Protein AF-0000000085054258 (afdb_homodimer)

InterPro domains:
  IPR004045 Glutathione S-transferase, N-terminal [PF02798] (10-79)
  IPR004045 Glutathione S-transferase, N-terminal [PS50404] (7-85)
  IPR004046 Glutathione S-transferase, C-terminal [PF14497] (103-199)
  IPR010987 Glutathione S-transferase, C-terminal-like [PS50405] (87-204)
  IPR036249 Thioredoxin-like superfamily [SSF52833] (9-82)
  IPR036282 Glutathione S-transferase, C-terminal domain superfamily [SSF47616] (83-202)
  IPR040079 Glutathione transferase family [SFLDS00019] (10-203)
  IPR050213 Glutathione S-transferase superfamily [PTHR11571] (10-200)

pLDDT: mean 94.09, std 10.16, range [25.97, 98.94]

Radius of gyration: 21.0 Å; Cα contacts (8 Å, |Δi|>4): 588; chains: 2; bounding box: 52×56×50 Å

Nearest PDB structures (foldseek):
  3ee2-assembly1_B  TM=8.944E-01  e=9.612E-12  Homo sapiens
  4ec0-assembly1_B  TM=8.981E-01  e=1.668E-11  Homo sapiens
  6n69-assembly1_A  TM=8.756E-01  e=1.063E-11  Rattus norvegicus
  6ztc-assembly1_B  TM=8.617E-01  e=1.939E-11  Homo sapiens
  3vi5-assembly2_B  TM=8.923E-01  e=6.458E-11  Homo sapiens

Sequence (408 aa):
MDTVESGKPNLYYFNTRGRAETIRLILAYVDIEYNDIRIDYPMNDTIRKTFTFGQVPYYEDSVVGGLSQSIAIEHYLANRYNLSGKSLKERALIESYAHATRDVVNPYYLVKFDDAAIRRYQTDVAPNYLLKFERLLSKKTTIYIVSDEITWADLSIFNLIDFFHQQKMSKAIEPFPNLNLFYQQISSIPSISQYLQSREKTRFMDTVESGKPNLYYFNTRGRAETIRLILAYVDIEYNDIRIDYPMNDTIRKTFTFGQVPYYEDSVVGGLSQSIAIEHYLANRYNLSGKSLKERALIESYAHATRDVVNPYYLVKFDDAAIRRYQTDVAPNYLLKFERLLSKKTTIYIVSDEITWADLSIFNLIDFFHQQKMSKAIEPFPNLNLFYQQISSIPSISQYLQSREKTRF

Organism: Heterostelium pallidum (strain ATCC 26659 / Pp 5 / PN500) (NCBI:txid670386)

Secondary structure (DSSP, 8-state):
-----SS--EEEEESS-GGGHHHHHHHHHTT---EEEEE-SSPPHHHHTTSTTS-S-EEEETTTEEEE-HHHHHHHHHHHTT-S-SSHHHHHHHHHHHHHHHHHHHHHHHHTT-HHHHHHIIIIIHHHHHHHHHHHHHT-SSSSSSSSS--HHHHHHHHHHHHHHHTT-GGGTTT-HHHHHHHHHHHTSHHHHHHHHHS-----/-----SS--EEEEESS-GGGHHHHHHHHHTT---EEEEE-SSPPHHHHTTSTTS-S-EEEETTTEEEE-HHHHHHHHHHHTT-S-SSHHHHHHHHHHHHHHHHHHHHHHHHTT-HHHHHHIIIIIHHHHHHHHHHHHHT-SSSSSSSSS--HHHHHHHHHHHHHHHTT-GGGTTT-HHHHHHHHHHHTSHHHHHHHHHS-----

Structure (mmCIF, N/CA/C/O backbone):
data_AF-0000000085054258-model_v1
#
loop_
_entity.id
_entity.type
_entity.pdbx_description
1 polymer 'Glutathione S-transferase'
#
loop_
_atom_site.group_PDB
_atom_site.id
_atom_site.type_symbol
_atom_site.label_atom_id
_atom_site.label_alt_id
_atom_site.label_comp_id
_atom_site.label_asym_id
_atom_site.label_entity_id
_atom_site.label_seq_id
_atom_site.pdbx_PDB_ins_code
_atom_site.Cartn_x
_atom_site.Cartn_y
_atom_site.Cartn_z
_atom_site.occupancy
_atom_site.B_iso_or_equiv
_atom_site.auth_seq_id
_atom_site.auth_comp_id
_atom_site.auth_asym_id
_atom_site.auth_atom_id
_atom_site.pdbx_PDB_model_num
ATOM 1 N N . MET A 1 1 ? 22.562 6.012 -17.25 1 25.97 1 MET A N 1
ATOM 2 C CA . MET A 1 1 ? 21.812 6.375 -16.047 1 25.97 1 MET A CA 1
ATOM 3 C C . MET A 1 1 ? 22.75 6.934 -14.977 1 25.97 1 MET A C 1
ATOM 5 O O . MET A 1 1 ? 23.766 6.328 -14.656 1 25.97 1 MET A O 1
ATOM 9 N N . ASP A 1 2 ? 22.891 8.219 -14.758 1 32.88 2 ASP A N 1
ATOM 10 C CA . ASP A 1 2 ? 23.891 8.945 -13.992 1 32.88 2 ASP A CA 1
ATOM 11 C C . ASP A 1 2 ? 24.141 8.297 -12.641 1 32.88 2 ASP A C 1
ATOM 13 O O . ASP A 1 2 ? 23.188 7.875 -11.969 1 32.88 2 ASP A O 1
ATOM 17 N N . THR A 1 3 ? 25.219 7.684 -12.336 1 38.03 3 THR A N 1
ATOM 18 C CA . THR A 1 3 ? 25.859 7.207 -11.117 1 38.03 3 THR A CA 1
ATOM 19 C C . THR A 1 3 ? 25.469 8.086 -9.93 1 38.03 3 THR A C 1
ATOM 21 O O . THR A 1 3 ? 25.406 9.312 -10.055 1 38.03 3 THR A O 1
ATOM 24 N N . VAL A 1 4 ? 24.484 7.738 -9.016 1 45 4 VAL A N 1
ATOM 25 C CA . VAL A 1 4 ? 24.391 8.492 -7.766 1 45 4 VAL A CA 1
ATOM 26 C C . VAL A 1 4 ? 25.781 9.016 -7.367 1 45 4 VAL A C 1
ATOM 28 O O . VAL A 1 4 ? 26.578 8.273 -6.809 1 45 4 VAL A O 1
ATOM 31 N N . GLU A 1 5 ? 26.422 9.562 -8.25 1 42.09 5 GLU A N 1
ATOM 32 C CA . GLU A 1 5 ? 27.781 9.969 -7.867 1 42.09 5 GLU A CA 1
ATOM 33 C C . GLU A 1 5 ? 27.781 10.578 -6.465 1 42.09 5 GLU A C 1
ATOM 35 O O . GLU A 1 5 ? 28.719 10.336 -5.688 1 42.09 5 GLU A O 1
ATOM 40 N N . SER A 1 6 ? 27.156 11.867 -6.188 1 51.19 6 SER A N 1
ATOM 41 C CA . SER A 1 6 ? 27.531 12.742 -5.078 1 51.19 6 SER A CA 1
ATOM 42 C C . SER A 1 6 ? 26.938 12.25 -3.766 1 51.19 6 SER A C 1
ATOM 44 O O . SER A 1 6 ? 27.234 12.789 -2.699 1 51.19 6 SER A O 1
ATOM 46 N N . GLY A 1 7 ? 26.453 10.867 -3.465 1 79.62 7 GLY A N 1
ATOM 47 C CA . GLY A 1 7 ? 26.016 10.344 -2.182 1 79.62 7 GLY A CA 1
ATOM 48 C C . GLY A 1 7 ? 24.609 10.766 -1.822 1 79.62 7 GLY A C 1
ATOM 49 O O . GLY A 1 7 ? 23.969 10.148 -0.965 1 79.62 7 GLY A O 1
ATOM 50 N N . LYS A 1 8 ? 23.984 11.773 -2.588 1 94.75 8 LYS A N 1
ATOM 51 C CA . LYS A 1 8 ? 22.656 12.273 -2.277 1 94.75 8 LYS A CA 1
ATOM 52 C C . LYS A 1 8 ? 21.578 11.461 -3.008 1 94.75 8 LYS A C 1
ATOM 54 O O . LYS A 1 8 ? 21.75 11.125 -4.18 1 94.75 8 LYS A O 1
ATOM 59 N N . PRO A 1 9 ? 20.438 11.242 -2.432 1 98.25 9 PRO A N 1
ATOM 60 C CA . PRO A 1 9 ? 19.328 10.531 -3.078 1 98.25 9 PRO A CA 1
ATOM 61 C C . PRO A 1 9 ? 18.688 11.336 -4.211 1 98.25 9 PRO A C 1
ATOM 63 O O . PRO A 1 9 ? 18.797 12.562 -4.234 1 98.25 9 PRO A O 1
ATOM 66 N N . ASN A 1 10 ? 18.078 10.602 -5.188 1 98.56 10 ASN A N 1
ATOM 67 C CA . ASN A 1 10 ? 17.25 11.195 -6.234 1 98.56 10 ASN A CA 1
ATOM 68 C C . ASN A 1 10 ? 15.773 10.82 -6.062 1 98.56 10 ASN A C 1
ATOM 70 O O . ASN A 1 10 ? 15.445 9.656 -5.812 1 98.56 10 ASN A O 1
ATOM 74 N N . LEU A 1 11 ? 14.945 11.82 -6.152 1 98.69 11 LEU A N 1
ATOM 75 C CA . LEU A 1 11 ? 13.5 11.609 -6.223 1 98.69 11 LEU A CA 1
ATOM 76 C C . LEU A 1 11 ? 12.938 12.133 -7.539 1 98.69 11 LEU A C 1
ATOM 78 O O . LEU A 1 11 ? 13.039 13.328 -7.828 1 98.69 11 LEU A O 1
ATOM 82 N N . TYR A 1 12 ? 12.406 11.227 -8.352 1 98.56 12 TYR A N 1
ATOM 83 C CA . TYR A 1 12 ? 11.812 11.586 -9.633 1 98.56 12 TYR A CA 1
ATOM 84 C C . TYR A 1 12 ? 10.297 11.68 -9.523 1 98.56 12 TYR A C 1
ATOM 86 O O . TYR A 1 12 ? 9.641 10.742 -9.07 1 98.56 12 TYR A O 1
ATOM 94 N N . TYR A 1 13 ? 9.758 12.82 -9.898 1 98.19 13 TYR A N 1
ATOM 95 C CA . TYR A 1 13 ? 8.312 12.992 -9.961 1 98.19 13 TYR A CA 1
ATOM 96 C C . TYR A 1 13 ? 7.941 14.141 -10.891 1 98.19 13 TYR A C 1
ATOM 98 O O . TYR A 1 13 ? 8.82 14.836 -11.414 1 98.19 13 TYR A O 1
ATOM 106 N N . PHE A 1 14 ? 6.672 14.281 -11.156 1 97.62 14 PHE A N 1
ATOM 107 C CA . PHE A 1 14 ? 6.188 15.43 -11.922 1 97.62 14 PHE A CA 1
ATOM 108 C C . PHE A 1 14 ? 6.312 16.719 -11.109 1 97.62 14 PHE A C 1
ATOM 110 O O . PHE A 1 14 ? 6.562 16.672 -9.898 1 97.62 14 PHE A O 1
ATOM 117 N N . ASN A 1 15 ? 6.129 17.797 -11.828 1 96.38 15 ASN A N 1
ATOM 118 C CA . ASN A 1 15 ? 6.188 19.078 -11.117 1 96.38 15 ASN A CA 1
ATOM 119 C C . ASN A 1 15 ? 4.883 19.359 -10.383 1 96.38 15 ASN A C 1
ATOM 121 O O . ASN A 1 15 ? 4.238 20.391 -10.633 1 96.38 15 ASN A O 1
ATOM 125 N N . THR A 1 16 ? 4.508 18.516 -9.484 1 96.12 16 THR A N 1
ATOM 126 C CA . THR A 1 16 ? 3.359 18.562 -8.586 1 96.12 16 THR A CA 1
ATOM 127 C C . THR A 1 16 ? 3.686 17.906 -7.254 1 96.12 16 THR A C 1
ATOM 129 O O . THR A 1 16 ? 4.738 17.281 -7.105 1 96.12 16 THR A O 1
ATOM 132 N N . ARG A 1 17 ? 2.957 18.047 -6.223 1 95.5 17 ARG A N 1
ATOM 133 C CA . ARG A 1 17 ? 3.141 17.375 -4.945 1 95.5 17 ARG A CA 1
ATOM 134 C C . ARG A 1 17 ? 2.75 15.898 -5.043 1 95.5 17 ARG A C 1
ATOM 136 O O . ARG A 1 17 ? 3.604 15.016 -4.93 1 95.5 17 ARG A O 1
ATOM 143 N N . GLY A 1 18 ? 1.442 15.664 -5.379 1 94.62 18 GLY A N 1
ATOM 144 C CA . GLY A 1 18 ? 0.934 14.328 -5.664 1 94.62 18 GLY A CA 1
ATOM 145 C C . GLY A 1 18 ? 1.483 13.273 -4.73 1 94.62 18 GLY A C 1
ATOM 146 O O . GLY A 1 18 ? 1.624 13.508 -3.527 1 94.62 18 GLY A O 1
ATOM 147 N N . ARG A 1 19 ? 1.793 12.164 -5.273 1 96.88 19 ARG A N 1
ATOM 148 C CA . ARG A 1 19 ? 2.199 10.984 -4.523 1 96.88 19 ARG A CA 1
ATOM 149 C C . ARG A 1 19 ? 3.611 11.141 -3.971 1 96.88 19 ARG A C 1
ATOM 151 O O . ARG A 1 19 ? 4.039 10.367 -3.109 1 96.88 19 ARG A O 1
ATOM 158 N N . ALA A 1 20 ? 4.332 12.141 -4.371 1 98.31 20 ALA A N 1
ATOM 159 C CA . ALA A 1 20 ? 5.711 12.312 -3.92 1 98.31 20 ALA A CA 1
ATOM 160 C C . ALA A 1 20 ? 5.773 13.164 -2.654 1 98.31 20 ALA A C 1
ATOM 162 O O . ALA A 1 20 ? 6.812 13.227 -1.994 1 98.31 20 ALA A O 1
ATOM 163 N N . GLU A 1 21 ? 4.676 13.773 -2.303 1 98.31 21 GLU A N 1
ATOM 164 C CA . GLU A 1 21 ? 4.727 14.781 -1.253 1 98.31 21 GLU A CA 1
ATOM 165 C C . GLU A 1 21 ? 5.047 14.156 0.102 1 98.31 21 GLU A C 1
ATOM 167 O O . GLU A 1 21 ? 5.82 14.719 0.881 1 98.31 21 GLU A O 1
ATOM 172 N N . THR A 1 22 ? 4.43 13.023 0.408 1 98.75 22 THR A N 1
ATOM 173 C CA . THR A 1 22 ? 4.746 12.391 1.683 1 98.75 22 THR A CA 1
ATOM 174 C C . THR A 1 22 ? 6.219 11.984 1.732 1 98.75 22 THR A C 1
ATOM 176 O O . THR A 1 22 ? 6.848 12.047 2.789 1 98.75 22 THR A O 1
ATOM 179 N N . ILE A 1 23 ? 6.781 11.555 0.609 1 98.88 23 ILE A N 1
ATOM 180 C CA . ILE A 1 23 ? 8.203 11.227 0.522 1 98.88 23 ILE A CA 1
ATOM 181 C C . ILE A 1 23 ? 9.039 12.461 0.856 1 98.88 23 ILE A C 1
ATOM 183 O O . ILE A 1 23 ? 9.961 12.391 1.665 1 98.88 23 ILE A O 1
ATOM 187 N N . ARG A 1 24 ? 8.641 13.594 0.319 1 98.75 24 ARG A N 1
ATOM 188 C CA . ARG A 1 24 ? 9.336 14.859 0.567 1 98.75 24 ARG A CA 1
ATOM 189 C C . ARG A 1 24 ? 9.219 15.266 2.031 1 98.75 24 ARG A C 1
ATOM 191 O O . ARG A 1 24 ? 10.18 1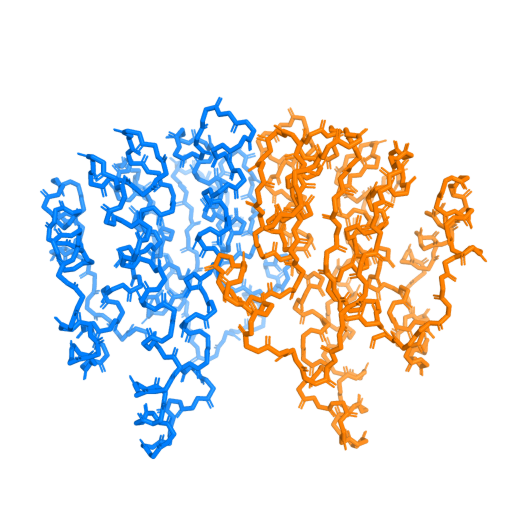5.766 2.621 1 98.75 24 ARG A O 1
ATOM 198 N N . LEU A 1 25 ? 8.086 15.055 2.58 1 98.81 25 LEU A N 1
ATOM 199 C CA . LEU A 1 25 ? 7.863 15.383 3.982 1 98.81 25 LEU A CA 1
ATOM 200 C C . LEU A 1 25 ? 8.758 14.539 4.891 1 98.81 25 LEU A C 1
ATOM 202 O O . LEU A 1 25 ? 9.312 15.047 5.863 1 98.81 25 LEU A O 1
ATOM 206 N N . ILE A 1 26 ? 8.875 13.242 4.574 1 98.94 26 ILE A N 1
ATOM 207 C CA . ILE A 1 26 ? 9.742 12.375 5.363 1 98.94 26 ILE A CA 1
ATOM 208 C C . ILE A 1 26 ? 11.188 12.852 5.262 1 98.94 26 ILE A C 1
ATOM 210 O O . ILE A 1 26 ? 11.875 12.992 6.277 1 98.94 26 ILE A O 1
ATOM 214 N N . LEU A 1 27 ? 11.641 13.133 4.074 1 98.81 27 LEU A N 1
ATOM 215 C CA . LEU A 1 27 ? 13.008 13.578 3.859 1 98.81 27 LEU A CA 1
ATOM 216 C C . LEU A 1 27 ? 13.266 14.898 4.574 1 98.81 27 LEU A C 1
ATOM 218 O O . LEU A 1 27 ? 14.344 15.109 5.137 1 98.81 27 LEU A O 1
ATOM 222 N N . ALA A 1 28 ? 12.289 15.789 4.555 1 98.62 28 ALA A N 1
ATOM 223 C CA . ALA A 1 28 ? 12.391 17.062 5.262 1 98.62 28 ALA A CA 1
ATOM 224 C C . ALA A 1 28 ? 12.508 16.844 6.77 1 98.62 28 ALA A C 1
ATOM 226 O O . ALA A 1 28 ? 13.359 17.453 7.426 1 98.62 28 ALA A O 1
ATOM 227 N N . TYR A 1 29 ? 11.664 16 7.242 1 98.69 29 TYR A N 1
ATOM 228 C CA . TYR A 1 29 ? 11.633 15.766 8.68 1 98.69 29 TYR A CA 1
ATOM 229 C C . TYR A 1 29 ? 12.977 15.242 9.172 1 98.69 29 TYR A C 1
ATOM 231 O O . TYR A 1 29 ? 13.453 15.641 10.242 1 98.69 29 TYR A O 1
ATOM 239 N N . VAL A 1 30 ? 13.594 14.367 8.383 1 98.19 30 VAL A N 1
ATOM 240 C CA . VAL A 1 30 ? 14.828 13.734 8.844 1 98.19 30 VAL A CA 1
ATOM 241 C C . VAL A 1 30 ? 16.031 14.531 8.352 1 98.19 30 VAL A C 1
ATOM 243 O O . VAL A 1 30 ? 17.172 14.109 8.516 1 98.19 30 VAL A O 1
ATOM 246 N N . ASP A 1 31 ? 15.781 15.602 7.668 1 97.38 31 ASP A N 1
ATOM 247 C CA . ASP A 1 31 ? 16.781 16.562 7.227 1 97.38 31 ASP A CA 1
ATOM 248 C C . ASP A 1 31 ? 17.797 15.914 6.281 1 97.38 31 ASP A C 1
ATOM 250 O O . ASP A 1 31 ? 19 16 6.496 1 97.38 31 ASP A O 1
ATOM 254 N N . ILE A 1 32 ? 17.312 15.266 5.293 1 97.31 32 ILE A N 1
ATOM 255 C CA . ILE A 1 32 ? 18.125 14.656 4.254 1 97.31 32 ILE A CA 1
ATOM 256 C C . ILE A 1 32 ? 18.016 15.461 2.961 1 97.31 32 ILE A C 1
ATOM 258 O O . ILE A 1 32 ? 16.906 15.672 2.447 1 97.31 32 ILE A O 1
ATOM 262 N N . GLU A 1 33 ? 19.156 15.953 2.529 1 96.62 33 GLU A N 1
ATOM 263 C CA . GLU A 1 33 ? 19.188 16.609 1.229 1 96.62 33 GLU A CA 1
ATOM 264 C C . GLU A 1 33 ? 19.047 15.602 0.092 1 96.62 33 GLU A C 1
ATOM 266 O O . GLU A 1 33 ? 19.609 14.508 0.161 1 96.62 33 GLU A O 1
ATOM 271 N N . TYR A 1 34 ? 18.328 16.016 -0.903 1 97.94 34 TYR A N 1
ATOM 272 C CA . TYR A 1 34 ? 18.109 15.148 -2.057 1 97.94 34 TYR A CA 1
ATOM 273 C C . TYR A 1 34 ? 17.906 15.969 -3.324 1 97.94 34 TYR A C 1
ATOM 275 O O . TYR A 1 34 ? 17.625 17.172 -3.254 1 97.94 34 TYR A O 1
ATOM 283 N N . ASN A 1 35 ? 18.109 15.328 -4.438 1 98.12 35 ASN A N 1
ATOM 284 C CA . ASN A 1 35 ? 17.766 15.938 -5.719 1 98.12 35 ASN A CA 1
ATOM 285 C C . ASN A 1 35 ? 16.312 15.695 -6.078 1 98.12 35 ASN A C 1
ATOM 287 O O . ASN A 1 35 ? 15.906 14.562 -6.336 1 98.12 35 ASN A O 1
ATOM 291 N N . ASP A 1 36 ? 15.562 16.75 -6.039 1 97.69 36 ASP A N 1
ATOM 292 C CA . ASP A 1 36 ? 14.156 16.672 -6.445 1 97.69 36 ASP A CA 1
ATOM 293 C C . ASP A 1 36 ? 14.016 16.875 -7.953 1 97.69 36 ASP A C 1
ATOM 295 O O . ASP A 1 36 ? 13.859 18 -8.422 1 97.69 36 ASP A O 1
ATOM 299 N N . ILE A 1 37 ? 13.984 15.805 -8.695 1 97.44 37 ILE A N 1
ATOM 300 C CA . ILE A 1 37 ? 14.031 15.844 -10.156 1 97.44 37 ILE A CA 1
ATOM 301 C C . ILE A 1 37 ? 12.609 15.859 -10.711 1 97.44 37 ILE A C 1
ATOM 303 O O . ILE A 1 37 ? 11.867 14.883 -10.57 1 97.44 37 ILE A O 1
ATOM 307 N N . ARG A 1 38 ? 12.258 17 -11.289 1 97.19 38 ARG A N 1
ATOM 308 C CA . ARG A 1 38 ? 10.938 17.172 -11.883 1 97.19 38 ARG A CA 1
ATOM 309 C C . ARG A 1 38 ? 10.938 16.734 -13.352 1 97.19 38 ARG A C 1
ATOM 311 O O . ARG A 1 38 ? 11.711 17.266 -14.156 1 97.19 38 ARG A O 1
ATOM 318 N N . ILE A 1 39 ? 10.078 15.812 -13.578 1 96.12 39 ILE A N 1
ATOM 319 C CA . ILE A 1 39 ? 10.016 15.344 -14.961 1 96.12 39 ILE A CA 1
ATOM 320 C C . ILE A 1 39 ? 8.734 15.844 -15.617 1 96.12 39 ILE A C 1
ATOM 322 O O . ILE A 1 39 ? 7.75 16.141 -14.93 1 96.12 39 ILE A O 1
ATOM 326 N N . ASP A 1 40 ? 8.672 15.867 -16.938 1 93.81 40 ASP A N 1
ATOM 327 C CA . ASP A 1 40 ? 7.531 16.375 -17.703 1 93.81 40 ASP A CA 1
ATOM 328 C C . ASP A 1 40 ? 6.391 15.352 -17.719 1 93.81 40 ASP A C 1
ATOM 330 O O . ASP A 1 40 ? 6.629 14.148 -17.656 1 93.81 40 ASP A O 1
ATOM 334 N N . TYR A 1 41 ? 5.207 15.945 -17.812 1 92.94 41 TYR A N 1
ATOM 335 C CA . TYR A 1 41 ? 4.02 15.148 -18.109 1 92.94 41 TYR A CA 1
ATOM 336 C C . TYR A 1 41 ? 3.441 15.523 -19.469 1 92.94 41 TYR A C 1
ATOM 338 O O . TYR A 1 41 ? 3.189 16.703 -19.734 1 92.94 41 TYR A O 1
ATOM 346 N N . PRO A 1 42 ? 3.268 14.547 -20.406 1 93.25 42 PRO A N 1
ATOM 347 C CA . PRO A 1 42 ? 3.488 13.109 -20.203 1 93.25 42 PRO A CA 1
ATOM 348 C C . PRO A 1 42 ? 4.969 12.742 -20.203 1 93.25 42 PRO A C 1
ATOM 350 O O . PRO A 1 42 ? 5.793 13.445 -20.781 1 93.25 42 PRO A O 1
ATOM 353 N N . MET A 1 43 ? 5.227 11.688 -19.484 1 94.69 43 MET A N 1
ATOM 354 C CA . MET A 1 43 ? 6.594 11.188 -19.391 1 94.69 43 MET A CA 1
ATOM 355 C C . MET A 1 43 ? 7.07 10.617 -20.719 1 94.69 43 MET A C 1
ATOM 357 O O . MET A 1 43 ? 6.332 9.883 -21.375 1 94.69 43 MET A O 1
ATOM 361 N N . ASN A 1 44 ? 8.258 11.047 -21.109 1 93.62 44 ASN A N 1
ATOM 362 C CA . ASN A 1 44 ? 8.781 10.469 -22.344 1 93.62 44 ASN A CA 1
ATOM 363 C C . ASN A 1 44 ? 9.188 9.008 -22.141 1 93.62 44 ASN A C 1
ATOM 365 O O . ASN A 1 44 ? 9.578 8.617 -21.047 1 93.62 44 ASN A O 1
ATOM 369 N N . ASP A 1 45 ? 9.164 8.25 -23.203 1 92.81 45 ASP A N 1
ATOM 370 C CA . ASP A 1 45 ? 9.375 6.801 -23.156 1 92.81 45 ASP A CA 1
ATOM 371 C C . ASP A 1 45 ? 10.797 6.465 -22.719 1 92.81 45 ASP A C 1
ATOM 373 O O . ASP A 1 45 ? 11.016 5.457 -22.047 1 92.81 45 ASP A O 1
ATOM 377 N N . THR A 1 46 ? 11.688 7.258 -23.109 1 94.12 46 THR A N 1
ATOM 378 C CA . THR A 1 46 ? 13.086 7.016 -22.75 1 94.12 46 THR A CA 1
ATOM 379 C C . THR A 1 46 ? 13.281 7.066 -21.234 1 94.12 46 THR A C 1
ATOM 381 O O . THR A 1 46 ? 13.914 6.184 -20.656 1 94.12 46 THR A O 1
ATOM 384 N N . ILE A 1 47 ? 12.617 8.047 -20.625 1 94.12 47 ILE A N 1
ATOM 385 C CA . ILE A 1 47 ? 12.711 8.203 -19.172 1 94.12 47 ILE A CA 1
ATOM 386 C C . ILE A 1 47 ? 11.906 7.102 -18.5 1 94.12 47 ILE A C 1
ATOM 388 O O . ILE A 1 47 ? 12.352 6.523 -17.5 1 94.12 47 ILE A O 1
ATOM 392 N N . ARG A 1 48 ? 10.797 6.789 -19.047 1 94.75 48 ARG A N 1
ATOM 393 C CA . ARG A 1 48 ? 9.898 5.777 -18.5 1 94.75 48 ARG A CA 1
ATOM 394 C C . ARG A 1 48 ? 10.602 4.426 -18.375 1 94.75 48 ARG A C 1
ATOM 396 O O . ARG A 1 48 ? 10.43 3.719 -17.391 1 94.75 48 ARG A O 1
ATOM 403 N N . LYS A 1 49 ? 11.438 4.109 -19.312 1 92.81 49 LYS A N 1
ATOM 404 C CA . LYS A 1 49 ? 12.102 2.809 -19.391 1 92.81 49 LYS A CA 1
ATOM 405 C C . LYS A 1 49 ? 13.188 2.674 -18.328 1 92.81 49 LYS A C 1
ATOM 407 O O . LYS A 1 49 ? 13.656 1.568 -18.047 1 92.81 49 LYS A O 1
ATOM 412 N N . THR A 1 50 ? 13.547 3.811 -17.719 1 93.88 50 THR A N 1
ATOM 413 C CA . THR A 1 50 ? 14.609 3.785 -16.719 1 93.88 50 THR A CA 1
ATOM 414 C C . THR A 1 50 ? 14.062 3.352 -15.367 1 93.88 50 THR A C 1
ATOM 416 O O . THR A 1 50 ? 14.82 2.982 -14.469 1 93.88 50 THR A O 1
ATOM 419 N N . PHE A 1 51 ? 12.781 3.387 -15.25 1 96.06 51 PHE A N 1
ATOM 420 C CA . PHE A 1 51 ? 12.172 3.043 -13.969 1 96.06 51 PHE A CA 1
ATOM 421 C C . PHE A 1 51 ? 11.648 1.611 -13.984 1 96.06 51 PHE A C 1
ATOM 423 O O . PHE A 1 51 ? 11.086 1.162 -14.992 1 96.06 51 PHE A O 1
ATOM 430 N N . THR A 1 52 ? 11.781 0.944 -12.922 1 95.12 52 THR A N 1
ATOM 431 C CA . THR A 1 52 ? 11.492 -0.482 -12.812 1 95.12 52 THR A CA 1
ATOM 432 C C . THR A 1 52 ? 10.117 -0.803 -13.398 1 95.12 52 THR A C 1
ATOM 434 O O . THR A 1 52 ? 9.984 -1.724 -14.203 1 95.12 52 THR A O 1
ATOM 437 N N . PHE A 1 53 ? 9.094 -0.008 -13.039 1 95.5 53 PHE A N 1
ATOM 438 C CA . PHE A 1 53 ? 7.746 -0.255 -13.531 1 95.5 53 PHE A CA 1
ATOM 439 C C . PHE A 1 53 ? 7.277 0.888 -14.422 1 95.5 53 PHE A C 1
ATOM 441 O O . PHE A 1 53 ? 6.082 1.028 -14.68 1 95.5 53 PHE A O 1
ATOM 448 N N . GLY A 1 54 ? 8.227 1.767 -14.773 1 94.62 54 GLY A N 1
ATOM 449 C CA . GLY A 1 54 ? 7.926 2.855 -15.688 1 94.62 54 GLY A CA 1
ATOM 450 C C . GLY A 1 54 ? 7.031 3.922 -15.078 1 94.62 54 GLY A C 1
ATOM 451 O O . GLY A 1 54 ? 6.273 4.582 -15.797 1 94.62 54 GLY A O 1
ATOM 452 N N . GLN A 1 55 ? 7.121 4.023 -13.773 1 94.88 55 GLN A N 1
ATOM 453 C CA . GLN A 1 55 ? 6.246 4.957 -13.078 1 94.88 55 GLN A CA 1
ATOM 454 C C . GLN A 1 55 ? 7.039 5.855 -12.133 1 94.88 55 GLN A C 1
ATOM 456 O O . GLN A 1 55 ? 8.188 5.555 -11.797 1 94.88 55 GLN A O 1
ATOM 461 N N . VAL A 1 56 ? 6.473 6.945 -11.82 1 97.44 56 VAL A N 1
ATOM 462 C CA . VAL A 1 56 ? 6.957 7.828 -10.766 1 97.44 56 VAL A CA 1
ATOM 463 C C . VAL A 1 56 ? 5.891 7.977 -9.688 1 97.44 56 VAL A C 1
ATOM 465 O O . VAL A 1 56 ? 4.695 7.828 -9.961 1 97.44 56 VAL A O 1
ATOM 468 N N . PRO A 1 57 ? 6.312 8.141 -8.414 1 98.31 57 PRO A N 1
ATOM 469 C CA . PRO A 1 57 ? 7.648 8.492 -7.922 1 98.31 57 PRO A CA 1
ATOM 470 C C . PRO A 1 57 ? 8.641 7.336 -8.047 1 98.31 57 PRO A C 1
ATOM 472 O O . PRO A 1 57 ? 8.25 6.168 -7.969 1 98.31 57 PRO A O 1
ATOM 475 N N . TYR A 1 58 ? 9.828 7.652 -8.344 1 98.69 58 TYR A N 1
ATOM 476 C CA . TYR A 1 58 ? 10.977 6.754 -8.336 1 98.69 58 TYR A CA 1
ATOM 477 C C . TYR A 1 58 ? 12.102 7.316 -7.48 1 98.69 58 TYR A C 1
ATOM 479 O O . TYR A 1 58 ? 12.406 8.508 -7.539 1 98.69 58 TYR A O 1
ATOM 487 N N . TYR A 1 59 ? 12.688 6.488 -6.625 1 98.81 59 TYR A N 1
ATOM 488 C CA . TYR A 1 59 ? 13.664 6.926 -5.633 1 98.81 59 TYR A CA 1
ATOM 489 C C . TYR A 1 59 ? 14.969 6.148 -5.77 1 98.81 59 TYR A C 1
ATOM 491 O O . TYR A 1 59 ? 14.953 4.93 -5.969 1 98.81 59 TYR A O 1
ATOM 499 N N . GLU A 1 60 ? 16.062 6.867 -5.707 1 98.5 60 GLU A N 1
ATOM 500 C CA . GLU A 1 60 ? 17.391 6.242 -5.785 1 98.5 60 GLU A CA 1
ATOM 501 C C . GLU A 1 60 ? 18.281 6.691 -4.637 1 98.5 60 GLU A C 1
ATOM 503 O O . GLU A 1 60 ? 18.344 7.883 -4.316 1 98.5 60 GLU A O 1
ATOM 508 N N . ASP A 1 61 ? 18.891 5.75 -3.93 1 98 61 ASP A N 1
ATOM 509 C CA . ASP A 1 61 ? 19.984 6.051 -3.021 1 98 61 ASP A CA 1
ATOM 510 C C . ASP A 1 61 ? 20.984 4.902 -2.973 1 98 61 ASP A C 1
ATOM 512 O O . ASP A 1 61 ? 20.844 3.914 -3.695 1 98 61 ASP A O 1
ATOM 516 N N . SER A 1 62 ? 22.062 5.023 -2.207 1 96.75 62 SER A N 1
ATOM 517 C CA . SER A 1 62 ? 23.172 4.086 -2.223 1 96.75 62 SER A CA 1
ATOM 518 C C . SER A 1 62 ? 22.797 2.762 -1.567 1 96.75 62 SER A C 1
ATOM 520 O O . SER A 1 62 ? 23.469 1.748 -1.765 1 96.75 62 SER A O 1
ATOM 522 N N . VAL A 1 63 ? 21.656 2.779 -0.861 1 96.88 63 VAL A N 1
ATOM 523 C CA . VAL A 1 63 ? 21.281 1.584 -0.116 1 96.88 63 VAL A CA 1
ATOM 524 C C . VAL A 1 63 ? 20.344 0.728 -0.957 1 96.88 63 VAL A C 1
ATOM 526 O O . VAL A 1 63 ? 20.609 -0.446 -1.214 1 96.88 63 VAL A O 1
ATOM 529 N N . VAL A 1 64 ? 19.312 1.341 -1.513 1 97.62 64 VAL A N 1
ATOM 530 C CA . VAL A 1 64 ? 18.281 0.55 -2.178 1 97.62 64 VAL A CA 1
ATOM 531 C C . VAL A 1 64 ? 18.531 0.531 -3.684 1 97.62 64 VAL A C 1
ATOM 533 O O . VAL A 1 64 ? 17.953 -0.275 -4.406 1 97.62 64 VAL A O 1
ATOM 536 N N . GLY A 1 65 ? 19.484 1.352 -4.191 1 96.56 65 GLY A N 1
ATOM 537 C CA . GLY A 1 65 ? 19.625 1.518 -5.629 1 96.56 65 GLY A CA 1
ATOM 538 C C . GLY A 1 65 ? 18.484 2.273 -6.266 1 96.56 65 GLY A C 1
ATOM 539 O O . GLY A 1 65 ? 18.484 3.506 -6.293 1 96.56 65 GLY A O 1
ATOM 540 N N . GLY A 1 66 ? 17.391 1.665 -6.699 1 97.88 66 GLY A N 1
ATOM 541 C CA . GLY A 1 66 ? 16.188 2.229 -7.277 1 97.88 66 GLY A CA 1
ATOM 542 C C . GLY A 1 66 ? 14.914 1.59 -6.742 1 97.88 66 GLY A C 1
ATOM 543 O O . GLY A 1 66 ? 14.867 0.375 -6.539 1 97.88 66 GLY A O 1
ATOM 544 N N . LEU A 1 67 ? 13.984 2.439 -6.539 1 98.56 67 LEU A N 1
ATOM 545 C CA . LEU A 1 67 ? 12.766 1.952 -5.914 1 98.56 67 LEU A CA 1
ATOM 546 C C . LEU A 1 67 ? 11.539 2.643 -6.504 1 98.56 67 LEU A C 1
ATOM 548 O O . LEU A 1 67 ? 11.508 3.871 -6.613 1 98.56 67 LEU A O 1
ATOM 552 N N . SER A 1 68 ? 10.562 1.76 -6.883 1 97.69 68 SER A N 1
ATOM 553 C CA . SER A 1 68 ? 9.273 2.242 -7.371 1 97.69 68 SER A CA 1
ATOM 554 C C . SER A 1 68 ? 8.188 2.061 -6.32 1 97.69 68 SER A C 1
ATOM 556 O O . SER A 1 68 ? 8.375 1.333 -5.344 1 97.69 68 SER A O 1
ATOM 558 N N . GLN A 1 69 ? 7.02 2.688 -6.582 1 97.88 69 GLN A N 1
ATOM 559 C CA . GLN A 1 69 ? 5.852 2.645 -5.707 1 97.88 69 GLN A CA 1
ATOM 560 C C . GLN A 1 69 ? 5.98 3.646 -4.562 1 97.88 69 GLN A C 1
ATOM 562 O O . GLN A 1 69 ? 6.797 3.459 -3.66 1 97.88 69 GLN A O 1
ATOM 567 N N . SER A 1 70 ? 5.125 4.598 -4.609 1 98.38 70 SER A N 1
ATOM 568 C CA . SER A 1 70 ? 5.211 5.711 -3.674 1 98.38 70 SER A CA 1
ATOM 569 C C . SER A 1 70 ? 5.141 5.227 -2.23 1 98.38 70 SER A C 1
ATOM 571 O O . SER A 1 70 ? 5.953 5.629 -1.395 1 98.38 70 SER A O 1
ATOM 573 N N . ILE A 1 71 ? 4.293 4.273 -1.962 1 98.19 71 ILE A N 1
ATOM 574 C CA . ILE A 1 71 ? 4.102 3.828 -0.586 1 98.19 71 ILE A CA 1
ATOM 575 C C . ILE A 1 71 ? 5.312 3.016 -0.133 1 98.19 71 ILE A C 1
ATOM 577 O O . ILE A 1 71 ? 5.699 3.066 1.037 1 98.19 71 ILE A O 1
ATOM 581 N N . ALA A 1 72 ? 5.898 2.211 -1.021 1 98.62 72 ALA A N 1
ATOM 582 C CA . ALA A 1 72 ? 7.109 1.461 -0.701 1 98.62 72 ALA A CA 1
ATOM 583 C C . ALA A 1 72 ? 8.281 2.4 -0.414 1 98.62 72 ALA A C 1
ATOM 585 O O . ALA A 1 72 ? 9.094 2.133 0.47 1 98.62 72 ALA A O 1
ATOM 586 N N . ILE A 1 73 ? 8.344 3.49 -1.158 1 98.88 73 ILE A N 1
ATOM 587 C CA . ILE A 1 73 ? 9.391 4.48 -0.95 1 98.88 73 ILE A CA 1
ATOM 588 C C . ILE A 1 73 ? 9.219 5.141 0.417 1 98.88 73 ILE A C 1
ATOM 590 O O . ILE A 1 73 ? 10.18 5.273 1.177 1 98.88 73 ILE A O 1
ATOM 594 N N . GLU A 1 74 ? 7.977 5.535 0.718 1 98.94 74 GLU A N 1
ATOM 595 C CA . GLU A 1 74 ? 7.688 6.113 2.027 1 98.94 74 GLU A CA 1
ATOM 596 C C . GLU A 1 74 ? 8.102 5.168 3.152 1 98.94 74 GLU A C 1
ATOM 598 O O . GLU A 1 74 ? 8.781 5.578 4.098 1 98.94 74 GLU A O 1
ATOM 603 N N . HIS A 1 75 ? 7.73 3.967 2.99 1 98.81 75 HIS A N 1
ATOM 604 C CA . HIS A 1 75 ? 7.988 2.996 4.047 1 98.81 75 HIS A CA 1
ATOM 605 C C . HIS A 1 75 ? 9.477 2.678 4.156 1 98.81 75 HIS A C 1
ATOM 607 O O . HIS A 1 75 ? 10 2.486 5.258 1 98.81 75 HIS A O 1
ATOM 613 N N . TYR A 1 76 ? 10.164 2.605 3.045 1 98.88 76 TYR A N 1
ATOM 614 C CA . TYR A 1 76 ? 11.609 2.422 3.033 1 98.88 76 TYR A CA 1
ATOM 615 C C . TYR A 1 76 ? 12.305 3.52 3.832 1 98.88 76 TYR A C 1
ATOM 617 O O . TYR A 1 76 ? 13.148 3.236 4.688 1 98.88 76 TYR A O 1
ATOM 625 N N . LEU A 1 77 ? 11.93 4.715 3.594 1 98.88 77 LEU A N 1
ATOM 626 C CA . LEU A 1 77 ? 12.523 5.84 4.305 1 98.88 77 LEU A CA 1
ATOM 627 C C . LEU A 1 77 ? 12.164 5.797 5.789 1 98.88 77 LEU A C 1
ATOM 629 O O . LEU A 1 77 ? 13 6.102 6.645 1 98.88 77 LEU A O 1
ATOM 633 N N . ALA A 1 78 ? 10.914 5.434 6.035 1 98.81 78 ALA A N 1
ATOM 634 C CA . ALA A 1 78 ? 10.5 5.316 7.43 1 98.81 78 ALA A CA 1
ATOM 635 C C . ALA A 1 78 ? 11.336 4.277 8.164 1 98.81 78 ALA A C 1
ATOM 637 O O . ALA A 1 78 ? 11.742 4.496 9.312 1 98.81 78 ALA A O 1
ATOM 638 N N . ASN A 1 79 ? 11.562 3.131 7.512 1 98.38 79 ASN A N 1
ATOM 639 C CA . ASN A 1 79 ? 12.406 2.098 8.102 1 98.38 79 ASN A CA 1
ATOM 640 C C . ASN A 1 79 ? 13.836 2.582 8.281 1 98.38 79 ASN A C 1
ATOM 642 O O . ASN A 1 79 ? 14.445 2.35 9.328 1 98.38 79 ASN A O 1
ATOM 646 N N . ARG A 1 80 ? 14.328 3.223 7.312 1 98.12 80 ARG A N 1
ATOM 647 C CA . ARG A 1 80 ? 15.727 3.654 7.297 1 98.12 80 ARG A CA 1
ATOM 648 C C . ARG A 1 80 ? 15.984 4.691 8.383 1 98.12 80 ARG A C 1
ATOM 650 O O . ARG A 1 80 ? 17.078 4.738 8.953 1 98.12 80 ARG A O 1
ATOM 657 N N . TYR A 1 81 ? 14.977 5.461 8.727 1 98.06 81 TYR A N 1
ATOM 658 C CA . TYR A 1 81 ? 15.219 6.594 9.617 1 98.06 81 TYR A CA 1
ATOM 659 C C . TYR A 1 81 ? 14.391 6.477 10.891 1 98.06 81 TYR A C 1
ATOM 661 O O . TYR A 1 81 ? 14.062 7.484 11.516 1 98.06 81 TYR A O 1
ATOM 669 N N . ASN A 1 82 ? 13.922 5.266 11.227 1 97.5 82 ASN A N 1
ATOM 670 C CA . ASN A 1 82 ? 13.305 4.898 12.5 1 97.5 82 ASN A CA 1
ATOM 671 C C . ASN A 1 82 ? 11.984 5.633 12.719 1 97.5 82 ASN A C 1
ATOM 673 O O . ASN A 1 82 ? 11.75 6.191 13.789 1 97.5 82 ASN A O 1
ATOM 677 N N . LEU A 1 83 ? 11.156 5.652 11.672 1 98.75 83 LEU A N 1
ATOM 678 C CA . LEU A 1 83 ? 9.836 6.258 11.727 1 98.75 83 LEU A CA 1
ATOM 679 C C . LEU A 1 83 ? 8.75 5.199 11.57 1 98.75 83 LEU A C 1
ATOM 681 O O . LEU A 1 83 ? 7.59 5.527 11.297 1 98.75 83 LEU A O 1
ATOM 685 N N . SER A 1 84 ? 9.07 3.889 11.648 1 98.06 84 SER A N 1
ATOM 686 C CA . SER A 1 84 ? 8.125 2.82 11.328 1 98.06 84 SER A CA 1
ATOM 687 C C . SER A 1 84 ? 7.672 2.08 12.578 1 98.06 84 SER A C 1
ATOM 689 O O . SER A 1 84 ? 6.98 1.064 12.492 1 98.06 84 SER A O 1
ATOM 691 N N . GLY A 1 85 ? 8.016 2.586 13.758 1 97.19 85 GLY A N 1
ATOM 692 C CA . GLY A 1 85 ? 7.59 1.946 14.992 1 97.19 85 GLY A CA 1
ATOM 693 C C . GLY A 1 85 ? 8.617 0.973 15.547 1 97.19 85 GLY A C 1
ATOM 694 O O . GLY A 1 85 ? 9.578 0.62 14.859 1 97.19 85 GLY A O 1
ATOM 695 N N . LYS A 1 86 ? 8.344 0.456 16.812 1 96.81 86 LYS A N 1
ATOM 696 C CA . LYS A 1 86 ? 9.359 -0.316 17.531 1 96.81 86 LYS A CA 1
ATOM 697 C C . LYS A 1 86 ? 8.883 -1.742 17.797 1 96.81 86 LYS A C 1
ATOM 699 O O . LYS A 1 86 ? 9.617 -2.559 18.344 1 96.81 86 LYS A O 1
ATOM 704 N N . SER A 1 87 ? 7.699 -2.023 17.438 1 97.75 87 SER A N 1
ATOM 705 C CA . SER A 1 87 ? 7.129 -3.352 17.641 1 97.75 87 SER A CA 1
ATOM 706 C C . SER A 1 87 ? 6.344 -3.811 16.422 1 97.75 87 SER A C 1
ATOM 708 O O . SER A 1 87 ? 6.012 -3 15.555 1 97.75 87 SER A O 1
ATOM 710 N N . LEU A 1 88 ? 6.074 -5.102 16.391 1 97.62 88 LEU A N 1
ATOM 711 C CA . LEU A 1 88 ? 5.273 -5.672 15.312 1 97.62 88 LEU A CA 1
ATOM 712 C C . LEU A 1 88 ? 3.91 -4.992 15.227 1 97.62 88 LEU A C 1
ATOM 714 O O . LEU A 1 88 ? 3.441 -4.668 14.133 1 97.62 88 LEU A O 1
ATOM 718 N N . LYS A 1 89 ? 3.336 -4.742 16.359 1 98.06 89 LYS A N 1
ATOM 719 C CA . LYS A 1 89 ? 2.027 -4.094 16.406 1 98.06 89 LYS A CA 1
ATOM 720 C C . LYS A 1 89 ? 2.111 -2.65 15.906 1 98.06 89 LYS A C 1
ATOM 722 O O . LYS A 1 89 ? 1.307 -2.225 15.078 1 98.06 89 LYS A O 1
ATOM 727 N N . GLU A 1 90 ? 3.088 -1.899 16.391 1 98.31 90 GLU A N 1
ATOM 728 C CA . GLU A 1 90 ? 3.229 -0.506 15.977 1 98.31 90 GLU A CA 1
ATOM 729 C C . GLU A 1 90 ? 3.453 -0.396 14.477 1 98.31 90 GLU A C 1
ATOM 731 O O . GLU A 1 90 ? 2.826 0.43 13.805 1 98.31 90 GLU A O 1
ATOM 736 N N . ARG A 1 91 ? 4.332 -1.272 13.977 1 98.44 91 ARG A N 1
ATOM 737 C CA . ARG A 1 91 ? 4.641 -1.246 12.555 1 98.44 91 ARG A CA 1
ATOM 738 C C . ARG A 1 91 ? 3.395 -1.517 11.719 1 98.44 91 ARG A C 1
ATOM 740 O O . ARG A 1 91 ? 3.16 -0.848 10.711 1 98.44 91 ARG A O 1
ATOM 747 N N . ALA A 1 92 ? 2.598 -2.426 12.188 1 98.75 92 ALA A N 1
ATOM 748 C CA . ALA A 1 92 ? 1.383 -2.797 11.461 1 98.75 92 ALA A CA 1
ATOM 749 C C . ALA A 1 92 ? 0.371 -1.653 11.469 1 98.75 92 ALA A C 1
ATOM 751 O O . ALA A 1 92 ? -0.219 -1.333 10.43 1 98.75 92 ALA A O 1
ATOM 752 N N . LEU A 1 93 ? 0.184 -1.053 12.594 1 98.56 93 LEU A N 1
ATOM 753 C CA . LEU A 1 93 ? -0.78 0.035 12.711 1 98.56 93 LEU A CA 1
ATOM 754 C C . LEU A 1 93 ? -0.331 1.252 11.914 1 98.56 93 LEU A C 1
ATOM 756 O O . LEU A 1 93 ? -1.144 1.896 11.242 1 98.56 93 LEU A O 1
ATOM 760 N N . ILE A 1 94 ? 0.943 1.52 11.961 1 98.75 94 ILE A N 1
ATOM 761 C CA . ILE A 1 94 ? 1.501 2.643 11.219 1 98.75 94 ILE A CA 1
ATOM 762 C C . ILE A 1 94 ? 1.234 2.455 9.727 1 98.75 94 ILE A C 1
ATOM 764 O O . ILE A 1 94 ? 0.753 3.371 9.055 1 98.75 94 ILE A O 1
ATOM 768 N N . GLU A 1 95 ? 1.486 1.301 9.266 1 98.75 95 GLU A N 1
ATOM 769 C CA . GLU A 1 95 ? 1.266 1.019 7.848 1 98.75 95 GLU A CA 1
ATOM 770 C C . GLU A 1 95 ? -0.218 1.082 7.496 1 98.75 95 GLU A C 1
ATOM 772 O O . GLU A 1 95 ? -0.596 1.676 6.484 1 98.75 95 GLU A O 1
ATOM 777 N N . SER A 1 96 ? -1.033 0.538 8.32 1 98.62 96 SER A N 1
ATOM 778 C CA . SER A 1 96 ? -2.475 0.551 8.094 1 98.62 96 SER A CA 1
ATOM 779 C C . SER A 1 96 ? -3.006 1.977 7.992 1 98.62 96 SER A C 1
ATOM 781 O O . SER A 1 96 ? -3.758 2.299 7.07 1 98.62 96 SER A O 1
ATOM 783 N N . TYR A 1 97 ? -2.588 2.809 8.891 1 98.38 97 TYR A N 1
ATOM 784 C CA . TYR A 1 97 ? -3.078 4.184 8.93 1 98.38 97 TYR A CA 1
ATOM 785 C C . TYR A 1 97 ? -2.547 4.984 7.746 1 98.38 97 TYR A C 1
ATOM 787 O O . TYR A 1 97 ? -3.273 5.789 7.16 1 98.38 97 TYR A O 1
ATOM 795 N N . ALA A 1 98 ? -1.288 4.734 7.367 1 98.5 98 ALA A N 1
ATOM 796 C CA . ALA A 1 98 ? -0.733 5.395 6.191 1 98.5 98 ALA A CA 1
ATOM 797 C C . ALA A 1 98 ? -1.511 5.016 4.934 1 98.5 98 ALA A C 1
ATOM 799 O O . ALA A 1 98 ? -1.852 5.883 4.125 1 98.5 98 ALA A O 1
ATOM 800 N N . HIS A 1 99 ? -1.829 3.814 4.816 1 97.88 99 HIS A N 1
ATOM 801 C CA . HIS A 1 99 ? -2.588 3.346 3.662 1 97.88 99 HIS A CA 1
ATOM 802 C C . HIS A 1 99 ? -4.004 3.916 3.666 1 97.88 99 HIS A C 1
ATOM 804 O O . HIS A 1 99 ? -4.555 4.223 2.607 1 97.88 99 HIS A O 1
ATOM 810 N N . ALA A 1 100 ? -4.586 4.016 4.816 1 97.19 100 ALA A N 1
ATOM 811 C CA . ALA A 1 100 ? -5.953 4.523 4.922 1 97.19 100 ALA A CA 1
ATOM 812 C C . ALA A 1 100 ? -6.047 5.953 4.391 1 97.19 100 ALA A C 1
ATOM 814 O O . ALA A 1 100 ? -7.082 6.352 3.854 1 97.19 100 ALA A O 1
ATOM 815 N N . THR A 1 101 ? -4.969 6.707 4.508 1 97.69 101 THR A N 1
ATOM 816 C CA . THR A 1 101 ? -4.992 8.07 3.986 1 97.69 101 THR A CA 1
ATOM 817 C C . THR A 1 101 ? -5.164 8.07 2.471 1 97.69 101 THR A C 1
ATOM 819 O O . THR A 1 101 ? -5.805 8.961 1.911 1 97.69 101 THR A O 1
ATOM 822 N N . ARG A 1 102 ? -4.645 7.035 1.81 1 95.62 102 ARG A N 1
ATOM 823 C CA . ARG A 1 102 ? -4.766 6.934 0.359 1 95.62 102 ARG A CA 1
ATOM 824 C C . ARG A 1 102 ? -6.203 6.617 -0.047 1 95.62 102 ARG A C 1
ATOM 826 O O . ARG A 1 102 ? -6.672 7.066 -1.094 1 95.62 102 ARG A O 1
ATOM 833 N N . ASP A 1 103 ? -6.859 5.918 0.822 1 94.25 103 ASP A N 1
ATOM 834 C CA . ASP A 1 103 ? -8.258 5.598 0.558 1 94.25 103 ASP A CA 1
ATOM 835 C C . ASP A 1 103 ? -9.125 6.855 0.586 1 94.25 103 ASP A C 1
ATOM 837 O O . ASP A 1 103 ? -10.211 6.883 -0.001 1 94.25 103 ASP A O 1
ATOM 841 N N . VAL A 1 104 ? -8.641 7.859 1.237 1 94.69 104 VAL A N 1
ATOM 842 C CA . VAL A 1 104 ? -9.359 9.125 1.293 1 94.69 104 VAL A CA 1
ATOM 843 C C . VAL A 1 104 ? -9.047 9.953 0.05 1 94.69 104 VAL A C 1
ATOM 845 O O . VAL A 1 104 ? -9.953 10.516 -0.578 1 94.69 104 VAL A O 1
ATOM 848 N N . VAL A 1 105 ? -7.82 9.93 -0.368 1 95.06 105 VAL A N 1
ATOM 849 C CA . VAL A 1 105 ? -7.352 10.852 -1.396 1 95.06 105 VAL A CA 1
ATOM 850 C C . VAL A 1 105 ? -7.672 10.297 -2.779 1 95.06 105 VAL A C 1
ATOM 852 O O . VAL A 1 105 ? -8.047 11.039 -3.686 1 95.06 105 VAL A O 1
ATOM 855 N N . ASN A 1 106 ? -7.57 9 -2.953 1 93.69 106 ASN A N 1
ATOM 856 C CA . ASN A 1 106 ? -7.66 8.383 -4.273 1 93.69 106 ASN A CA 1
ATOM 857 C C . ASN A 1 106 ? -9.008 8.656 -4.93 1 93.69 106 ASN A C 1
ATOM 859 O O . ASN A 1 106 ? -9.07 9 -6.113 1 93.69 106 ASN A O 1
ATOM 863 N N . PRO A 1 107 ? -10.125 8.57 -4.203 1 92.94 107 PRO A N 1
ATOM 864 C CA . PRO A 1 107 ? -11.422 8.836 -4.832 1 92.94 107 PRO A CA 1
ATOM 865 C C . PRO A 1 107 ? -11.531 10.266 -5.367 1 92.94 107 PRO A C 1
ATOM 867 O O . PRO A 1 107 ? -12.25 10.508 -6.344 1 92.94 107 PRO A O 1
ATOM 870 N N . TYR A 1 108 ? -10.852 11.164 -4.758 1 93.81 108 TYR A N 1
ATOM 871 C CA . TYR A 1 108 ? -10.867 12.547 -5.242 1 93.81 108 TYR A CA 1
ATOM 872 C C . TYR A 1 108 ? -10.375 12.617 -6.68 1 93.81 108 TYR A C 1
ATOM 874 O O . TYR A 1 108 ? -10.961 13.312 -7.512 1 93.81 108 TYR A O 1
ATOM 882 N N . TYR A 1 109 ? -9.352 11.875 -7 1 90.94 109 TYR A N 1
ATOM 883 C CA . TYR A 1 109 ? -8.719 11.969 -8.312 1 90.94 109 TYR A CA 1
ATOM 884 C C . TYR A 1 109 ? -9.609 11.344 -9.383 1 90.94 109 TYR A C 1
ATOM 886 O O . TYR A 1 109 ? -9.469 11.648 -10.57 1 90.94 109 TYR A O 1
ATOM 894 N N . LEU A 1 110 ? -10.523 10.539 -8.953 1 87.75 110 LEU A N 1
ATOM 895 C CA . LEU A 1 110 ? -11.453 9.93 -9.898 1 87.75 110 LEU A CA 1
ATOM 896 C C . LEU A 1 110 ? -12.562 10.914 -10.273 1 87.75 110 LEU A C 1
ATOM 898 O O . LEU A 1 110 ? -13.195 10.766 -11.32 1 87.75 110 LEU A O 1
ATOM 902 N N . VAL A 1 111 ? -12.766 11.961 -9.43 1 91.88 111 VAL A N 1
ATOM 903 C CA . VAL A 1 111 ? -13.961 12.773 -9.633 1 91.88 111 VAL A CA 1
ATOM 904 C C . VAL A 1 111 ? -13.562 14.242 -9.781 1 91.88 111 VAL A C 1
ATOM 906 O O . VAL A 1 111 ? -14.414 15.117 -9.938 1 91.88 111 VAL A O 1
ATOM 909 N N . LYS A 1 112 ? -12.305 14.531 -9.781 1 90.44 112 LYS A N 1
ATOM 910 C CA . LYS A 1 112 ? -11.781 15.883 -9.586 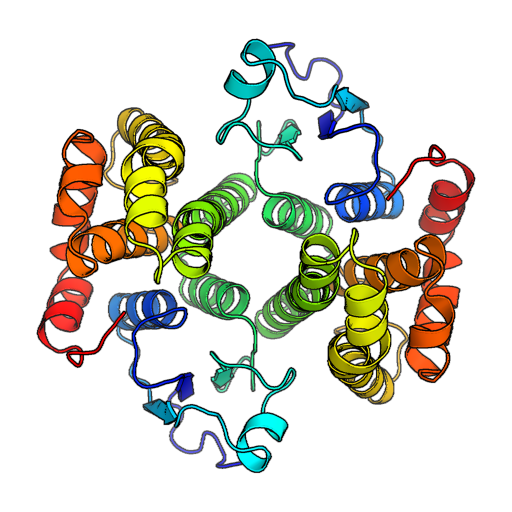1 90.44 112 LYS A CA 1
ATOM 911 C C . LYS A 1 112 ? -12.195 16.812 -10.727 1 90.44 112 LYS A C 1
ATOM 913 O O . LYS A 1 112 ? -12.07 18.031 -10.617 1 90.44 112 LYS A O 1
ATOM 918 N N . PHE A 1 113 ? -12.75 16.281 -11.836 1 92.38 113 PHE A N 1
ATOM 919 C CA . PHE A 1 113 ? -13.148 17.141 -12.953 1 92.38 113 PHE A CA 1
ATOM 920 C C . PHE A 1 113 ? -14.664 17.312 -13 1 92.38 113 PHE A C 1
ATOM 922 O O . PHE A 1 113 ? -15.195 17.938 -13.914 1 92.38 113 PHE A O 1
ATOM 929 N N . ASP A 1 114 ? -15.359 16.797 -11.992 1 94.5 114 ASP A N 1
ATOM 930 C CA . ASP A 1 114 ? -16.812 16.875 -11.859 1 94.5 114 ASP A CA 1
ATOM 931 C C . ASP A 1 114 ? -17.203 17.547 -10.547 1 94.5 114 ASP A C 1
ATOM 933 O O . ASP A 1 114 ? -17.203 16.906 -9.492 1 94.5 114 ASP A O 1
ATOM 937 N N . ASP A 1 115 ? -17.672 18.75 -10.727 1 91.81 115 ASP A N 1
ATOM 938 C CA . ASP A 1 115 ? -17.953 19.578 -9.555 1 91.81 115 ASP A CA 1
ATOM 939 C C . ASP A 1 115 ? -18.969 18.891 -8.648 1 91.81 115 ASP A C 1
ATOM 941 O O . ASP A 1 115 ? -18.844 18.922 -7.422 1 91.81 115 ASP A O 1
ATOM 945 N N . ALA A 1 116 ? -19.953 18.375 -9.289 1 94.06 116 ALA A N 1
ATOM 946 C CA . ALA A 1 116 ? -20.984 17.703 -8.508 1 94.06 116 ALA A CA 1
ATOM 947 C C . ALA A 1 116 ? -20.422 16.484 -7.777 1 94.06 116 ALA A C 1
ATOM 949 O O . ALA A 1 116 ? -20.766 16.234 -6.621 1 94.06 116 ALA A O 1
ATOM 950 N N . ALA A 1 117 ? -19.516 15.789 -8.398 1 93.5 117 ALA A N 1
ATOM 951 C CA . ALA A 1 117 ? -18.906 14.602 -7.801 1 93.5 117 ALA A CA 1
ATOM 952 C C . ALA A 1 117 ? -17.938 14.984 -6.684 1 93.5 117 ALA A C 1
ATOM 954 O O . ALA A 1 117 ? -17.828 14.273 -5.684 1 93.5 117 ALA A O 1
ATOM 955 N N . ILE A 1 118 ? -17.344 16.109 -6.812 1 93 118 ILE A N 1
ATOM 956 C CA . ILE A 1 118 ? -16.438 16.609 -5.781 1 93 118 ILE A CA 1
ATOM 957 C C . ILE A 1 118 ? -17.234 16.953 -4.523 1 93 118 ILE A C 1
ATOM 959 O O . ILE A 1 118 ? -16.812 16.641 -3.408 1 93 118 ILE A O 1
ATOM 963 N N . ARG A 1 119 ? -18.328 17.562 -4.742 1 92.06 119 ARG A N 1
ATOM 964 C CA . ARG A 1 119 ? -19.172 17.906 -3.602 1 92.06 119 ARG A CA 1
ATOM 965 C C . ARG A 1 119 ? -19.609 16.656 -2.848 1 92.06 119 ARG A C 1
ATOM 967 O O . ARG A 1 119 ? -19.578 16.625 -1.616 1 92.06 119 ARG A O 1
ATOM 974 N N . ARG A 1 120 ? -19.969 15.664 -3.619 1 92.94 120 ARG A N 1
ATOM 975 C CA . ARG A 1 120 ? -20.359 14.398 -3 1 92.94 120 ARG A CA 1
ATOM 976 C C . ARG A 1 120 ? -19.188 13.766 -2.264 1 92.94 120 ARG A C 1
ATOM 978 O O . ARG A 1 120 ? -19.359 13.211 -1.175 1 92.94 120 ARG A O 1
ATOM 985 N N . TYR A 1 121 ? -18.062 13.914 -2.82 1 95.25 121 TYR A N 1
ATOM 986 C CA . TYR A 1 121 ? -16.844 13.422 -2.182 1 95.25 121 TYR A CA 1
ATOM 987 C C . TYR A 1 121 ? -16.609 14.125 -0.851 1 95.25 121 TYR A C 1
ATOM 989 O O . TYR A 1 121 ? -16.344 13.477 0.165 1 95.25 121 TYR A O 1
ATOM 997 N N . GLN A 1 122 ? -16.812 15.367 -0.785 1 92.88 122 GLN A N 1
ATOM 998 C CA . GLN A 1 122 ? -16.531 16.172 0.395 1 92.88 122 GLN A CA 1
ATOM 999 C C . GLN A 1 122 ? -17.547 15.914 1.498 1 92.88 122 GLN A C 1
ATOM 1001 O O . GLN A 1 122 ? -17.234 16.016 2.684 1 92.88 122 GLN A O 1
ATOM 1006 N N . THR A 1 123 ? -18.734 15.516 1.047 1 91 123 THR A N 1
ATOM 1007 C CA . THR A 1 123 ? -19.812 15.43 2.025 1 91 123 THR A CA 1
ATOM 1008 C C . THR A 1 123 ? -20.031 13.984 2.467 1 91 123 THR A C 1
ATOM 1010 O O . THR A 1 123 ? -20.5 13.734 3.578 1 91 123 THR A O 1
ATOM 1013 N N . ASP A 1 124 ? -19.641 13.109 1.604 1 88.25 124 ASP A N 1
ATOM 1014 C CA . ASP A 1 124 ? -20.016 11.727 1.871 1 88.25 124 ASP A CA 1
ATOM 1015 C C . ASP A 1 124 ? -18.797 10.844 2.088 1 88.25 124 ASP A C 1
ATOM 1017 O O . ASP A 1 124 ? -18.734 10.102 3.068 1 88.25 124 ASP A O 1
ATOM 1021 N N . VAL A 1 125 ? -17.812 10.977 1.337 1 87.38 125 VAL A N 1
ATOM 1022 C CA . VAL A 1 125 ? -16.703 10.023 1.333 1 87.38 125 VAL A CA 1
ATOM 1023 C C . VAL A 1 125 ? -15.648 10.461 2.342 1 87.38 125 VAL A C 1
ATOM 1025 O O . VAL A 1 125 ? -15.352 9.734 3.297 1 87.38 125 VAL A O 1
ATOM 1028 N N . ALA A 1 126 ? -15.172 11.672 2.176 1 92.06 126 ALA A N 1
ATOM 1029 C CA . ALA A 1 126 ? -14.039 12.148 2.959 1 92.06 126 ALA A CA 1
ATOM 1030 C C . ALA A 1 126 ? -14.375 12.188 4.445 1 92.06 126 ALA A C 1
ATOM 1032 O O . ALA A 1 126 ? -13.609 11.688 5.277 1 92.06 126 ALA A O 1
ATOM 1033 N N . PRO A 1 127 ? -15.57 12.625 4.824 1 90.94 127 PRO A N 1
ATOM 1034 C CA . PRO A 1 127 ? -15.867 12.734 6.254 1 90.94 127 PRO A CA 1
ATOM 1035 C C . PRO A 1 127 ? -15.906 11.383 6.953 1 90.94 127 PRO A C 1
ATOM 1037 O O . PRO A 1 127 ? -15.578 11.289 8.141 1 90.94 127 PRO A O 1
ATOM 1040 N N . ASN A 1 128 ? -16.281 10.383 6.195 1 87.94 128 ASN A N 1
ATOM 1041 C CA . ASN A 1 128 ? -16.344 9.047 6.785 1 87.94 128 ASN A CA 1
ATOM 1042 C C . ASN A 1 128 ? -14.977 8.578 7.273 1 87.94 128 ASN A C 1
ATOM 1044 O O . ASN A 1 128 ? -14.867 8 8.352 1 87.94 128 ASN A O 1
ATOM 1048 N N . TYR A 1 129 ? -13.953 8.844 6.57 1 89.12 129 TYR A N 1
ATOM 1049 C CA . TYR A 1 129 ? -12.609 8.438 6.949 1 89.12 129 TYR A CA 1
ATOM 1050 C C . TYR A 1 129 ? -12 9.422 7.945 1 89.12 129 TYR A C 1
ATOM 1052 O O . TYR A 1 129 ? -11.32 9.023 8.891 1 89.12 129 TYR A O 1
ATOM 1060 N N . LEU A 1 130 ? -12.297 10.672 7.715 1 95.25 130 LEU A N 1
ATOM 1061 C CA . LEU A 1 130 ? -11.75 11.695 8.594 1 95.25 130 LEU A CA 1
ATOM 1062 C C . LEU A 1 130 ? -12.258 11.508 10.023 1 95.25 130 LEU A C 1
ATOM 1064 O O . LEU A 1 130 ? -11.508 11.695 10.984 1 95.25 130 LEU A O 1
ATOM 1068 N N . LEU A 1 131 ? -13.477 11.062 10.094 1 95.5 131 LEU A N 1
ATOM 1069 C CA . LEU A 1 131 ? -14.07 10.797 11.406 1 95.5 131 LEU A CA 1
ATOM 1070 C C . LEU A 1 131 ? -13.32 9.672 12.117 1 95.5 131 LEU A C 1
ATOM 1072 O O . LEU A 1 131 ? -13.164 9.703 13.336 1 95.5 131 LEU A O 1
ATOM 1076 N N . LYS A 1 132 ? -12.93 8.727 11.398 1 95.31 132 LYS A N 1
ATOM 1077 C CA . LYS A 1 132 ? -12.211 7.59 11.977 1 95.31 132 LYS A CA 1
ATOM 1078 C C . LYS A 1 132 ? -10.844 8.016 12.508 1 95.31 132 LYS A C 1
ATOM 1080 O O . LYS A 1 132 ? -10.453 7.629 13.609 1 95.31 132 LYS A O 1
ATOM 1085 N N . PHE A 1 133 ? -10.133 8.836 11.766 1 96.75 133 PHE A N 1
ATOM 1086 C CA . PHE A 1 133 ? -8.859 9.367 12.242 1 96.75 133 PHE A CA 1
ATOM 1087 C C . PHE A 1 133 ? -9.062 10.266 13.453 1 96.75 133 PHE A C 1
ATOM 1089 O O . PHE A 1 133 ? -8.266 10.25 14.391 1 96.75 133 PHE A O 1
ATOM 1096 N N . GLU A 1 134 ? -10.148 11.086 13.422 1 97.25 134 GLU A N 1
ATOM 1097 C CA . GLU A 1 134 ? -10.508 11.938 14.555 1 97.25 134 GLU A CA 1
ATOM 1098 C C . GLU A 1 134 ? -10.703 11.117 15.82 1 97.25 134 GLU A C 1
ATOM 1100 O O . GLU A 1 134 ? -10.195 11.484 16.891 1 97.25 134 GLU A O 1
ATOM 1105 N N . ARG A 1 135 ? -11.352 10.016 15.664 1 95.5 135 ARG A N 1
ATOM 1106 C CA . ARG A 1 135 ? -11.609 9.133 16.797 1 95.5 135 ARG A CA 1
ATOM 1107 C C . ARG A 1 135 ? -10.32 8.492 17.297 1 95.5 135 ARG A C 1
ATOM 1109 O O . ARG A 1 135 ? -10.109 8.391 18.516 1 95.5 135 ARG A O 1
ATOM 1116 N N . LEU A 1 136 ? -9.492 8.07 16.422 1 95.75 136 LEU A N 1
ATOM 1117 C CA . LEU A 1 136 ? -8.211 7.477 16.812 1 95.75 136 LEU A CA 1
ATOM 1118 C C . LEU A 1 136 ? -7.371 8.477 17.609 1 95.75 136 LEU A C 1
ATOM 1120 O O . LEU A 1 136 ? -6.785 8.125 18.625 1 95.75 136 LEU A O 1
ATOM 1124 N N . LEU A 1 137 ? -7.348 9.688 17.156 1 95.94 137 LEU A N 1
ATOM 1125 C CA . LEU A 1 137 ? -6.543 10.711 17.797 1 95.94 137 LEU A CA 1
ATOM 1126 C C . LEU A 1 137 ? -7.133 11.086 19.156 1 95.94 137 LEU A C 1
ATOM 1128 O O . LEU A 1 137 ? -6.395 11.438 20.094 1 95.94 137 LEU A O 1
ATOM 1132 N N . SER A 1 138 ? -8.43 11.016 19.266 1 94.44 138 SER A N 1
ATOM 1133 C CA . SER A 1 138 ? -9.102 11.398 20.5 1 94.44 138 SER A CA 1
ATOM 1134 C C . SER A 1 138 ? -8.734 10.461 21.641 1 94.44 138 SER A C 1
ATOM 1136 O O . SER A 1 138 ? -8.867 10.82 22.812 1 94.44 138 SER A O 1
ATOM 1138 N N . LYS A 1 139 ? -8.258 9.312 21.297 1 92 139 LYS A N 1
ATOM 1139 C CA . LYS A 1 139 ? -7.922 8.312 22.297 1 92 139 LYS A CA 1
ATOM 1140 C C . LYS A 1 139 ? -6.473 8.445 22.75 1 92 139 LYS A C 1
ATOM 1142 O O . LYS A 1 139 ? -6.023 7.711 23.641 1 92 139 LYS A O 1
ATOM 1147 N N . LYS A 1 140 ? -5.809 9.352 22.172 1 89.19 140 LYS A N 1
ATOM 1148 C CA . LYS A 1 140 ? -4.379 9.461 22.438 1 89.19 140 LYS A CA 1
ATOM 1149 C C . LYS A 1 140 ? -4.105 10.555 23.469 1 89.19 140 LYS A C 1
ATOM 1151 O O . LYS A 1 140 ? -4.855 11.523 23.578 1 89.19 140 LYS A O 1
ATOM 1156 N N . THR A 1 141 ? -3.01 10.289 24.125 1 87.25 141 THR A N 1
ATOM 1157 C CA . THR A 1 141 ? -2.555 11.281 25.094 1 87.25 141 THR A CA 1
ATOM 1158 C C . THR A 1 141 ? -1.458 12.156 24.484 1 87.25 141 THR A C 1
ATOM 1160 O O . THR A 1 141 ? -1.102 13.195 25.047 1 87.25 141 THR A O 1
ATOM 1163 N N . THR A 1 142 ? -0.938 11.688 23.438 1 89 142 THR A N 1
ATOM 1164 C CA . THR A 1 142 ? 0.039 12.461 22.672 1 89 142 THR A CA 1
ATOM 1165 C C . THR A 1 142 ? -0.562 12.961 21.359 1 89 142 THR A C 1
ATOM 1167 O O . THR A 1 142 ? -1.704 12.633 21.031 1 89 142 THR A O 1
ATOM 1170 N N . ILE A 1 143 ? 0.261 13.656 20.656 1 89.81 143 ILE A N 1
ATOM 1171 C CA . ILE A 1 143 ? -0.23 14.195 19.391 1 89.81 143 ILE A CA 1
ATOM 1172 C C . ILE A 1 143 ? -0.034 13.172 18.281 1 89.81 143 ILE A C 1
ATOM 1174 O O . ILE A 1 143 ? -0.522 13.352 17.172 1 89.81 143 ILE A O 1
ATOM 1178 N N . TYR A 1 144 ? 0.677 12.133 18.609 1 95.94 144 TYR A N 1
ATOM 1179 C CA . TYR A 1 144 ? 0.988 11.141 17.594 1 95.94 144 TYR A CA 1
ATOM 1180 C C . TYR A 1 144 ? -0.018 9.992 17.625 1 95.94 144 TYR A C 1
ATOM 1182 O O . TYR A 1 144 ? -0.492 9.609 18.703 1 95.94 144 TYR A O 1
ATOM 1190 N N . ILE A 1 145 ? -0.248 9.445 16.516 1 96.94 145 ILE A N 1
ATOM 1191 C CA . ILE A 1 145 ? -1.449 8.633 16.344 1 96.94 145 ILE A CA 1
ATOM 1192 C C . ILE A 1 145 ? -1.18 7.207 16.828 1 96.94 145 ILE A C 1
ATOM 1194 O O . ILE A 1 145 ? -2.09 6.52 17.297 1 96.94 145 ILE A O 1
ATOM 1198 N N . VAL A 1 146 ? 0.058 6.707 16.719 1 97 146 VAL A N 1
ATOM 1199 C CA . VAL A 1 146 ? 0.298 5.301 17.031 1 97 146 VAL A CA 1
ATOM 1200 C C . VAL A 1 146 ? 1.175 5.188 18.266 1 97 146 VAL A C 1
ATOM 1202 O O . VAL A 1 146 ? 0.841 4.461 19.203 1 97 146 VAL A O 1
ATOM 1205 N N . SER A 1 147 ? 2.279 5.867 18.281 1 94.5 147 SER A N 1
ATOM 1206 C CA . SER A 1 147 ? 3.252 5.805 19.359 1 94.5 147 SER A CA 1
ATOM 1207 C C . SER A 1 147 ? 3.459 7.172 20 1 94.5 147 SER A C 1
ATOM 1209 O O . SER A 1 147 ? 2.734 8.117 19.703 1 94.5 147 SER A O 1
ATOM 1211 N N . ASP A 1 148 ? 4.43 7.219 20.906 1 94.12 148 ASP A N 1
ATOM 1212 C CA . ASP A 1 148 ? 4.699 8.477 21.594 1 94.12 148 ASP A CA 1
ATOM 1213 C C . ASP A 1 148 ? 5.703 9.328 20.812 1 94.12 148 ASP A C 1
ATOM 1215 O O . ASP A 1 148 ? 6.129 10.383 21.297 1 94.12 148 ASP A O 1
ATOM 1219 N N . GLU A 1 149 ? 6.035 8.867 19.703 1 95.69 149 GLU A N 1
ATOM 1220 C CA . GLU A 1 149 ? 6.93 9.586 18.812 1 95.69 149 GLU A CA 1
ATOM 1221 C C . GLU A 1 149 ? 6.352 9.664 17.391 1 95.69 149 GLU A C 1
ATOM 1223 O O . GLU A 1 149 ? 5.512 8.836 17.016 1 95.69 149 GLU A O 1
ATOM 1228 N N . ILE A 1 150 ? 6.832 10.641 16.656 1 97.94 150 ILE A N 1
ATOM 1229 C CA . ILE A 1 150 ? 6.348 10.82 15.297 1 97.94 150 ILE A CA 1
ATOM 1230 C C . ILE A 1 150 ? 6.707 9.602 14.453 1 97.94 150 ILE A C 1
ATOM 1232 O O . ILE A 1 150 ? 7.805 9.055 14.586 1 97.94 150 ILE A O 1
ATOM 1236 N N . THR A 1 151 ? 5.789 9.195 13.617 1 98.69 151 THR A N 1
ATOM 1237 C CA . THR A 1 151 ? 6.008 8.078 12.711 1 98.69 151 THR A CA 1
ATOM 1238 C C . THR A 1 151 ? 5.57 8.438 11.289 1 98.69 151 THR A C 1
ATOM 1240 O O . THR A 1 151 ? 5.051 9.531 11.055 1 98.69 151 THR A O 1
ATOM 1243 N N . TRP A 1 152 ? 5.762 7.539 10.367 1 98.81 152 TRP A N 1
ATOM 1244 C CA . TRP A 1 152 ? 5.312 7.605 8.984 1 98.81 152 TRP A CA 1
ATOM 1245 C C . TRP A 1 152 ? 3.809 7.848 8.906 1 98.81 152 TRP A C 1
ATOM 1247 O O . TRP A 1 152 ? 3.338 8.602 8.055 1 98.81 152 TRP A O 1
ATOM 1257 N N . ALA A 1 153 ? 3.035 7.277 9.797 1 98.75 153 ALA A N 1
ATOM 1258 C CA . ALA A 1 153 ? 1.586 7.469 9.812 1 98.75 153 ALA A CA 1
ATOM 1259 C C . ALA A 1 153 ? 1.229 8.93 10.078 1 98.75 153 ALA A C 1
ATOM 1261 O O . ALA A 1 153 ? 0.319 9.477 9.453 1 98.75 153 ALA A O 1
ATOM 1262 N N . ASP A 1 154 ? 1.948 9.539 10.969 1 98.81 154 ASP A N 1
ATOM 1263 C CA . ASP A 1 154 ? 1.673 10.938 11.305 1 98.81 154 ASP A CA 1
ATOM 1264 C C . ASP A 1 154 ? 1.926 11.852 10.109 1 98.81 154 ASP A C 1
ATOM 1266 O O . ASP A 1 154 ? 1.108 12.719 9.805 1 98.81 154 ASP A O 1
ATOM 1270 N N . LEU A 1 155 ? 3 11.625 9.453 1 98.88 155 LEU A N 1
ATOM 1271 C CA . LEU A 1 155 ? 3.336 12.461 8.305 1 98.88 155 LEU A CA 1
ATOM 1272 C C . LEU A 1 155 ? 2.361 12.219 7.152 1 98.88 155 LEU A C 1
ATOM 1274 O O . LEU A 1 155 ? 2.049 13.141 6.395 1 98.88 155 LEU A O 1
ATOM 1278 N N . SER A 1 156 ? 1.878 11.008 7.035 1 98.75 156 SER A N 1
ATOM 1279 C CA . SER A 1 156 ? 0.87 10.688 6.031 1 98.75 156 SER A CA 1
ATOM 1280 C C . SER A 1 156 ? -0.449 11.398 6.328 1 98.75 156 SER A C 1
ATOM 1282 O O . SER A 1 156 ? -1.08 11.953 5.426 1 98.75 156 SER A O 1
ATOM 1284 N N . ILE A 1 157 ? -0.834 11.344 7.566 1 98.31 157 ILE A N 1
ATOM 1285 C CA . ILE A 1 157 ? -2.074 11.992 7.973 1 98.31 157 ILE A CA 1
ATOM 1286 C C . ILE A 1 157 ? -1.931 13.508 7.836 1 98.31 157 ILE A C 1
ATOM 1288 O O . ILE A 1 157 ? -2.863 14.188 7.398 1 98.31 157 ILE A O 1
ATOM 1292 N N . PHE A 1 158 ? -0.773 14.016 8.188 1 98.69 158 PHE A N 1
ATOM 1293 C CA . PHE A 1 158 ? -0.505 15.43 7.98 1 98.69 158 PHE A CA 1
ATOM 1294 C C . PHE A 1 158 ? -0.694 15.812 6.516 1 98.69 158 PHE A C 1
ATOM 1296 O O . PHE A 1 158 ? -1.372 16.797 6.207 1 98.69 158 PHE A O 1
ATOM 1303 N N . ASN A 1 159 ? -0.073 15.055 5.645 1 98.56 159 ASN A N 1
ATOM 1304 C CA . ASN A 1 159 ? -0.193 15.305 4.211 1 98.56 159 ASN A CA 1
ATOM 1305 C C . ASN A 1 159 ? -1.647 15.258 3.754 1 98.56 159 ASN A C 1
ATOM 1307 O O . ASN A 1 159 ? -2.059 16.031 2.893 1 98.56 159 ASN A O 1
ATOM 1311 N N . LEU A 1 160 ? -2.41 14.336 4.305 1 97.56 160 LEU A N 1
ATOM 1312 C CA . LEU A 1 160 ? -3.832 14.227 3.992 1 97.56 160 LEU A CA 1
ATOM 1313 C C . LEU A 1 160 ? -4.566 15.516 4.332 1 97.56 160 LEU A C 1
ATOM 1315 O O . LEU A 1 160 ? -5.305 16.047 3.5 1 97.56 160 LEU A O 1
ATOM 1319 N N . ILE A 1 161 ? -4.332 15.992 5.52 1 97.19 161 ILE A N 1
ATOM 1320 C CA . ILE A 1 161 ? -5.012 17.203 5.957 1 97.19 161 ILE A CA 1
ATOM 1321 C C . ILE A 1 161 ? -4.543 18.391 5.109 1 97.19 161 ILE A C 1
ATOM 1323 O O . ILE A 1 161 ? -5.355 19.219 4.684 1 97.19 161 ILE A O 1
ATOM 1327 N N . ASP A 1 162 ? -3.264 18.438 4.84 1 96.94 162 ASP A N 1
ATOM 1328 C CA . ASP A 1 162 ? -2.713 19.484 3.994 1 96.94 162 ASP A CA 1
ATOM 1329 C C . ASP A 1 162 ? -3.342 19.453 2.604 1 96.94 162 ASP A C 1
ATOM 1331 O O . ASP A 1 162 ? -3.588 20.516 2.006 1 96.94 162 ASP A O 1
ATOM 1335 N N . P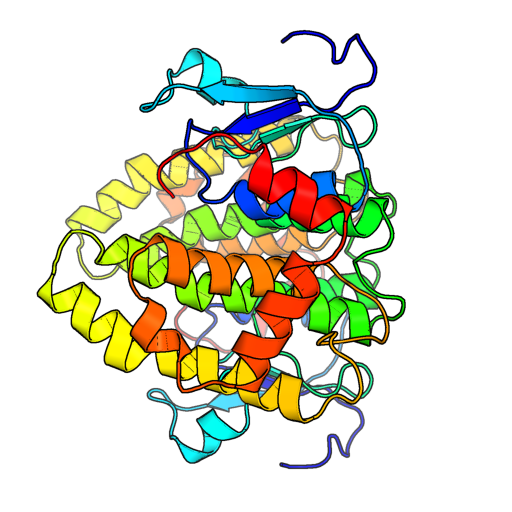HE A 1 163 ? -3.592 18.297 2.092 1 96.44 163 PHE A N 1
ATOM 1336 C CA . PHE A 1 163 ? -4.266 18.109 0.812 1 96.44 163 PHE A CA 1
ATOM 1337 C C . PHE A 1 163 ? -5.625 18.797 0.81 1 96.44 163 PHE A C 1
ATOM 1339 O O . PHE A 1 163 ? -5.965 19.516 -0.136 1 96.44 163 PHE A O 1
ATOM 1346 N N . PHE A 1 164 ? -6.391 18.656 1.873 1 95.25 164 PHE A N 1
ATOM 1347 C CA . PHE A 1 164 ? -7.711 19.281 1.952 1 95.25 164 PHE A CA 1
ATOM 1348 C C . PHE A 1 164 ? -7.598 20.797 2.002 1 95.25 164 PHE A C 1
ATOM 1350 O O . PHE A 1 164 ? -8.398 21.5 1.39 1 95.25 164 PHE A O 1
ATOM 1357 N N . HIS A 1 165 ? -6.605 21.281 2.691 1 93.44 165 HIS A N 1
ATOM 1358 C CA . HIS A 1 165 ? -6.398 22.719 2.752 1 93.44 165 HIS A CA 1
ATOM 1359 C C . HIS A 1 165 ? -6.031 23.281 1.382 1 93.44 165 HIS A C 1
ATOM 1361 O O . HIS A 1 165 ? -6.57 24.312 0.963 1 93.44 165 HIS A O 1
ATOM 1367 N N . GLN A 1 166 ? -5.199 22.562 0.705 1 91.81 166 GLN A N 1
ATOM 1368 C CA . GLN A 1 166 ? -4.656 23.062 -0.553 1 91.81 166 GLN A CA 1
ATOM 1369 C C . GLN A 1 166 ? -5.668 22.922 -1.686 1 91.81 166 GLN A C 1
ATOM 1371 O O . GLN A 1 166 ? -5.652 23.688 -2.641 1 91.81 166 GLN A O 1
ATOM 1376 N N . GLN A 1 167 ? -6.562 21.922 -1.588 1 90.69 167 GLN A N 1
ATOM 1377 C CA . GLN A 1 167 ? -7.578 21.719 -2.611 1 90.69 167 GLN A CA 1
ATOM 1378 C C . GLN A 1 167 ? -8.836 22.531 -2.318 1 90.69 167 GLN A C 1
ATOM 1380 O O . GLN A 1 167 ? -9.891 22.281 -2.908 1 90.69 167 GLN A O 1
ATOM 1385 N N . LYS A 1 168 ? -8.781 23.5 -1.376 1 87.44 168 LYS A N 1
ATOM 1386 C CA . LYS A 1 168 ? -9.875 24.391 -0.997 1 87.44 168 LYS A CA 1
ATOM 1387 C C . LYS A 1 168 ? -11.07 23.609 -0.473 1 87.44 168 LYS A C 1
ATOM 1389 O O . LYS A 1 168 ? -12.219 23.906 -0.815 1 87.44 168 LYS A O 1
ATOM 1394 N N . MET A 1 169 ? -10.773 22.562 0.251 1 91.5 169 MET A N 1
ATOM 1395 C CA . MET A 1 169 ? -11.789 21.734 0.878 1 91.5 169 MET A CA 1
ATOM 1396 C C . MET A 1 169 ? -11.688 21.781 2.398 1 91.5 169 MET A C 1
ATOM 1398 O O . MET A 1 169 ? -11.93 20.797 3.082 1 91.5 169 MET A O 1
ATOM 1402 N N . SER A 1 170 ? -11.281 22.922 2.854 1 90.75 170 SER A N 1
ATOM 1403 C CA . SER A 1 170 ? -11.039 23.094 4.281 1 90.75 170 SER A CA 1
ATOM 1404 C C . SER A 1 170 ? -12.312 22.891 5.09 1 90.75 170 SER A C 1
ATOM 1406 O O . SER A 1 170 ? -12.266 22.469 6.246 1 90.75 170 SER A O 1
ATOM 1408 N N . LYS A 1 171 ? -13.43 23.125 4.547 1 91.31 171 LYS A N 1
ATOM 1409 C CA . LYS A 1 171 ? -14.703 22.969 5.238 1 91.31 171 LYS A CA 1
ATOM 1410 C C . LYS A 1 171 ? -14.914 21.516 5.668 1 91.31 171 LYS A C 1
ATOM 1412 O O . LYS A 1 171 ? -15.523 21.25 6.707 1 91.31 171 LYS A O 1
ATOM 1417 N N . ALA A 1 172 ? -14.312 20.625 4.887 1 92.5 172 ALA A N 1
ATOM 1418 C CA . ALA A 1 172 ? -14.492 19.188 5.156 1 92.5 172 ALA A CA 1
ATOM 1419 C C . ALA A 1 172 ? -13.742 18.781 6.422 1 92.5 172 ALA A C 1
ATOM 1421 O O . ALA A 1 172 ? -14.094 17.781 7.062 1 92.5 172 ALA A O 1
ATOM 1422 N N . ILE A 1 173 ? -12.758 19.547 6.824 1 94.5 173 ILE A N 1
ATOM 1423 C CA . ILE A 1 173 ? -11.922 19.172 7.957 1 94.5 173 ILE A CA 1
ATOM 1424 C C . ILE A 1 173 ? -12.344 19.953 9.195 1 94.5 173 ILE A C 1
ATOM 1426 O O . ILE A 1 173 ? -11.969 19.594 10.32 1 94.5 173 ILE A O 1
ATOM 1430 N N . GLU A 1 174 ? -13.086 20.953 9.094 1 94.31 174 GLU A N 1
ATOM 1431 C CA . GLU A 1 174 ? -13.445 21.875 10.164 1 94.31 174 GLU A CA 1
ATOM 1432 C C . GLU A 1 174 ? -14.109 21.141 11.328 1 94.31 174 GLU A C 1
ATOM 1434 O O . GLU A 1 174 ? -13.836 21.453 12.492 1 94.31 174 GLU A O 1
ATOM 1439 N N . PRO A 1 175 ? -14.922 20.141 11.094 1 95.5 175 PRO A N 1
ATOM 1440 C CA . PRO A 1 175 ? -15.656 19.516 12.195 1 95.5 175 PRO A CA 1
ATOM 1441 C C . PRO A 1 175 ? -14.766 18.594 13.031 1 95.5 175 PRO A C 1
ATOM 1443 O O . PRO A 1 175 ? -15.25 17.953 13.977 1 95.5 175 PRO A O 1
ATOM 1446 N N . PHE A 1 176 ? -13.523 18.5 12.734 1 96.94 176 PHE A N 1
ATOM 1447 C CA . PHE A 1 176 ? -12.641 17.547 13.383 1 96.94 176 PHE A CA 1
ATOM 1448 C C . PHE A 1 176 ? -11.531 18.25 14.148 1 96.94 176 PHE A C 1
ATOM 1450 O O . PHE A 1 176 ? -10.414 18.391 13.648 1 96.94 176 PHE A O 1
ATOM 1457 N N . PRO A 1 177 ? -11.797 18.609 15.438 1 96.75 177 PRO A N 1
ATOM 1458 C CA . PRO A 1 177 ? -10.867 19.469 16.188 1 96.75 177 PRO A CA 1
ATOM 1459 C C . PRO A 1 177 ? -9.531 18.781 16.469 1 96.75 177 PRO A C 1
ATOM 1461 O O . PRO A 1 177 ? -8.492 19.438 16.5 1 96.75 177 PRO A O 1
ATOM 1464 N N . ASN A 1 178 ? -9.539 17.453 16.719 1 96.88 178 ASN A N 1
ATOM 1465 C CA . ASN A 1 178 ? -8.281 16.766 16.984 1 96.88 178 ASN A CA 1
ATOM 1466 C C . ASN A 1 178 ? -7.395 16.719 15.75 1 96.88 178 ASN A C 1
ATOM 1468 O O . ASN A 1 178 ? -6.172 16.859 15.852 1 96.88 178 ASN A O 1
ATOM 1472 N N . LEU A 1 179 ? -7.973 16.547 14.617 1 97.5 179 LEU A N 1
ATOM 1473 C CA . LEU A 1 179 ? -7.215 16.562 13.367 1 97.5 179 LEU A CA 1
ATOM 1474 C C . LEU A 1 179 ? -6.621 17.938 13.109 1 97.5 179 LEU A C 1
ATOM 1476 O O . LEU A 1 179 ? -5.484 18.047 12.656 1 97.5 179 LEU A O 1
ATOM 1480 N N . ASN A 1 180 ? -7.438 18.969 13.352 1 96.88 180 ASN A N 1
ATOM 1481 C CA . ASN A 1 180 ? -6.953 20.328 13.156 1 96.88 180 ASN A CA 1
ATOM 1482 C C . ASN A 1 180 ? -5.797 20.656 14.094 1 96.88 180 ASN A C 1
ATOM 1484 O O . ASN A 1 180 ? -4.805 21.25 13.68 1 96.88 180 ASN A O 1
ATOM 1488 N N . LEU A 1 181 ? -5.949 20.281 15.328 1 96.88 181 LEU A N 1
ATOM 1489 C CA . LEU A 1 181 ? -4.871 20.484 16.281 1 96.88 181 LEU A CA 1
ATOM 1490 C C . LEU A 1 181 ? -3.627 19.703 15.875 1 96.88 181 LEU A C 1
ATOM 1492 O O . LEU A 1 181 ? -2.51 20.219 15.969 1 96.88 181 LEU A O 1
ATOM 1496 N N . PHE A 1 182 ? -3.838 18.469 15.469 1 97.81 182 PHE A N 1
ATOM 1497 C CA . PHE A 1 182 ? -2.766 17.609 14.977 1 97.81 182 PHE A CA 1
ATOM 1498 C C . PHE A 1 182 ? -2.012 18.297 13.836 1 97.81 182 PHE A C 1
ATOM 1500 O O . PHE A 1 182 ? -0.78 18.359 13.852 1 97.81 182 PHE A O 1
ATOM 1507 N N . TYR A 1 183 ? -2.713 18.812 12.891 1 97.94 183 TYR A N 1
ATOM 1508 C CA . TYR A 1 183 ? -2.131 19.5 11.742 1 97.94 183 TYR A CA 1
ATOM 1509 C C . TYR A 1 183 ? -1.273 20.672 12.18 1 97.94 183 TYR A C 1
ATOM 1511 O O . TYR A 1 183 ? -0.151 20.844 11.695 1 97.94 183 TYR A O 1
ATOM 1519 N N . GLN A 1 184 ? -1.761 21.469 13.062 1 97.75 184 GLN A N 1
ATOM 1520 C CA . GLN A 1 184 ? -1.043 22.641 13.562 1 97.75 184 GLN A CA 1
ATOM 1521 C C . GLN A 1 184 ? 0.246 22.234 14.266 1 97.75 184 GLN A C 1
ATOM 1523 O O . GLN A 1 184 ? 1.292 22.859 14.07 1 97.75 184 GLN A O 1
ATOM 1528 N N . GLN A 1 185 ? 0.146 21.203 15.023 1 97.38 185 GLN A N 1
ATOM 1529 C CA . GLN A 1 185 ? 1.3 20.75 15.797 1 97.38 185 GLN A CA 1
ATOM 1530 C C . GLN A 1 185 ? 2.387 20.188 14.891 1 97.38 185 GLN A C 1
ATOM 1532 O O . GLN A 1 185 ? 3.568 20.5 15.055 1 97.38 185 GLN A O 1
ATOM 1537 N N . ILE A 1 186 ? 2.025 19.359 13.953 1 98.25 186 ILE A N 1
ATOM 1538 C CA . ILE A 1 186 ? 3.006 18.781 13.047 1 98.25 186 ILE A CA 1
ATOM 1539 C C . ILE A 1 186 ? 3.613 19.875 12.172 1 98.25 186 ILE A C 1
ATOM 1541 O O . ILE A 1 186 ? 4.816 19.875 11.898 1 98.25 186 ILE A O 1
ATOM 1545 N N . SER A 1 187 ? 2.803 20.859 11.75 1 97.88 187 SER A N 1
ATOM 1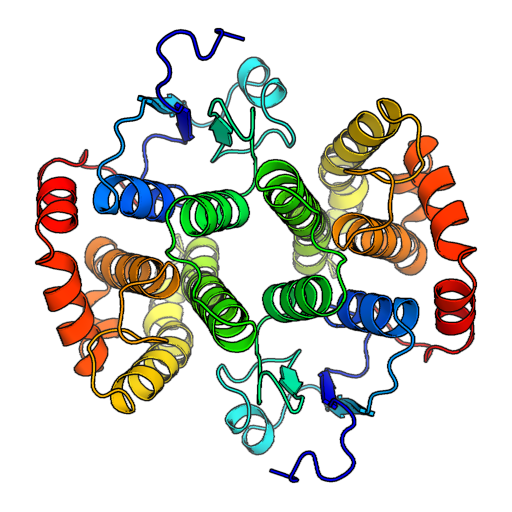546 C CA . SER A 1 187 ? 3.268 21.969 10.914 1 97.88 187 SER A CA 1
ATOM 1547 C C . SER A 1 187 ? 4.293 22.828 11.641 1 97.88 187 SER A C 1
ATOM 1549 O O . SER A 1 187 ? 5.09 23.516 11.016 1 97.88 187 SER A O 1
ATOM 1551 N N . SER A 1 188 ? 4.266 22.766 12.914 1 97.69 188 SER A N 1
ATOM 1552 C CA . SER A 1 188 ? 5.125 23.625 13.719 1 97.69 188 SER A CA 1
ATOM 1553 C C . SER A 1 188 ? 6.473 22.969 13.984 1 97.69 188 SER A C 1
ATOM 1555 O O . SER A 1 188 ? 7.391 23.609 14.5 1 97.69 188 SER A O 1
ATOM 1557 N N . ILE A 1 189 ? 6.574 21.672 13.742 1 97.88 189 ILE A N 1
ATOM 1558 C CA . ILE A 1 189 ? 7.891 21.031 13.836 1 97.88 189 ILE A CA 1
ATOM 1559 C C . ILE A 1 189 ? 8.883 21.781 12.945 1 97.88 189 ILE A C 1
ATOM 1561 O O . ILE A 1 189 ? 8.633 21.984 11.758 1 97.88 189 ILE A O 1
ATOM 1565 N N . PRO A 1 190 ? 10.016 22.203 13.445 1 98.19 190 PRO A N 1
ATOM 1566 C CA . PRO A 1 190 ? 10.898 23.125 12.727 1 98.19 190 PRO A CA 1
ATOM 1567 C C . PRO A 1 190 ? 11.25 22.641 11.328 1 98.19 190 PRO A C 1
ATOM 1569 O O . PRO A 1 190 ? 11.156 23.406 10.359 1 98.19 190 PRO A O 1
ATOM 1572 N N . SER A 1 191 ? 11.617 21.406 11.172 1 98.06 191 SER A N 1
ATOM 1573 C CA . SER A 1 191 ? 12.016 20.891 9.859 1 98.06 191 SER A CA 1
ATOM 1574 C C . SER A 1 191 ? 10.836 20.859 8.898 1 98.06 191 SER A C 1
ATOM 1576 O O . SER A 1 191 ? 11 21.109 7.703 1 98.06 191 SER A O 1
ATOM 1578 N N . ILE A 1 192 ? 9.648 20.547 9.398 1 98.5 192 ILE A N 1
ATOM 1579 C CA . ILE A 1 192 ? 8.445 20.531 8.57 1 98.5 192 ILE A CA 1
ATOM 1580 C C . ILE A 1 192 ? 8.039 21.953 8.211 1 98.5 192 ILE A C 1
ATOM 1582 O O . ILE A 1 192 ? 7.719 22.234 7.055 1 98.5 192 ILE A O 1
ATOM 1586 N N . SER A 1 193 ? 8.086 22.797 9.172 1 98.31 193 SER A N 1
ATOM 1587 C CA . SER A 1 193 ? 7.754 24.203 8.953 1 98.31 193 SER A CA 1
ATOM 1588 C C . SER A 1 193 ? 8.656 24.828 7.891 1 98.31 193 SER A C 1
ATOM 1590 O O . SER A 1 193 ? 8.18 25.516 6.992 1 98.31 193 SER A O 1
ATOM 1592 N N . GLN A 1 194 ? 9.938 24.594 8.016 1 98.12 194 GLN A N 1
ATOM 1593 C CA . GLN A 1 194 ? 10.891 25.109 7.047 1 98.12 194 GLN A CA 1
ATOM 1594 C C . GLN A 1 194 ? 10.594 24.594 5.645 1 98.12 194 GLN A C 1
ATOM 1596 O O . GLN A 1 194 ? 10.641 25.344 4.672 1 98.12 194 GLN A O 1
ATOM 1601 N N . TYR A 1 195 ? 10.305 23.328 5.57 1 98.25 195 TYR A N 1
ATOM 1602 C CA . TYR A 1 195 ? 9.977 22.734 4.281 1 98.25 195 TYR A CA 1
ATOM 1603 C C . TYR A 1 195 ? 8.734 23.375 3.678 1 98.25 195 TYR A C 1
ATOM 1605 O O . TYR A 1 195 ? 8.719 23.719 2.494 1 98.25 195 TYR A O 1
ATOM 1613 N N . LEU A 1 196 ? 7.688 23.547 4.465 1 97.56 196 LEU A N 1
ATOM 1614 C CA . LEU A 1 196 ? 6.43 24.109 3.986 1 97.56 196 LEU A CA 1
ATOM 1615 C C . LEU A 1 196 ? 6.629 25.531 3.471 1 97.56 196 LEU A C 1
ATOM 1617 O O . LEU A 1 196 ? 5.98 25.953 2.506 1 97.56 196 LEU A O 1
ATOM 1621 N N . GLN A 1 197 ? 7.547 26.172 4.012 1 96.75 197 GLN A N 1
ATOM 1622 C CA . GLN A 1 197 ? 7.805 27.562 3.639 1 96.75 197 GLN A CA 1
ATOM 1623 C C . GLN A 1 197 ? 8.648 27.641 2.371 1 96.75 197 GLN A C 1
ATOM 1625 O O . GLN A 1 197 ? 8.508 28.578 1.581 1 96.75 197 GLN A O 1
ATOM 1630 N N . SER A 1 198 ? 9.484 26.672 2.195 1 95.88 198 SER A N 1
ATOM 1631 C CA . SER A 1 198 ? 10.477 26.781 1.129 1 95.88 198 SER A CA 1
ATOM 1632 C C . SER A 1 198 ? 10.078 25.938 -0.082 1 95.88 198 SER A C 1
ATOM 1634 O O . SER A 1 198 ? 10.648 26.094 -1.166 1 95.88 198 SER A O 1
ATOM 1636 N N . ARG A 1 199 ? 9.094 25.047 0.12 1 94.06 199 ARG A N 1
ATOM 1637 C CA . ARG A 1 199 ? 8.805 24.125 -0.982 1 94.06 199 ARG A CA 1
ATOM 1638 C C . ARG A 1 199 ? 8.219 24.875 -2.174 1 94.06 199 ARG A C 1
ATOM 1640 O O . ARG A 1 199 ? 7.543 25.906 -2.002 1 94.06 199 ARG A O 1
ATOM 1647 N N . GLU A 1 200 ? 8.508 24.359 -3.27 1 90.25 200 GLU A N 1
ATOM 1648 C CA . GLU A 1 200 ? 7.992 24.938 -4.508 1 90.25 200 GLU A CA 1
ATOM 1649 C C . GLU A 1 200 ? 6.469 24.984 -4.508 1 90.25 200 GLU A C 1
ATOM 1651 O O . GLU A 1 200 ? 5.812 24.047 -4.047 1 90.25 200 GLU A O 1
ATOM 1656 N N . LYS A 1 201 ? 5.969 26.125 -4.988 1 90.81 201 LYS A N 1
ATOM 1657 C CA . LYS A 1 201 ? 4.52 26.234 -5.117 1 90.81 201 LYS A CA 1
ATOM 1658 C C . LYS A 1 201 ? 4.031 25.531 -6.387 1 90.81 201 LYS A C 1
ATOM 1660 O O . LYS A 1 201 ? 4.328 25.969 -7.496 1 90.81 201 LYS A O 1
ATOM 1665 N N . THR A 1 202 ? 3.436 24.375 -6.195 1 92.12 202 THR A N 1
ATOM 1666 C CA . THR A 1 202 ? 2.885 23.594 -7.289 1 92.12 202 THR A CA 1
ATOM 1667 C C . THR A 1 202 ? 1.457 23.156 -6.977 1 92.12 202 THR A C 1
ATOM 1669 O O . THR A 1 202 ? 0.978 23.328 -5.855 1 92.12 202 THR A O 1
ATOM 1672 N N . ARG A 1 203 ? 0.821 22.719 -8.109 1 85.94 203 ARG A N 1
ATOM 1673 C CA . ARG A 1 203 ? -0.457 22.062 -7.852 1 85.94 203 ARG A CA 1
ATOM 1674 C C . ARG A 1 203 ? -0.262 20.781 -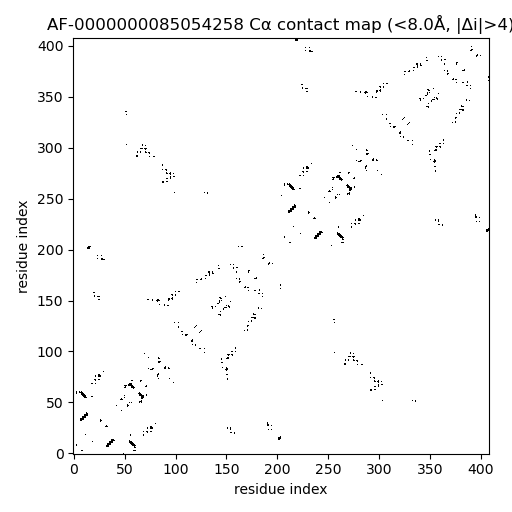7.047 1 85.94 203 ARG A C 1
ATOM 1676 O O . ARG A 1 203 ? 0.827 20.203 -7.039 1 85.94 203 ARG A O 1
ATOM 1683 N N . PHE A 1 204 ? -1.3 20.469 -6.387 1 86.06 204 PHE A N 1
ATOM 1684 C CA . PHE A 1 204 ? -1.237 19.156 -5.758 1 86.06 204 PHE A CA 1
ATOM 1685 C C . PHE A 1 204 ? -1.386 18.047 -6.793 1 86.06 204 PHE A C 1
ATOM 1687 O O . PHE A 1 204 ? -2.211 18.156 -7.703 1 86.06 204 PHE A O 1
ATOM 1694 N N . MET B 1 1 ? -17.797 -7.906 20.484 1 27.08 1 MET B N 1
ATOM 1695 C CA . MET B 1 1 ? -16.781 -8.398 19.562 1 27.08 1 MET B CA 1
ATOM 1696 C C . MET B 1 1 ? -16.047 -9.594 20.156 1 27.08 1 MET B C 1
ATOM 1698 O O . MET B 1 1 ? -15.578 -9.539 21.297 1 27.08 1 MET B O 1
ATOM 1702 N N . ASP B 1 2 ? -16.328 -10.812 19.844 1 32.47 2 ASP B N 1
ATOM 1703 C CA . ASP B 1 2 ? -15.898 -12.078 20.438 1 32.47 2 ASP B CA 1
ATOM 1704 C C . ASP B 1 2 ? -14.398 -12.07 20.719 1 32.47 2 ASP B C 1
ATOM 1706 O O . ASP B 1 2 ? -13.609 -11.602 19.891 1 32.47 2 ASP B O 1
ATOM 1710 N N . THR B 1 3 ? -13.914 -12.016 21.891 1 37.66 3 THR B N 1
ATOM 1711 C CA . THR B 1 3 ? -12.594 -12.25 22.469 1 37.66 3 THR B CA 1
ATOM 1712 C C . THR B 1 3 ? -11.836 -13.305 21.656 1 37.66 3 THR B C 1
ATOM 1714 O O . THR B 1 3 ? -12.422 -14.305 21.234 1 37.66 3 THR B O 1
ATOM 1717 N N . VAL B 1 4 ? -10.844 -12.961 20.734 1 45.69 4 VAL B N 1
ATOM 1718 C CA . VAL B 1 4 ? -9.969 -14.016 20.219 1 45.69 4 VAL B CA 1
ATOM 1719 C C . VAL B 1 4 ? -9.789 -15.102 21.281 1 45.69 4 VAL B C 1
ATOM 1721 O O . VAL B 1 4 ? -8.961 -14.961 22.188 1 45.69 4 VAL B O 1
ATOM 1724 N N . GLU B 1 5 ? -10.82 -15.484 21.844 1 42.22 5 GLU B N 1
ATOM 1725 C CA . GLU B 1 5 ? -10.625 -16.453 22.906 1 42.22 5 GLU B CA 1
ATOM 1726 C C . GLU B 1 5 ? -9.602 -17.516 22.516 1 42.22 5 GLU B C 1
ATOM 1728 O O . GLU B 1 5 ? -8.789 -17.938 23.328 1 42.22 5 GLU B O 1
ATOM 1733 N N . SER B 1 6 ? -9.883 -18.453 21.406 1 51.78 6 SER B N 1
ATOM 1734 C CA . SER B 1 6 ? -9.203 -19.734 21.266 1 51.78 6 SER B CA 1
ATOM 1735 C C . SER B 1 6 ? -7.793 -19.562 20.719 1 51.78 6 SER B C 1
ATOM 1737 O O . SER B 1 6 ? -7.016 -20.516 20.672 1 51.78 6 SER B O 1
ATOM 1739 N N . GLY B 1 7 ? -6.992 -18.312 20.703 1 79.62 7 GLY B N 1
ATOM 1740 C CA . GLY B 1 7 ? -5.609 -18.141 20.281 1 79.62 7 GLY B CA 1
ATOM 1741 C C . GLY B 1 7 ? -5.441 -18.094 18.766 1 79.62 7 GLY B C 1
ATOM 1742 O O . GLY B 1 7 ? -4.414 -17.625 18.266 1 79.62 7 GLY B O 1
ATOM 1743 N N . LYS B 1 8 ? -6.539 -18.453 17.969 1 94.69 8 LYS B N 1
ATOM 1744 C CA . LYS B 1 8 ? -6.465 -18.469 16.516 1 94.69 8 LYS B CA 1
ATOM 1745 C C . LYS B 1 8 ? -6.832 -17.125 15.922 1 94.69 8 LYS B C 1
ATOM 1747 O O . LYS B 1 8 ? -7.781 -16.469 16.375 1 94.69 8 LYS B O 1
ATOM 1752 N N . PRO B 1 9 ? -6.215 -16.672 14.859 1 98.25 9 PRO B N 1
ATOM 1753 C CA . PRO B 1 9 ? -6.539 -15.414 14.188 1 98.25 9 PRO B CA 1
ATOM 1754 C C . PRO B 1 9 ? -7.898 -15.453 13.492 1 98.25 9 PRO B C 1
ATOM 1756 O O . PRO B 1 9 ? -8.398 -16.531 13.156 1 98.25 9 PRO B O 1
ATOM 1759 N N . ASN B 1 10 ? -8.508 -14.242 13.328 1 98.56 10 ASN B N 1
ATOM 1760 C CA . ASN B 1 10 ? -9.703 -14.055 12.516 1 98.56 10 ASN B CA 1
ATOM 1761 C C . ASN B 1 10 ? -9.406 -13.234 11.266 1 98.56 10 ASN B C 1
ATOM 1763 O O . ASN B 1 10 ? -8.727 -12.211 11.344 1 98.56 10 ASN B O 1
ATOM 1767 N N . LEU B 1 11 ? -9.883 -13.727 10.164 1 98.69 11 LEU B N 1
ATOM 1768 C CA . LEU B 1 11 ? -9.875 -12.961 8.922 1 98.69 11 LEU B CA 1
ATOM 1769 C C . LEU B 1 11 ? -11.289 -12.727 8.414 1 98.69 11 LEU B C 1
ATOM 1771 O O . LEU B 1 11 ? -12.023 -13.672 8.133 1 98.69 11 LEU B O 1
ATOM 1775 N N . TYR B 1 12 ? -11.688 -11.461 8.367 1 98.56 12 TYR B N 1
ATOM 1776 C CA . TYR B 1 12 ? -13.008 -11.078 7.883 1 98.56 12 TYR B CA 1
ATOM 1777 C C . TYR B 1 12 ? -12.953 -10.609 6.434 1 98.56 12 TYR B C 1
ATOM 1779 O O . TYR B 1 12 ? -12.164 -9.719 6.094 1 98.56 12 TYR B O 1
ATOM 1787 N N . TYR B 1 13 ? -13.742 -11.234 5.594 1 98.25 13 TYR B N 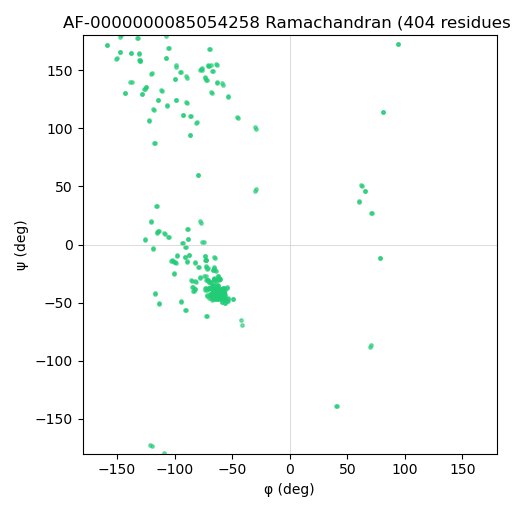1
ATOM 1788 C CA . TYR B 1 13 ? -13.875 -10.797 4.211 1 98.25 13 TYR B CA 1
ATOM 1789 C C . TYR B 1 13 ? -15.18 -11.297 3.602 1 98.25 13 TYR B C 1
ATOM 1791 O O . TYR B 1 13 ? -15.922 -12.039 4.246 1 98.25 13 TYR B O 1
ATOM 1799 N N . PHE B 1 14 ? -15.477 -10.828 2.414 1 97.69 14 PHE B N 1
ATOM 1800 C CA . PHE B 1 14 ? -16.625 -11.336 1.678 1 97.69 14 PHE B CA 1
ATOM 1801 C C . PHE B 1 14 ? -16.375 -12.766 1.209 1 97.69 14 PHE B C 1
ATOM 1803 O O . PHE B 1 14 ? -15.242 -13.258 1.267 1 97.69 14 PHE B O 1
ATOM 1810 N N . ASN B 1 15 ? -17.453 -13.367 0.76 1 96.38 15 ASN B N 1
ATOM 1811 C CA . ASN B 1 15 ? -17.297 -14.727 0.252 1 96.38 15 ASN B CA 1
ATOM 1812 C C . ASN B 1 15 ? -16.734 -14.734 -1.167 1 96.38 15 ASN B C 1
ATOM 1814 O O . ASN B 1 15 ? -17.375 -15.258 -2.086 1 96.38 15 ASN B O 1
ATOM 1818 N N . THR B 1 16 ? -15.586 -14.195 -1.348 1 96.19 16 THR B N 1
ATOM 1819 C CA . THR B 1 16 ? -14.781 -14.109 -2.561 1 96.19 16 THR B CA 1
ATOM 1820 C C . THR B 1 16 ? -13.297 -14.148 -2.223 1 96.19 16 THR B C 1
ATOM 1822 O O . THR B 1 16 ? -12.914 -14.078 -1.052 1 96.19 16 THR B O 1
ATOM 1825 N N . ARG B 1 17 ? -12.406 -14.359 -3.104 1 95.56 17 ARG B N 1
ATOM 1826 C CA . ARG B 1 17 ? -10.961 -14.305 -2.883 1 95.56 17 ARG B CA 1
ATOM 1827 C C . ARG B 1 17 ? -10.492 -12.867 -2.701 1 95.56 17 ARG B C 1
ATOM 1829 O O . ARG B 1 17 ? -10.062 -12.484 -1.611 1 95.56 17 ARG B O 1
ATOM 1836 N N . GLY B 1 18 ? -10.711 -12.055 -3.77 1 94.62 18 GLY B N 1
ATOM 1837 C CA . GLY B 1 18 ? -10.461 -10.625 -3.721 1 94.62 18 GLY B CA 1
ATOM 1838 C C . GLY B 1 18 ? -9.188 -10.266 -2.984 1 94.62 18 GLY B C 1
ATOM 1839 O O . GLY B 1 18 ? -8.172 -10.945 -3.129 1 94.62 18 GLY B O 1
ATOM 1840 N N . ARG B 1 19 ? -9.258 -9.25 -2.223 1 96.88 19 ARG B N 1
ATOM 1841 C CA . ARG B 1 19 ? -8.102 -8.664 -1.543 1 96.88 19 ARG B CA 1
ATOM 1842 C C . ARG B 1 19 ? -7.648 -9.539 -0.383 1 96.88 19 ARG B C 1
ATOM 1844 O O . ARG B 1 19 ? -6.555 -9.352 0.152 1 96.88 19 ARG B O 1
ATOM 1851 N N . ALA B 1 20 ? -8.398 -10.523 -0.011 1 98.31 20 ALA B N 1
ATOM 1852 C CA . ALA B 1 20 ? -8.047 -11.359 1.133 1 98.31 20 ALA B CA 1
ATOM 1853 C C . ALA B 1 20 ? -7.211 -12.555 0.696 1 98.31 20 ALA B C 1
ATOM 1855 O O . ALA B 1 20 ? -6.621 -13.25 1.531 1 98.31 20 ALA B O 1
ATOM 1856 N N . GLU B 1 21 ? -7.121 -12.773 -0.587 1 98.31 21 GLU B N 1
ATOM 1857 C CA . GLU B 1 21 ? -6.543 -14.031 -1.058 1 98.31 21 GLU B CA 1
ATOM 1858 C C . GLU B 1 21 ? -5.051 -14.102 -0.748 1 98.31 21 GLU B C 1
ATOM 1860 O O . GLU B 1 21 ? -4.543 -15.156 -0.352 1 98.31 21 GLU B O 1
ATOM 1865 N N . THR B 1 22 ? -4.332 -13.016 -0.964 1 98.75 22 THR B N 1
ATOM 1866 C CA . THR B 1 22 ? -2.91 -13.055 -0.64 1 98.75 22 THR B CA 1
ATOM 1867 C C . THR B 1 22 ? -2.701 -13.297 0.852 1 98.75 22 THR B C 1
ATOM 1869 O O . THR B 1 22 ? -1.748 -13.969 1.25 1 98.75 22 THR B O 1
ATOM 1872 N N . ILE B 1 23 ? -3.568 -12.734 1.693 1 98.88 23 ILE B N 1
ATOM 1873 C CA . ILE B 1 23 ? -3.516 -12.977 3.131 1 98.88 23 ILE B CA 1
ATOM 1874 C C . ILE B 1 23 ? -3.684 -14.461 3.412 1 98.88 23 ILE B C 1
ATOM 1876 O O . ILE B 1 23 ? -2.906 -15.055 4.168 1 98.88 23 ILE B O 1
ATOM 1880 N N . ARG B 1 24 ? -4.617 -15.094 2.727 1 98.75 24 ARG B N 1
ATOM 1881 C CA . ARG B 1 24 ? -4.875 -16.531 2.885 1 98.75 24 ARG B CA 1
ATOM 1882 C C . ARG B 1 24 ? -3.686 -17.344 2.408 1 98.75 24 ARG B C 1
ATOM 1884 O O . ARG B 1 24 ? -3.332 -18.359 3.027 1 98.75 24 ARG B O 1
ATOM 1891 N N . LEU B 1 25 ? -3.098 -16.922 1.353 1 98.81 25 LEU B N 1
ATOM 1892 C CA . LEU B 1 25 ? -1.934 -17.625 0.815 1 98.81 25 LEU B CA 1
ATOM 1893 C C . LEU B 1 25 ? -0.77 -17.578 1.799 1 98.81 25 LEU B C 1
ATOM 1895 O O . LEU B 1 25 ? -0.065 -18.562 1.984 1 98.81 25 LEU B O 1
ATOM 1899 N N . ILE B 1 26 ? -0.554 -16.391 2.432 1 98.94 26 ILE B N 1
ATOM 1900 C CA . ILE B 1 26 ? 0.514 -16.266 3.418 1 98.94 26 ILE B CA 1
ATOM 1901 C C . ILE B 1 26 ? 0.239 -17.203 4.598 1 98.94 26 ILE B C 1
ATOM 1903 O O . ILE B 1 26 ? 1.123 -17.938 5.031 1 98.94 26 ILE B O 1
ATOM 1907 N N . LEU B 1 27 ? -0.966 -17.188 5.09 1 98.81 27 LEU B N 1
ATOM 1908 C CA . LEU B 1 27 ? -1.331 -18.016 6.227 1 98.81 27 LEU B CA 1
ATOM 1909 C C . LEU B 1 27 ? -1.183 -19.5 5.887 1 98.81 27 LEU B C 1
ATOM 1911 O O . LEU B 1 27 ? -0.739 -20.297 6.723 1 98.81 27 LEU B O 1
ATOM 1915 N N . ALA B 1 28 ? -1.543 -19.875 4.668 1 98.62 28 ALA B N 1
ATOM 1916 C CA . ALA B 1 28 ? -1.38 -21.25 4.203 1 98.62 28 ALA B CA 1
ATOM 1917 C C . ALA B 1 28 ? 0.094 -21.641 4.156 1 98.62 28 ALA B C 1
ATOM 1919 O O . ALA B 1 28 ? 0.472 -22.719 4.625 1 98.62 28 ALA B O 1
ATOM 1920 N N . TYR B 1 29 ? 0.848 -20.781 3.607 1 98.69 29 TYR B N 1
ATOM 1921 C CA . TYR B 1 29 ? 2.27 -21.078 3.449 1 98.69 29 TYR B CA 1
ATOM 1922 C C . TYR B 1 29 ? 2.928 -21.328 4.801 1 98.69 29 TYR B C 1
ATOM 1924 O O . TYR B 1 29 ? 3.76 -22.219 4.934 1 98.69 29 TYR B O 1
ATOM 1932 N N . VAL B 1 30 ? 2.543 -20.531 5.805 1 98.19 30 VAL B N 1
ATOM 1933 C CA . VAL B 1 30 ? 3.217 -20.641 7.094 1 98.19 30 VAL B CA 1
ATOM 1934 C C . VAL B 1 30 ? 2.455 -21.609 7.996 1 98.19 30 VAL B C 1
ATOM 1936 O O . VAL B 1 30 ? 2.775 -21.75 9.18 1 98.19 30 VAL B O 1
ATOM 1939 N N . ASP B 1 31 ? 1.409 -22.172 7.484 1 97.44 31 ASP B N 1
ATOM 1940 C CA . ASP B 1 31 ? 0.637 -23.234 8.141 1 97.44 31 ASP B CA 1
ATOM 1941 C C . ASP B 1 31 ? 0.015 -22.719 9.438 1 97.44 31 ASP B C 1
ATOM 1943 O O . ASP B 1 31 ? 0.182 -23.344 10.492 1 97.44 31 ASP B O 1
ATOM 1947 N N . ILE B 1 32 ? -0.649 -21.625 9.375 1 97.31 32 ILE B N 1
ATOM 1948 C CA . ILE B 1 32 ? -1.373 -21.062 10.508 1 97.31 32 ILE B CA 1
ATOM 1949 C C . ILE B 1 32 ? -2.875 -21.25 10.305 1 97.31 32 ILE B C 1
ATOM 1951 O O . ILE B 1 32 ? -3.43 -20.812 9.289 1 97.31 32 ILE B O 1
ATOM 1955 N N . GLU B 1 33 ? -3.455 -21.953 11.25 1 96.62 33 GLU B N 1
ATOM 1956 C CA . GLU B 1 33 ? -4.91 -22.062 11.242 1 96.62 33 GLU B CA 1
ATOM 1957 C C . GLU B 1 33 ? -5.574 -20.75 11.656 1 96.62 33 GLU B C 1
ATOM 1959 O O . GLU B 1 33 ? -5.086 -20.062 12.547 1 96.62 33 GLU B O 1
ATOM 1964 N N . TYR B 1 34 ? -6.648 -20.469 10.984 1 97.94 34 TYR B N 1
ATOM 1965 C CA . TYR B 1 34 ? -7.383 -19.25 11.266 1 97.94 34 TYR B CA 1
ATOM 1966 C C . TYR B 1 34 ? -8.867 -19.422 10.984 1 97.94 34 TYR B C 1
ATOM 1968 O O . TYR B 1 34 ? -9.273 -20.359 10.297 1 97.94 34 TYR B O 1
ATOM 1976 N N . ASN B 1 35 ? -9.641 -18.547 11.57 1 98.12 35 ASN B N 1
ATOM 1977 C CA . ASN B 1 35 ? -11.062 -18.484 11.227 1 98.12 35 ASN B CA 1
ATOM 1978 C C . ASN B 1 35 ? -11.305 -17.578 10.023 1 98.12 35 ASN B C 1
ATOM 1980 O O . ASN B 1 35 ? -11.094 -16.359 10.094 1 98.12 35 ASN B O 1
ATOM 1984 N N . ASP B 1 36 ? -11.68 -18.203 8.953 1 97.75 36 ASP B N 1
ATOM 1985 C CA . ASP B 1 36 ? -12.031 -17.453 7.75 1 97.75 36 ASP B CA 1
ATOM 1986 C C . ASP B 1 36 ? -13.5 -17.031 7.773 1 97.75 36 ASP B C 1
ATOM 1988 O O . ASP B 1 36 ? -14.375 -17.766 7.309 1 97.75 36 ASP B O 1
ATOM 1992 N N . ILE B 1 37 ? -13.766 -15.836 8.242 1 97.5 37 ILE B N 1
ATOM 1993 C CA . ILE B 1 37 ? -15.125 -15.367 8.492 1 97.5 37 ILE B CA 1
ATOM 1994 C C . ILE B 1 37 ? -15.648 -14.633 7.262 1 97.5 37 ILE B C 1
ATOM 1996 O O . ILE B 1 37 ? -15.148 -13.562 6.906 1 97.5 37 ILE B O 1
ATOM 2000 N N . ARG B 1 38 ? -16.625 -15.25 6.625 1 97.19 38 ARG B N 1
ATOM 2001 C CA . ARG B 1 38 ? -17.234 -14.672 5.438 1 97.19 38 ARG B CA 1
ATOM 2002 C C . ARG B 1 38 ? -18.422 -13.789 5.809 1 97.19 38 ARG B C 1
ATOM 2004 O O . ARG B 1 38 ? -19.359 -14.25 6.465 1 97.19 38 ARG B O 1
ATOM 2011 N N . ILE B 1 39 ? -18.281 -12.586 5.383 1 96.19 39 ILE B N 1
ATOM 2012 C CA . ILE B 1 39 ? -19.375 -11.672 5.699 1 96.19 39 ILE B CA 1
ATOM 2013 C C . ILE B 1 39 ? -20.172 -11.375 4.438 1 96.19 39 ILE B C 1
ATOM 2015 O O . ILE B 1 39 ? -19.672 -11.492 3.322 1 96.19 39 ILE B O 1
ATOM 2019 N N . ASP B 1 40 ? -21.406 -10.906 4.578 1 93.69 40 ASP B N 1
ATOM 2020 C CA . ASP B 1 40 ? -22.312 -10.625 3.463 1 93.69 40 ASP B CA 1
ATOM 2021 C C . ASP B 1 40 ? -21.938 -9.312 2.771 1 93.69 40 ASP B C 1
ATOM 2023 O O . ASP B 1 40 ? -21.406 -8.398 3.406 1 93.69 40 ASP B O 1
ATOM 2027 N N . TYR B 1 41 ? -22.266 -9.32 1.467 1 93 41 TYR B N 1
ATOM 2028 C CA . TYR B 1 41 ? -22.234 -8.086 0.694 1 93 41 TYR B CA 1
ATOM 2029 C C . TYR B 1 41 ? -23.625 -7.691 0.236 1 93 41 TYR B C 1
ATOM 2031 O O . TYR B 1 41 ? -24.344 -8.5 -0.364 1 93 41 TYR B O 1
ATOM 2039 N N . PRO B 1 42 ? -24.094 -6.477 0.55 1 93.5 42 PRO B N 1
ATOM 2040 C CA . PRO B 1 42 ? -23.359 -5.402 1.229 1 93.5 42 PRO B CA 1
ATOM 2041 C C . PRO B 1 42 ? -23.219 -5.648 2.729 1 93.5 42 PRO B C 1
ATOM 2043 O O . PRO B 1 42 ? -24.031 -6.352 3.328 1 93.5 42 PRO B O 1
ATOM 2046 N N . MET B 1 43 ? -22.141 -5.125 3.221 1 94.88 43 MET B N 1
ATOM 2047 C CA . MET B 1 43 ? -21.844 -5.258 4.645 1 94.88 43 MET B CA 1
ATOM 2048 C C . MET B 1 43 ? -22.844 -4.473 5.48 1 94.88 43 MET B C 1
ATOM 2050 O O . MET B 1 43 ? -23.172 -3.322 5.164 1 94.88 43 MET B O 1
ATOM 2054 N N . ASN B 1 44 ? -23.406 -5.121 6.492 1 94 44 ASN B N 1
ATOM 2055 C CA . ASN B 1 44 ? -24.312 -4.383 7.363 1 94 44 ASN B CA 1
ATOM 2056 C C . ASN B 1 44 ? -23.562 -3.377 8.234 1 94 44 ASN B C 1
ATOM 2058 O O . ASN B 1 44 ? -22.391 -3.59 8.57 1 94 44 ASN B O 1
ATOM 2062 N N . ASP B 1 45 ? -24.234 -2.354 8.656 1 92.81 45 ASP B N 1
ATOM 2063 C CA . ASP B 1 45 ? -23.625 -1.226 9.352 1 92.81 45 ASP B CA 1
ATOM 2064 C C . ASP B 1 45 ? -23.094 -1.649 10.719 1 92.81 45 ASP B C 1
ATOM 2066 O O . ASP B 1 45 ? -22.078 -1.125 11.188 1 92.81 45 ASP B O 1
ATOM 2070 N N . THR B 1 46 ? -23.766 -2.52 11.32 1 94.25 46 THR B N 1
ATOM 2071 C CA . THR B 1 46 ? -23.344 -2.984 12.641 1 94.25 46 THR B CA 1
ATOM 2072 C C . THR B 1 46 ? -21.969 -3.645 12.57 1 94.25 46 THR B C 1
ATOM 2074 O O . THR B 1 46 ? -21.094 -3.35 13.391 1 94.25 46 THR B O 1
ATOM 2077 N N . ILE B 1 47 ? -21.797 -4.457 11.539 1 94.19 47 ILE B N 1
ATOM 2078 C CA . ILE B 1 47 ? -20.516 -5.141 11.344 1 94.19 47 ILE B CA 1
ATOM 2079 C C . ILE B 1 47 ? -19.453 -4.141 10.891 1 94.19 47 ILE B C 1
ATOM 2081 O O . ILE B 1 47 ? -18.312 -4.176 11.367 1 94.19 47 ILE B O 1
ATOM 2085 N N . ARG B 1 48 ? -19.844 -3.252 10.055 1 94.81 48 ARG B N 1
ATOM 2086 C CA . ARG B 1 48 ? -18.953 -2.242 9.5 1 94.81 48 ARG B CA 1
ATOM 2087 C C . ARG B 1 48 ? -18.312 -1.408 10.609 1 94.81 48 ARG B C 1
ATOM 2089 O O . ARG B 1 48 ? -17.125 -1.094 10.555 1 94.81 48 ARG B O 1
ATOM 2096 N N . LYS B 1 49 ? -19.047 -1.107 11.641 1 92.88 49 LYS B N 1
ATOM 2097 C CA . LYS B 1 49 ? -18.609 -0.227 12.727 1 92.88 49 LYS B CA 1
ATOM 2098 C C . LYS B 1 49 ? -17.578 -0.911 13.617 1 92.88 49 LYS B C 1
ATOM 2100 O O . LYS B 1 49 ? -16.891 -0.252 14.398 1 92.88 49 LYS B O 1
ATOM 2105 N N . THR B 1 50 ? -17.453 -2.23 13.461 1 94.12 50 THR B N 1
ATOM 2106 C CA . THR B 1 50 ? -16.531 -2.975 14.297 1 94.12 50 THR B CA 1
ATOM 2107 C C . THR B 1 50 ? -15.109 -2.879 13.734 1 94.12 50 THR B C 1
ATOM 2109 O O . THR B 1 50 ? -14.141 -3.182 14.438 1 94.12 50 THR B O 1
ATOM 2112 N N . PHE B 1 51 ? -15.023 -2.465 12.531 1 96.12 51 PHE B N 1
ATOM 2113 C CA . PHE B 1 51 ? -13.711 -2.395 11.891 1 96.12 51 PHE B CA 1
ATOM 2114 C C . PHE B 1 51 ? -13.172 -0.968 11.922 1 96.12 51 PHE B C 1
ATOM 2116 O O . PHE B 1 51 ? -13.922 -0.011 11.711 1 96.12 51 PHE B O 1
ATOM 2123 N N . THR B 1 52 ? -11.93 -0.827 12.117 1 95.31 52 THR B N 1
ATOM 2124 C CA . THR B 1 52 ? -11.273 0.458 12.336 1 95.31 52 THR B CA 1
ATOM 2125 C C . THR B 1 52 ? -11.695 1.472 11.281 1 95.31 52 THR B C 1
ATOM 2127 O O . THR B 1 52 ? -12.078 2.596 11.609 1 95.31 52 THR B O 1
ATOM 2130 N N . PHE B 1 53 ? -11.68 1.064 10 1 95.5 53 PHE B N 1
ATOM 2131 C CA . PHE B 1 53 ? -12.039 1.973 8.922 1 95.5 53 PHE B CA 1
ATOM 2132 C C . PHE B 1 53 ? -13.312 1.499 8.219 1 95.5 53 PHE B C 1
ATOM 2134 O O . PHE B 1 53 ? -13.602 1.933 7.102 1 95.5 53 PHE B O 1
ATOM 2141 N N . GLY B 1 54 ? -13.961 0.509 8.82 1 94.62 54 GLY B N 1
ATOM 2142 C CA . GLY B 1 54 ? -15.227 0.024 8.297 1 94.62 54 GLY B CA 1
ATOM 2143 C C . GLY B 1 54 ? -15.078 -0.757 7.004 1 94.62 54 GLY B C 1
ATOM 2144 O O . GLY B 1 54 ? -15.992 -0.774 6.172 1 94.62 54 GLY B O 1
ATOM 2145 N N . GLN B 1 55 ? -13.914 -1.347 6.855 1 94.88 55 GLN B N 1
ATOM 2146 C CA . GLN B 1 55 ? -13.633 -2.053 5.609 1 94.88 55 GLN B CA 1
ATOM 2147 C C . GLN B 1 55 ? -13.109 -3.459 5.883 1 94.88 55 GLN B C 1
ATOM 2149 O O . GLN B 1 55 ? -12.68 -3.762 7 1 94.88 55 GLN B O 1
ATOM 2154 N N . VAL B 1 56 ? -13.234 -4.285 4.93 1 97.5 56 VAL B N 1
ATOM 2155 C CA . VAL B 1 56 ? -12.602 -5.602 4.91 1 97.5 56 VAL B CA 1
ATOM 2156 C C . VAL B 1 56 ? -11.68 -5.711 3.701 1 97.5 56 VAL B C 1
ATOM 2158 O O . VAL B 1 56 ? -11.875 -5.031 2.691 1 97.5 56 VAL B O 1
ATOM 2161 N N . PRO B 1 57 ? -10.578 -6.449 3.85 1 98.31 57 PRO B N 1
ATOM 2162 C CA . PRO B 1 57 ? -10.258 -7.434 4.883 1 98.31 57 PRO B CA 1
ATOM 2163 C C . PRO B 1 57 ? -9.922 -6.793 6.227 1 98.31 57 PRO B C 1
ATOM 2165 O O . PRO B 1 57 ? -9.398 -5.676 6.27 1 98.31 57 PRO B O 1
ATOM 2168 N N . TYR B 1 58 ? -10.305 -7.414 7.242 1 98.69 58 TYR B N 1
ATOM 2169 C CA . TYR B 1 58 ? -9.953 -7.098 8.617 1 98.69 58 TYR B CA 1
ATOM 2170 C C . TYR B 1 58 ? -9.375 -8.312 9.328 1 98.69 58 TYR B C 1
ATOM 2172 O O . TYR B 1 58 ? -9.891 -9.43 9.188 1 98.69 58 TYR B O 1
ATOM 2180 N N . TYR B 1 59 ? -8.258 -8.148 10.047 1 98.81 59 TYR B N 1
ATOM 2181 C CA . TYR B 1 59 ? -7.512 -9.25 10.633 1 98.81 59 TYR B CA 1
ATOM 2182 C C . TYR B 1 59 ? -7.332 -9.047 12.133 1 98.81 59 TYR B C 1
ATOM 2184 O O . TYR B 1 59 ? -7.039 -7.934 12.586 1 98.81 59 TYR B O 1
ATOM 2192 N N . GLU B 1 60 ? -7.551 -10.102 12.883 1 98.5 60 GLU B N 1
ATOM 2193 C CA . GLU B 1 60 ? -7.375 -10.055 14.328 1 98.5 60 GLU B CA 1
ATOM 2194 C C . GLU B 1 60 ? -6.488 -11.195 14.812 1 98.5 60 GLU B C 1
ATOM 2196 O O . GLU B 1 60 ? -6.652 -12.344 14.391 1 98.5 60 GLU B O 1
ATOM 2201 N N . ASP B 1 61 ? -5.465 -10.883 15.602 1 98 61 ASP B N 1
ATOM 2202 C CA . ASP B 1 61 ? -4.742 -11.891 16.375 1 98 61 ASP B CA 1
ATOM 2203 C C . ASP B 1 61 ? -4.25 -11.32 17.703 1 98 61 ASP B C 1
ATOM 2205 O O . ASP B 1 61 ? -4.539 -10.172 18.031 1 98 61 ASP B O 1
ATOM 2209 N N . SER B 1 62 ? -3.58 -12.109 18.516 1 96.75 62 SER B N 1
ATOM 2210 C CA . SER B 1 62 ? -3.229 -11.734 19.891 1 96.75 62 SER B CA 1
ATOM 2211 C C . SER B 1 62 ? -2.117 -10.695 19.906 1 96.75 62 SER B C 1
ATOM 2213 O O . SER B 1 62 ? -1.907 -10.023 20.922 1 96.75 62 SER B O 1
ATOM 2215 N N . VAL B 1 63 ? -1.473 -10.523 18.75 1 96.88 63 VAL B N 1
ATOM 2216 C CA . VAL B 1 63 ? -0.327 -9.625 18.719 1 96.88 63 VAL B CA 1
ATOM 2217 C C . VAL B 1 63 ? -0.778 -8.227 18.281 1 96.88 63 VAL B C 1
ATOM 2219 O O . VAL B 1 63 ? -0.564 -7.25 19 1 96.88 63 VAL B O 1
ATOM 2222 N N . VAL B 1 64 ? -1.531 -8.148 17.203 1 97.69 64 VAL B N 1
ATOM 2223 C CA . VAL B 1 64 ? -1.846 -6.84 16.641 1 97.69 64 VAL B CA 1
ATOM 2224 C C . VAL B 1 64 ? -3.225 -6.387 17.109 1 97.69 64 VAL B C 1
ATOM 2226 O O . VAL B 1 64 ? -3.586 -5.215 16.969 1 97.69 64 VAL B O 1
ATOM 2229 N N . GLY B 1 65 ? -4.012 -7.273 17.766 1 96.56 65 GLY B N 1
ATOM 2230 C CA . GLY B 1 65 ? -5.398 -6.965 18.078 1 96.56 65 GLY B CA 1
ATOM 2231 C C . GLY B 1 65 ? -6.293 -6.934 16.844 1 96.56 65 GLY B C 1
ATOM 2232 O O . GLY B 1 65 ? -6.836 -7.961 16.438 1 96.56 65 GLY B O 1
ATOM 2233 N N . GLY B 1 66 ? -6.441 -5.852 16.109 1 97.88 66 GLY B N 1
ATOM 2234 C CA . GLY B 1 66 ? -7.199 -5.656 14.891 1 97.88 66 GLY B CA 1
ATOM 2235 C C . GLY B 1 66 ? -6.469 -4.809 13.867 1 97.88 66 GLY B C 1
ATOM 2236 O O . GLY B 1 66 ? -5.812 -3.828 14.219 1 97.88 66 GLY B O 1
ATOM 2237 N N . LEU B 1 67 ? -6.613 -5.23 12.672 1 98.62 67 LEU B N 1
ATOM 2238 C CA . LEU B 1 67 ? -5.855 -4.562 11.617 1 98.62 67 LEU B CA 1
ATOM 2239 C C . LEU B 1 67 ? -6.672 -4.473 10.336 1 98.62 67 LEU B C 1
ATOM 2241 O O . LEU B 1 67 ? -7.246 -5.465 9.883 1 98.62 67 LEU B O 1
ATOM 2245 N N . SER B 1 68 ? -6.684 -3.213 9.797 1 97.69 68 SER B N 1
ATOM 2246 C CA . SER B 1 68 ? -7.328 -2.957 8.516 1 97.69 68 SER B CA 1
ATOM 2247 C C . SER B 1 68 ? -6.293 -2.75 7.41 1 97.69 68 SER B C 1
ATOM 2249 O O . SER B 1 68 ? -5.113 -2.545 7.691 1 97.69 68 SER B O 1
ATOM 2251 N N . GLN B 1 69 ? -6.781 -2.74 6.156 1 97.88 69 GLN B N 1
ATOM 2252 C CA . GLN B 1 69 ? -5.965 -2.561 4.961 1 97.88 69 GLN B CA 1
ATOM 2253 C C . GLN B 1 69 ? -5.297 -3.867 4.551 1 97.88 69 GLN B C 1
ATOM 2255 O O . GLN B 1 69 ? -4.391 -4.348 5.238 1 97.88 69 GLN B O 1
ATOM 2260 N N . SER B 1 70 ? -5.699 -4.328 3.428 1 98.38 70 SER B N 1
ATOM 2261 C CA . SER B 1 70 ? -5.262 -5.641 2.967 1 98.38 70 SER B CA 1
ATOM 2262 C C . SER B 1 70 ? -3.742 -5.715 2.861 1 98.38 70 SER B C 1
ATOM 2264 O O . SER B 1 70 ? -3.125 -6.668 3.34 1 98.38 70 SER B O 1
ATOM 2266 N N . ILE B 1 71 ? -3.133 -4.668 2.375 1 98.19 71 ILE B N 1
ATOM 2267 C CA . ILE B 1 71 ? -1.69 -4.703 2.15 1 98.19 71 ILE B CA 1
ATOM 2268 C C . ILE B 1 71 ? -0.959 -4.641 3.49 1 98.19 71 ILE B C 1
ATOM 2270 O O . ILE B 1 71 ? 0.102 -5.246 3.652 1 98.19 71 ILE B O 1
ATOM 2274 N N . ALA B 1 72 ? -1.467 -3.865 4.453 1 98.62 72 ALA B N 1
ATOM 2275 C CA . ALA B 1 72 ? -0.882 -3.809 5.789 1 98.62 72 ALA B CA 1
ATOM 2276 C C . ALA B 1 72 ? -0.975 -5.164 6.484 1 98.62 72 ALA B C 1
ATOM 2278 O O . ALA B 1 72 ? -0.052 -5.566 7.195 1 98.62 72 ALA B O 1
ATOM 2279 N N . ILE B 1 73 ? -2.078 -5.855 6.273 1 98.88 73 ILE B N 1
ATOM 2280 C CA . ILE B 1 73 ? -2.266 -7.18 6.859 1 98.88 73 ILE B CA 1
ATOM 2281 C C . ILE B 1 73 ? -1.258 -8.156 6.258 1 98.88 73 ILE B C 1
ATOM 2283 O O . ILE B 1 73 ? -0.606 -8.914 6.984 1 98.88 73 ILE B O 1
ATOM 2287 N N . GLU B 1 74 ? -1.14 -8.117 4.93 1 98.94 74 GLU B N 1
ATOM 2288 C CA . GLU B 1 74 ? -0.158 -8.969 4.258 1 98.94 74 GLU B CA 1
ATOM 2289 C C . GLU B 1 74 ? 1.246 -8.719 4.801 1 98.94 74 GLU B C 1
ATOM 2291 O O . GLU B 1 74 ? 1.961 -9.672 5.141 1 98.94 74 GLU B O 1
ATOM 2296 N N . HIS B 1 75 ? 1.565 -7.492 4.914 1 98.81 75 HIS B N 1
ATOM 2297 C CA . HIS B 1 75 ? 2.918 -7.141 5.336 1 98.81 75 HIS B CA 1
ATOM 2298 C C . HIS B 1 75 ? 3.143 -7.484 6.805 1 98.81 75 HIS B C 1
ATOM 2300 O O . HIS B 1 75 ? 4.234 -7.918 7.184 1 98.81 75 HIS B O 1
ATOM 2306 N N . TYR B 1 76 ? 2.146 -7.293 7.633 1 98.88 76 TYR B N 1
ATOM 2307 C CA . TYR B 1 76 ? 2.209 -7.695 9.031 1 98.88 76 TYR B CA 1
ATOM 2308 C C . TYR B 1 76 ? 2.523 -9.18 9.164 1 98.88 76 TYR B C 1
ATOM 2310 O O . TYR B 1 76 ? 3.426 -9.57 9.906 1 98.88 76 TYR B O 1
ATOM 2318 N N . LEU B 1 77 ? 1.842 -9.969 8.422 1 98.88 77 LEU B N 1
ATOM 2319 C CA . LEU B 1 77 ? 2.066 -11.414 8.461 1 98.88 77 LEU B CA 1
ATOM 2320 C C . LEU B 1 77 ? 3.447 -11.766 7.918 1 98.88 77 LEU B C 1
ATOM 2322 O O . LEU B 1 77 ? 4.121 -12.648 8.453 1 98.88 77 LEU B O 1
ATOM 2326 N N . ALA B 1 78 ? 3.812 -11.062 6.859 1 98.81 78 ALA B N 1
ATOM 2327 C CA . ALA B 1 78 ? 5.145 -11.305 6.305 1 98.81 78 ALA B CA 1
ATOM 2328 C C . ALA B 1 78 ? 6.227 -11.008 7.34 1 98.81 78 ALA B C 1
ATOM 2330 O O . ALA B 1 78 ? 7.199 -11.758 7.457 1 98.81 78 ALA B O 1
ATOM 2331 N N . ASN B 1 79 ? 6.066 -9.875 8.055 1 98.38 79 ASN B N 1
ATOM 2332 C CA . ASN B 1 79 ? 7.012 -9.531 9.109 1 98.38 79 ASN B CA 1
ATOM 2333 C C . ASN B 1 79 ? 7 -10.562 10.234 1 98.38 79 ASN B C 1
ATOM 2335 O O . ASN B 1 79 ? 8.055 -10.977 10.711 1 98.38 79 ASN B O 1
ATOM 2339 N N . ARG B 1 80 ? 5.855 -10.953 10.602 1 98.06 80 ARG B N 1
ATOM 2340 C CA . ARG B 1 80 ? 5.68 -11.852 11.734 1 98.06 80 ARG B CA 1
ATOM 2341 C C . ARG B 1 80 ? 6.281 -13.227 11.445 1 98.06 80 ARG B C 1
ATOM 2343 O O . ARG B 1 80 ? 6.793 -13.891 12.352 1 98.06 80 ARG B O 1
ATOM 2350 N N . TYR B 1 81 ? 6.305 -13.617 10.188 1 98.06 81 TYR B N 1
ATOM 2351 C CA . TYR B 1 81 ? 6.684 -14.984 9.867 1 98.06 81 TYR B CA 1
ATOM 2352 C C . TYR B 1 81 ? 7.902 -15.016 8.953 1 98.06 81 TYR B C 1
ATOM 2354 O O . TYR B 1 81 ? 8.094 -15.977 8.195 1 98.06 81 TYR B O 1
ATOM 2362 N N . ASN B 1 82 ? 8.68 -13.922 8.898 1 97.56 82 ASN B N 1
ATOM 2363 C CA . ASN B 1 82 ? 9.992 -13.82 8.266 1 97.56 82 ASN B CA 1
ATOM 2364 C C . ASN B 1 82 ? 9.906 -14.008 6.758 1 97.56 82 ASN B C 1
ATOM 2366 O O . ASN B 1 82 ? 10.68 -14.773 6.18 1 97.56 82 ASN B O 1
ATOM 2370 N N . LEU B 1 83 ? 8.93 -13.336 6.145 1 98.75 83 LEU B N 1
ATOM 2371 C CA . LEU B 1 83 ? 8.742 -13.352 4.699 1 98.75 83 LEU B CA 1
ATOM 2372 C C . LEU B 1 83 ? 9 -11.977 4.098 1 98.75 83 LEU B C 1
ATOM 2374 O O . LEU B 1 83 ? 8.617 -11.711 2.953 1 98.75 83 LEU B O 1
ATOM 2378 N N . SER B 1 84 ? 9.578 -11.023 4.852 1 98.06 84 SER B N 1
ATOM 2379 C CA . SER B 1 84 ? 9.68 -9.633 4.414 1 98.06 84 SER B CA 1
ATOM 2380 C C . SER B 1 84 ? 11.117 -9.266 4.07 1 98.06 84 SER B C 1
ATOM 2382 O O . SER B 1 84 ? 11.422 -8.102 3.82 1 98.06 84 SER B O 1
ATOM 2384 N N . GLY B 1 85 ? 12.016 -10.258 4.012 1 97.25 85 GLY B N 1
ATOM 2385 C CA . GLY B 1 85 ? 13.398 -9.984 3.656 1 97.25 85 GLY B CA 1
ATOM 2386 C C . GLY B 1 85 ? 14.289 -9.758 4.863 1 97.25 85 GLY B C 1
ATOM 2387 O O . GLY B 1 85 ? 13.797 -9.594 5.98 1 97.25 85 GLY B O 1
ATOM 2388 N N . LYS B 1 86 ? 15.648 -9.656 4.598 1 96.81 86 LYS B N 1
ATOM 2389 C CA . LYS B 1 86 ? 16.609 -9.648 5.695 1 96.81 86 LYS B CA 1
ATOM 2390 C C . LYS B 1 86 ? 17.406 -8.344 5.719 1 96.81 86 LYS B C 1
ATOM 2392 O O . LYS B 1 86 ? 18.25 -8.141 6.602 1 96.81 86 LYS B O 1
ATOM 2397 N N . SER B 1 87 ? 17.188 -7.516 4.793 1 97.81 87 SER B N 1
ATOM 2398 C CA . SER B 1 87 ? 17.891 -6.234 4.711 1 97.81 87 SER B CA 1
ATOM 2399 C C . SER B 1 87 ? 16.938 -5.105 4.332 1 97.81 87 SER B C 1
ATOM 2401 O O . SER B 1 87 ? 15.828 -5.359 3.869 1 97.81 87 SER B O 1
ATOM 2403 N N . LEU B 1 88 ? 17.406 -3.893 4.547 1 97.62 88 LEU B N 1
ATOM 2404 C CA . LEU B 1 88 ? 16.625 -2.717 4.176 1 97.62 88 LEU B CA 1
ATOM 2405 C C . LEU B 1 88 ? 16.281 -2.742 2.689 1 97.62 88 LEU B C 1
ATOM 2407 O O . LEU B 1 88 ? 15.148 -2.447 2.309 1 97.62 88 LEU B O 1
ATOM 2411 N N . LYS B 1 89 ? 17.234 -3.137 1.896 1 98.06 89 LYS B N 1
ATOM 2412 C CA . LYS B 1 89 ? 17.016 -3.201 0.453 1 98.06 89 LYS B CA 1
ATOM 2413 C C . LYS B 1 89 ? 16.016 -4.289 0.093 1 98.06 89 LYS B C 1
ATOM 2415 O O . LYS B 1 89 ? 15.078 -4.047 -0.673 1 98.06 89 LYS B O 1
ATOM 2420 N N . GLU B 1 90 ? 16.172 -5.473 0.663 1 98.31 90 GLU B N 1
ATOM 2421 C CA . GLU B 1 90 ? 15.25 -6.566 0.361 1 98.31 90 GLU B CA 1
ATOM 2422 C C . GLU B 1 90 ? 13.82 -6.215 0.759 1 98.31 90 GLU B C 1
ATOM 2424 O O . GLU B 1 90 ? 12.883 -6.434 -0.011 1 98.31 90 GLU B O 1
ATOM 2429 N N . ARG B 1 91 ? 13.695 -5.629 1.953 1 98.44 91 ARG B N 1
ATOM 2430 C CA . ARG B 1 91 ? 12.375 -5.266 2.445 1 98.44 91 ARG B CA 1
ATOM 2431 C C . ARG B 1 91 ? 11.703 -4.258 1.518 1 98.44 91 ARG B C 1
ATOM 2433 O O . ARG B 1 91 ? 10.516 -4.375 1.219 1 98.44 91 ARG B O 1
ATOM 2440 N N . ALA B 1 92 ? 12.484 -3.334 1.037 1 98.75 92 ALA B N 1
ATOM 2441 C CA . ALA B 1 92 ? 11.953 -2.295 0.157 1 98.75 92 ALA B CA 1
ATOM 2442 C C . ALA B 1 92 ? 11.516 -2.881 -1.182 1 98.75 92 ALA B C 1
ATOM 2444 O O . ALA B 1 92 ? 10.43 -2.559 -1.682 1 98.75 92 ALA B O 1
ATOM 2445 N N . LEU B 1 93 ? 12.328 -3.723 -1.739 1 98.56 93 LEU B N 1
ATOM 2446 C CA . LEU B 1 93 ? 12.016 -4.32 -3.033 1 98.56 93 LEU B CA 1
ATOM 2447 C C . LEU B 1 93 ? 10.805 -5.246 -2.928 1 98.56 93 LEU B C 1
ATOM 2449 O O . LEU B 1 93 ? 9.938 -5.242 -3.807 1 98.56 93 LEU B O 1
ATOM 2453 N N . ILE B 1 94 ? 10.75 -5.977 -1.857 1 98.75 94 ILE B N 1
ATOM 2454 C CA . ILE B 1 94 ? 9.633 -6.883 -1.627 1 98.75 94 ILE B CA 1
ATOM 2455 C C . ILE B 1 94 ? 8.328 -6.09 -1.581 1 98.75 94 ILE B C 1
ATOM 2457 O O . ILE B 1 94 ? 7.355 -6.449 -2.248 1 98.75 94 ILE B O 1
ATOM 2461 N N . GLU B 1 95 ? 8.344 -5.043 -0.868 1 98.75 95 GLU B N 1
ATOM 2462 C CA . GLU B 1 95 ? 7.145 -4.215 -0.757 1 98.75 95 GLU B CA 1
ATOM 2463 C C . GLU B 1 95 ? 6.793 -3.572 -2.096 1 98.75 95 GLU B C 1
ATOM 2465 O O . GLU B 1 95 ? 5.629 -3.572 -2.502 1 98.75 95 GLU B O 1
ATOM 2470 N N . SER B 1 96 ? 7.766 -3.08 -2.777 1 98.62 96 SER B N 1
ATOM 2471 C CA . SER B 1 96 ? 7.551 -2.455 -4.078 1 98.62 96 SER B CA 1
ATOM 2472 C C . SER B 1 96 ? 6.902 -3.43 -5.059 1 98.62 96 SER B C 1
ATOM 2474 O O . SER B 1 96 ? 5.926 -3.088 -5.727 1 98.62 96 SER B O 1
ATOM 2476 N N . TYR B 1 97 ? 7.422 -4.621 -5.105 1 98.38 97 TYR B N 1
ATOM 2477 C CA . TYR B 1 97 ? 6.926 -5.613 -6.051 1 98.38 97 TYR B CA 1
ATOM 2478 C C . TYR B 1 97 ? 5.527 -6.082 -5.668 1 98.38 97 TYR B C 1
ATOM 2480 O O . TYR B 1 97 ? 4.672 -6.277 -6.531 1 98.38 97 TYR B O 1
ATOM 2488 N N . ALA B 1 98 ? 5.27 -6.23 -4.359 1 98.5 98 ALA B N 1
ATOM 2489 C CA . ALA B 1 98 ? 3.93 -6.59 -3.908 1 98.5 98 ALA B CA 1
ATOM 2490 C C . ALA B 1 98 ? 2.912 -5.52 -4.301 1 98.5 98 ALA B C 1
ATOM 2492 O O . ALA B 1 98 ? 1.831 -5.836 -4.801 1 98.5 98 ALA B O 1
ATOM 2493 N N . HIS B 1 99 ? 3.271 -4.316 -4.145 1 97.88 99 HIS B N 1
ATOM 2494 C CA . HIS B 1 99 ? 2.387 -3.215 -4.5 1 97.88 99 HIS B CA 1
ATOM 2495 C C . HIS B 1 99 ? 2.164 -3.154 -6.008 1 97.88 99 HIS B C 1
ATO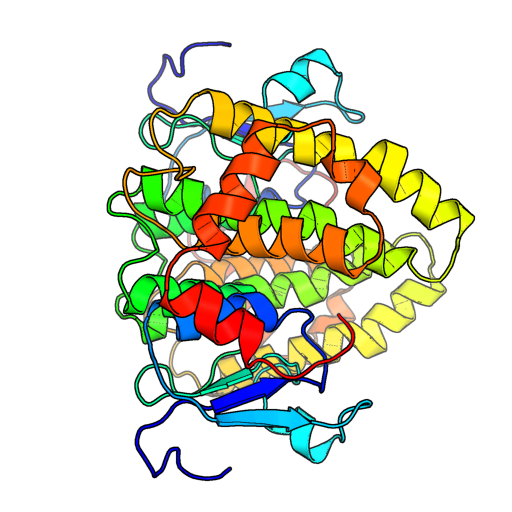M 2497 O O . HIS B 1 99 ? 1.067 -2.826 -6.469 1 97.88 99 HIS B O 1
ATOM 2503 N N . ALA B 1 100 ? 3.186 -3.428 -6.762 1 97.19 100 ALA B N 1
ATOM 2504 C CA . ALA B 1 100 ? 3.082 -3.371 -8.219 1 97.19 100 ALA B CA 1
ATOM 2505 C C . ALA B 1 100 ? 2.041 -4.359 -8.734 1 97.19 100 ALA B C 1
ATOM 2507 O O . ALA B 1 100 ? 1.386 -4.109 -9.742 1 97.19 100 ALA B O 1
ATOM 2508 N N . THR B 1 101 ? 1.848 -5.457 -8.016 1 97.75 101 THR B N 1
ATOM 2509 C CA . THR B 1 101 ? 0.841 -6.422 -8.445 1 97.75 101 THR B CA 1
ATOM 2510 C C . THR B 1 101 ? -0.557 -5.812 -8.375 1 97.75 101 THR B C 1
ATOM 2512 O O . THR B 1 101 ? -1.421 -6.129 -9.195 1 97.75 101 THR B O 1
ATOM 2515 N N . ARG B 1 102 ? -0.761 -4.895 -7.426 1 95.69 102 ARG B N 1
ATOM 2516 C CA . ARG B 1 102 ? -2.061 -4.242 -7.289 1 95.69 102 ARG B CA 1
ATOM 2517 C C . ARG B 1 102 ? -2.314 -3.273 -8.438 1 95.69 102 ARG B C 1
ATOM 2519 O O . ARG B 1 102 ? -3.455 -3.102 -8.867 1 95.69 102 ARG B O 1
ATOM 2526 N N . ASP B 1 103 ? -1.246 -2.734 -8.922 1 94.25 103 ASP B N 1
ATOM 2527 C CA . ASP B 1 103 ? -1.369 -1.83 -10.062 1 94.25 103 ASP B CA 1
ATOM 2528 C C . ASP B 1 103 ? -1.83 -2.576 -11.312 1 94.25 103 ASP B C 1
ATOM 2530 O O . ASP B 1 103 ? -2.383 -1.974 -12.234 1 94.25 103 ASP B O 1
ATOM 2534 N N . VAL B 1 104 ? -1.611 -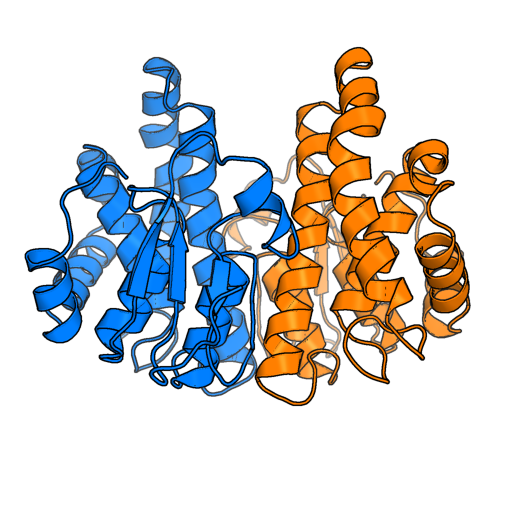3.855 -11.328 1 94.75 104 VAL B N 1
ATOM 2535 C CA . VAL B 1 104 ? -2.053 -4.68 -12.445 1 94.75 104 VAL B CA 1
ATOM 2536 C C . VAL B 1 104 ? -3.52 -5.062 -12.266 1 94.75 104 VAL B C 1
ATOM 2538 O O . VAL B 1 104 ? -4.316 -4.965 -13.203 1 94.75 104 VAL B O 1
ATOM 2541 N N . VAL B 1 105 ? -3.896 -5.359 -11.055 1 95.06 105 VAL B N 1
ATOM 2542 C CA . VAL B 1 105 ? -5.199 -5.961 -10.789 1 95.06 105 VAL B CA 1
ATOM 2543 C C . VAL B 1 105 ? -6.262 -4.871 -10.68 1 95.06 105 VAL B C 1
ATOM 2545 O O . VAL B 1 105 ? -7.383 -5.039 -11.156 1 95.06 105 VAL B O 1
ATOM 2548 N N . ASN B 1 106 ? -5.922 -3.744 -10.109 1 93.75 106 ASN B N 1
ATOM 2549 C CA . ASN B 1 106 ? -6.898 -2.715 -9.773 1 93.75 106 ASN B CA 1
ATOM 2550 C C . ASN B 1 106 ? -7.617 -2.195 -11.016 1 93.75 106 ASN B C 1
ATOM 2552 O O . ASN B 1 106 ? -8.836 -2.045 -11.016 1 93.75 106 ASN B O 1
ATOM 2556 N N . PRO B 1 107 ? -6.91 -1.952 -12.117 1 92.94 107 PRO B N 1
ATOM 2557 C CA . PRO B 1 107 ? -7.598 -1.459 -13.312 1 92.94 107 PRO B CA 1
ATOM 2558 C C . PRO B 1 107 ? -8.648 -2.438 -13.836 1 92.94 107 PRO B C 1
ATOM 2560 O O . PRO B 1 107 ? -9.641 -2.021 -14.438 1 92.94 107 PRO B O 1
ATOM 2563 N N . TYR B 1 108 ? -8.43 -3.688 -13.617 1 93.81 108 TYR B N 1
ATOM 2564 C CA . TYR B 1 108 ? -9.406 -4.68 -14.047 1 93.81 108 TYR B CA 1
ATOM 2565 C C . TYR B 1 108 ? -10.766 -4.426 -13.391 1 93.81 108 TYR B C 1
ATOM 2567 O O . TYR B 1 108 ? -11.805 -4.492 -14.055 1 93.81 108 TYR B O 1
ATOM 2575 N N . TYR B 1 109 ? -10.758 -4.074 -12.141 1 90.88 109 TYR B N 1
ATOM 2576 C CA . TYR B 1 109 ? -12 -3.926 -11.391 1 90.88 109 TYR B CA 1
ATOM 2577 C C . TYR B 1 109 ? -12.75 -2.674 -11.828 1 90.88 109 TYR B C 1
ATOM 2579 O O . TYR B 1 109 ? -13.961 -2.566 -11.617 1 90.88 109 TYR B O 1
ATOM 2587 N N . LEU B 1 110 ? -12.047 -1.785 -12.445 1 87.69 110 LEU B N 1
ATOM 2588 C CA . LEU B 1 110 ? -12.695 -0.576 -12.953 1 87.69 110 LEU B CA 1
ATOM 2589 C C . LEU B 1 110 ? -13.422 -0.851 -14.258 1 87.69 110 LEU B C 1
ATOM 2591 O O . LEU B 1 110 ? -14.336 -0.11 -14.633 1 87.69 110 LEU B O 1
ATOM 2595 N N . VAL B 1 111 ? -13.047 -1.968 -14.945 1 91.81 111 VAL B N 1
ATOM 2596 C CA . VAL B 1 111 ? -13.562 -2.131 -16.297 1 91.81 111 VAL B CA 1
ATOM 2597 C C . VAL B 1 111 ? -14.258 -3.482 -16.422 1 91.81 111 VAL B C 1
ATOM 2599 O O . VAL B 1 111 ? -14.742 -3.84 -17.5 1 91.81 111 VAL B O 1
ATOM 2602 N N . LYS B 1 112 ? -14.375 -4.203 -15.375 1 90.38 112 LYS B N 1
ATOM 2603 C CA . LYS B 1 112 ? -14.711 -5.625 -15.406 1 90.38 112 LYS B CA 1
ATOM 2604 C C . LYS B 1 112 ? -16.125 -5.848 -15.945 1 90.38 112 LYS B C 1
ATOM 2606 O O . LYS B 1 112 ? -16.484 -6.973 -16.281 1 90.38 112 LYS B O 1
ATOM 2611 N N . PHE B 1 113 ? -16.938 -4.801 -16.109 1 92.44 113 PHE B N 1
ATOM 2612 C CA . PHE B 1 113 ? -18.297 -4.977 -16.609 1 92.44 113 PHE B CA 1
ATOM 2613 C C . PHE B 1 113 ? -18.406 -4.52 -18.047 1 92.44 113 PHE B C 1
ATOM 2615 O O . PHE B 1 113 ? -19.5 -4.512 -18.625 1 92.44 113 PHE B O 1
ATOM 2622 N N . ASP B 1 114 ? -17.281 -4.16 -18.672 1 94.44 114 ASP B N 1
ATOM 2623 C CA . ASP B 1 114 ? -17.203 -3.715 -20.062 1 94.44 114 ASP B CA 1
ATOM 2624 C C . ASP B 1 114 ? -16.25 -4.594 -20.859 1 94.44 114 ASP B C 1
ATOM 2626 O O . ASP B 1 114 ? -15.031 -4.426 -20.797 1 94.44 114 ASP B O 1
ATOM 2630 N N . ASP B 1 115 ? -16.875 -5.395 -21.672 1 91.44 115 ASP B N 1
ATOM 2631 C CA . ASP B 1 115 ? -16.109 -6.402 -22.406 1 91.44 115 ASP B CA 1
ATOM 2632 C C . ASP B 1 115 ? -15.023 -5.754 -23.25 1 91.44 115 ASP B C 1
ATOM 2634 O O . ASP B 1 115 ? -13.898 -6.262 -23.312 1 91.44 115 ASP B O 1
ATOM 2638 N N . ALA B 1 116 ? -15.414 -4.715 -23.875 1 94 116 ALA B N 1
ATOM 2639 C CA . ALA B 1 116 ? -14.43 -4.023 -24.703 1 94 116 ALA B CA 1
ATOM 2640 C C . ALA B 1 116 ? -13.289 -3.461 -23.859 1 94 116 ALA B C 1
ATOM 2642 O O . ALA B 1 116 ? -12.125 -3.52 -24.266 1 94 116 ALA B O 1
ATOM 2643 N N . ALA B 1 117 ? -13.586 -2.984 -22.688 1 93.44 117 ALA B N 1
ATOM 2644 C CA . ALA B 1 117 ? -12.578 -2.422 -21.797 1 93.44 117 ALA B CA 1
ATOM 2645 C C . ALA B 1 117 ? -11.688 -3.516 -21.203 1 93.44 117 ALA B C 1
ATOM 2647 O O . ALA B 1 117 ? -10.492 -3.307 -20.984 1 93.44 117 ALA B O 1
ATOM 2648 N N . ILE B 1 118 ? -12.242 -4.656 -21.031 1 93 118 ILE B N 1
ATOM 2649 C CA . ILE B 1 118 ? -11.477 -5.793 -20.531 1 93 118 ILE B CA 1
ATOM 2650 C C . ILE B 1 118 ? -10.453 -6.223 -21.578 1 93 118 ILE B C 1
ATOM 2652 O O . ILE B 1 118 ? -9.305 -6.527 -21.234 1 93 118 ILE B O 1
ATOM 2656 N N . ARG B 1 119 ? -10.883 -6.258 -22.766 1 91.94 119 ARG B N 1
ATOM 2657 C CA . ARG B 1 119 ? -9.961 -6.625 -23.844 1 91.94 119 ARG B CA 1
ATOM 2658 C C . ARG B 1 119 ? -8.789 -5.652 -23.906 1 91.94 119 ARG B C 1
ATOM 2660 O O . ARG B 1 119 ? -7.637 -6.074 -24.047 1 91.94 119 ARG B O 1
ATOM 2667 N N . ARG B 1 120 ? -9.133 -4.395 -23.781 1 92.81 120 ARG B N 1
ATOM 2668 C CA . ARG B 1 120 ? -8.078 -3.387 -23.781 1 92.81 120 ARG B CA 1
ATOM 2669 C C . ARG B 1 120 ? -7.152 -3.559 -22.594 1 92.81 120 ARG B C 1
ATOM 2671 O O . ARG B 1 120 ? -5.934 -3.4 -22.703 1 92.81 120 ARG B O 1
ATOM 2678 N N . TYR B 1 121 ? -7.711 -3.936 -21.516 1 95.19 121 TYR B N 1
ATOM 2679 C CA . TYR B 1 121 ? -6.93 -4.215 -20.312 1 95.19 121 TYR B CA 1
ATOM 2680 C C . TYR B 1 121 ? -5.969 -5.375 -20.547 1 95.19 121 TYR B C 1
ATOM 2682 O O . TYR B 1 121 ? -4.781 -5.277 -20.234 1 95.19 121 TYR B O 1
ATOM 2690 N N . GLN B 1 122 ? -6.387 -6.363 -21.203 1 92.81 122 GLN B N 1
ATOM 2691 C CA . GLN B 1 122 ? -5.605 -7.578 -21.406 1 92.81 122 GLN B CA 1
ATOM 2692 C C . GLN B 1 122 ? -4.492 -7.352 -22.422 1 92.81 122 GLN B C 1
ATOM 2694 O O . GLN B 1 122 ? -3.432 -7.98 -22.344 1 92.81 122 GLN B O 1
ATOM 2699 N N . THR B 1 123 ? -4.762 -6.41 -23.281 1 90.88 123 THR B N 1
ATOM 2700 C CA . THR B 1 123 ? -3.83 -6.266 -24.406 1 90.88 123 THR B CA 1
ATOM 2701 C C . THR B 1 123 ? -2.867 -5.109 -24.156 1 90.88 123 THR B C 1
ATOM 2703 O O . THR B 1 123 ? -1.745 -5.109 -24.672 1 90.88 123 THR B O 1
ATOM 2706 N N . ASP B 1 124 ? -3.328 -4.203 -23.359 1 88.12 124 ASP B N 1
ATOM 2707 C CA . ASP B 1 124 ? -2.551 -2.969 -23.266 1 88.12 124 ASP B CA 1
ATOM 2708 C C . ASP B 1 124 ? -2.012 -2.758 -21.859 1 88.12 124 ASP B C 1
ATOM 2710 O O . ASP B 1 124 ? -0.826 -2.477 -21.672 1 88.12 124 ASP B O 1
ATOM 2714 N N . VAL B 1 125 ? -2.744 -2.994 -20.875 1 87.31 125 VAL B N 1
ATOM 2715 C CA . VAL B 1 125 ? -2.383 -2.607 -19.516 1 87.31 125 VAL B CA 1
ATOM 2716 C C . VAL B 1 125 ? -1.614 -3.74 -18.844 1 87.31 125 VAL B C 1
ATOM 2718 O O . VAL B 1 125 ? -0.453 -3.57 -18.453 1 87.31 125 VAL B O 1
ATOM 2721 N N . ALA B 1 126 ? -2.229 -4.898 -18.812 1 92.12 126 ALA B N 1
ATOM 2722 C CA . ALA B 1 126 ? -1.682 -6.016 -18.047 1 92.12 126 ALA B CA 1
ATOM 2723 C C . ALA B 1 126 ? -0.326 -6.445 -18.594 1 92.12 126 ALA B C 1
ATOM 2725 O O . ALA B 1 126 ? 0.635 -6.613 -17.844 1 92.12 126 ALA B O 1
ATOM 2726 N N . PRO B 1 127 ? -0.163 -6.492 -19.922 1 91 127 PRO B N 1
ATOM 2727 C CA . PRO B 1 127 ? 1.111 -6.977 -20.453 1 91 127 PRO B CA 1
ATOM 2728 C C . PRO B 1 127 ? 2.281 -6.059 -20.109 1 91 127 PRO B C 1
ATOM 2730 O O . PRO B 1 127 ? 3.414 -6.523 -19.953 1 91 127 PRO B O 1
ATOM 2733 N N . ASN B 1 128 ? 1.969 -4.793 -19.969 1 88.06 128 ASN B N 1
ATOM 2734 C CA . ASN B 1 128 ? 3.029 -3.844 -19.656 1 88.06 128 ASN B CA 1
ATOM 2735 C C . ASN B 1 128 ? 3.666 -4.152 -18.297 1 88.06 128 ASN B C 1
ATOM 2737 O O . ASN B 1 128 ? 4.887 -4.082 -18.156 1 88.06 128 ASN B O 1
ATOM 2741 N N . TYR B 1 129 ? 2.918 -4.531 -17.344 1 89.38 129 TYR B N 1
ATOM 2742 C CA . TYR B 1 129 ? 3.434 -4.852 -16.016 1 89.38 129 TYR B CA 1
ATOM 2743 C C . TYR B 1 129 ? 3.973 -6.277 -15.969 1 89.38 129 TYR B C 1
ATOM 2745 O O . TYR B 1 129 ? 5.004 -6.535 -15.344 1 89.38 129 TYR B O 1
ATOM 2753 N N . LEU B 1 130 ? 3.275 -7.137 -16.656 1 95.31 130 LEU B N 1
ATOM 2754 C CA . LEU B 1 130 ? 3.691 -8.539 -16.656 1 95.31 130 LEU B CA 1
ATOM 2755 C C . LEU B 1 130 ? 5.074 -8.688 -17.281 1 95.31 130 LEU B C 1
ATOM 2757 O O . LEU B 1 130 ? 5.891 -9.484 -16.797 1 95.31 130 LEU B O 1
ATOM 2761 N N . LEU B 1 131 ? 5.301 -7.859 -18.25 1 95.5 131 LEU B N 1
ATOM 2762 C CA . LEU B 1 131 ? 6.605 -7.867 -18.906 1 95.5 131 LEU B CA 1
ATOM 2763 C C . LEU B 1 131 ? 7.703 -7.453 -17.922 1 95.5 131 LEU B C 1
ATOM 2765 O O . LEU B 1 131 ? 8.82 -7.977 -17.969 1 95.5 131 LEU B O 1
ATOM 2769 N N . LYS B 1 132 ? 7.41 -6.539 -17.109 1 95.31 132 LYS B N 1
ATOM 2770 C CA . LYS B 1 132 ? 8.383 -6.062 -16.141 1 95.31 132 LYS B CA 1
ATOM 2771 C C . LYS B 1 132 ? 8.711 -7.145 -15.109 1 95.31 132 LYS B C 1
ATOM 2773 O O . LYS B 1 132 ? 9.883 -7.355 -14.781 1 95.31 132 LYS B O 1
ATOM 2778 N N . PHE B 1 133 ? 7.719 -7.852 -14.633 1 96.69 133 PHE B N 1
ATOM 2779 C CA . PHE B 1 133 ? 7.953 -8.969 -13.719 1 96.69 133 PHE B CA 1
ATOM 2780 C C . PHE B 1 133 ? 8.719 -10.086 -14.414 1 96.69 133 PHE B C 1
ATOM 2782 O O . PHE B 1 133 ? 9.594 -10.711 -13.812 1 96.69 133 PHE B O 1
ATOM 2789 N N . GLU B 1 134 ? 8.375 -10.352 -15.703 1 97.25 134 GLU B N 1
ATOM 2790 C CA . GLU B 1 134 ? 9.086 -11.336 -16.516 1 97.25 134 GLU B CA 1
ATOM 2791 C C . GLU B 1 134 ? 10.578 -11.016 -16.594 1 97.25 134 GLU B C 1
ATOM 2793 O O . GLU B 1 134 ? 11.414 -11.898 -16.422 1 97.25 134 GLU B O 1
ATOM 2798 N N . ARG B 1 135 ? 10.852 -9.781 -16.766 1 95.5 135 ARG B N 1
ATOM 2799 C CA . ARG B 1 135 ? 12.234 -9.328 -16.875 1 95.5 135 ARG B CA 1
ATOM 2800 C C . ARG B 1 135 ? 12.953 -9.469 -15.531 1 95.5 135 ARG B C 1
ATOM 2802 O O . ARG B 1 135 ? 14.109 -9.891 -15.484 1 95.5 135 ARG B O 1
ATOM 2809 N N . LEU B 1 136 ? 12.312 -9.117 -14.477 1 95.75 136 LEU B N 1
ATOM 2810 C CA . LEU B 1 136 ? 12.906 -9.25 -13.148 1 95.75 136 LEU B CA 1
ATOM 2811 C C . LEU B 1 136 ? 13.25 -10.703 -12.852 1 95.75 136 LEU B C 1
ATOM 2813 O O . LEU B 1 136 ? 14.336 -11 -12.336 1 95.75 136 LEU B O 1
ATOM 2817 N N . LEU B 1 137 ? 12.359 -11.586 -13.195 1 95.94 137 LEU B N 1
ATOM 2818 C CA . LEU B 1 137 ? 12.562 -13 -12.914 1 95.94 137 LEU B CA 1
ATOM 2819 C C . LEU B 1 137 ? 13.664 -13.578 -13.797 1 95.94 137 LEU B C 1
ATOM 2821 O O . LEU B 1 137 ? 14.391 -14.484 -13.383 1 95.94 137 LEU B O 1
ATOM 2825 N N . SER B 1 138 ? 13.781 -13.047 -14.992 1 94.5 138 SER B N 1
ATOM 2826 C CA . SER B 1 138 ? 14.766 -13.555 -15.938 1 94.5 138 SER B CA 1
ATOM 2827 C C . SER B 1 138 ? 16.188 -13.305 -15.445 1 94.5 138 SER B C 1
ATOM 2829 O O . SER B 1 138 ? 17.125 -13.977 -15.875 1 94.5 138 SER B O 1
ATOM 2831 N N . LYS B 1 139 ? 16.312 -12.391 -14.539 1 92 139 LYS B N 1
ATOM 2832 C CA . LYS B 1 139 ? 17.625 -12.016 -14.023 1 92 139 LYS B CA 1
ATOM 2833 C C . LYS B 1 139 ? 18 -12.852 -12.805 1 92 139 LYS B C 1
ATOM 2835 O O . LYS B 1 139 ? 19.094 -12.711 -12.266 1 92 139 LYS B O 1
ATOM 2840 N N . LYS B 1 140 ? 17.125 -13.672 -12.43 1 89.12 140 LYS B N 1
ATOM 2841 C CA . LYS B 1 140 ? 17.344 -14.414 -11.188 1 89.12 140 LYS B CA 1
ATOM 2842 C C . LYS B 1 140 ? 17.875 -15.812 -11.477 1 89.12 140 LYS B C 1
ATOM 2844 O O . LYS B 1 140 ? 17.594 -16.391 -12.531 1 89.12 140 LYS B O 1
ATOM 2849 N N . THR B 1 141 ? 18.562 -16.25 -10.461 1 87.31 141 THR B N 1
ATOM 2850 C CA . THR B 1 141 ? 19.078 -17.609 -10.539 1 87.31 141 THR B CA 1
ATOM 2851 C C . THR B 1 141 ? 18.188 -18.562 -9.75 1 87.31 141 THR B C 1
ATOM 2853 O O . THR B 1 141 ? 18.328 -19.781 -9.859 1 87.31 141 THR B O 1
ATOM 2856 N N . THR B 1 142 ? 17.391 -17.969 -8.961 1 89.19 142 THR B N 1
ATOM 2857 C CA . THR B 1 142 ? 16.391 -18.75 -8.219 1 89.19 142 THR B CA 1
ATOM 2858 C C . THR B 1 142 ? 14.992 -18.469 -8.75 1 89.19 142 THR B C 1
ATOM 2860 O O . THR B 1 142 ? 14.812 -17.641 -9.633 1 89.19 142 THR B O 1
ATOM 2863 N N . ILE B 1 143 ? 14.07 -19.125 -8.133 1 89.69 143 ILE B N 1
ATOM 2864 C CA . ILE B 1 143 ? 12.695 -18.938 -8.578 1 89.69 143 ILE B CA 1
ATOM 2865 C C . ILE B 1 143 ? 12.07 -17.75 -7.855 1 89.69 143 ILE B C 1
ATOM 2867 O O . ILE B 1 143 ? 10.961 -17.328 -8.195 1 89.69 143 ILE B O 1
ATOM 2871 N N . TYR B 1 144 ? 12.781 -17.266 -6.875 1 95.88 144 TYR B N 1
ATOM 2872 C CA . TYR B 1 144 ? 12.227 -16.172 -6.078 1 95.88 144 TYR B CA 1
ATOM 2873 C C . TYR B 1 144 ? 12.695 -14.828 -6.602 1 95.88 144 TYR B C 1
ATOM 2875 O O . TYR B 1 144 ? 13.836 -14.688 -7.062 1 95.88 144 TYR B O 1
ATOM 2883 N N . ILE B 1 145 ? 11.891 -13.883 -6.453 1 96.94 145 ILE B N 1
ATOM 2884 C CA . ILE B 1 145 ? 12.039 -12.672 -7.25 1 96.94 145 ILE B CA 1
ATOM 2885 C C . ILE B 1 145 ? 13.031 -11.727 -6.57 1 96.94 145 ILE B C 1
ATOM 2887 O O . ILE B 1 145 ? 13.727 -10.961 -7.242 1 96.94 145 ILE B O 1
ATOM 2891 N N . VAL B 1 146 ? 13.125 -11.742 -5.23 1 97 146 VAL B N 1
ATOM 2892 C CA . VAL B 1 146 ? 13.953 -10.742 -4.562 1 97 146 VAL B CA 1
ATOM 2893 C C . VAL B 1 146 ? 15.148 -11.422 -3.904 1 97 146 VAL B C 1
ATOM 2895 O O . VAL B 1 146 ? 16.297 -11 -4.094 1 97 146 VAL B O 1
ATOM 2898 N N . SER B 1 147 ? 14.914 -12.445 -3.143 1 94.44 147 SER B N 1
ATOM 2899 C CA . SER B 1 147 ? 15.945 -13.148 -2.389 1 94.44 147 SER B CA 1
ATOM 2900 C C . SER B 1 147 ? 16.016 -14.617 -2.779 1 94.44 147 SER B C 1
ATOM 2902 O O . SER B 1 147 ? 15.367 -15.039 -3.742 1 94.44 147 SER B O 1
ATOM 2904 N N . ASP B 1 148 ? 16.828 -15.359 -2.029 1 94.12 148 ASP B N 1
ATOM 2905 C CA . ASP B 1 148 ? 16.984 -16.781 -2.33 1 94.12 148 ASP B CA 1
ATOM 2906 C C . ASP B 1 148 ? 15.938 -17.609 -1.591 1 94.12 148 ASP B C 1
ATOM 2908 O O . ASP B 1 148 ? 15.961 -18.844 -1.649 1 94.12 148 ASP B O 1
ATOM 2912 N N . GLU B 1 149 ? 15.094 -16.938 -0.952 1 95.69 149 GLU B N 1
ATOM 2913 C CA . GLU B 1 149 ? 13.984 -17.594 -0.249 1 95.69 149 GLU B CA 1
ATOM 2914 C C . GLU B 1 149 ? 12.656 -16.922 -0.593 1 95.69 149 GLU B C 1
ATOM 2916 O O . GLU B 1 149 ? 12.617 -15.766 -1.016 1 95.69 149 GLU B O 1
ATOM 2921 N N . ILE B 1 150 ? 11.602 -17.688 -0.378 1 97.94 150 ILE B N 1
ATOM 2922 C CA . ILE B 1 150 ? 10.266 -17.172 -0.678 1 97.94 150 ILE B CA 1
ATOM 2923 C C . ILE B 1 150 ? 9.961 -15.977 0.214 1 97.94 150 ILE B C 1
ATOM 2925 O O . ILE B 1 150 ? 10.305 -15.969 1.399 1 97.94 150 ILE B O 1
ATOM 2929 N N . THR B 1 151 ? 9.344 -14.977 -0.361 1 98.69 151 THR B N 1
ATOM 2930 C CA . THR B 1 151 ? 8.938 -13.781 0.377 1 98.69 151 THR B CA 1
ATOM 2931 C C . THR B 1 151 ? 7.488 -13.422 0.06 1 98.69 151 THR B C 1
ATOM 2933 O O . THR B 1 151 ? 6.852 -14.062 -0.776 1 98.69 151 THR B O 1
ATOM 2936 N N . TRP B 1 152 ? 6.988 -12.406 0.693 1 98.81 152 TRP B N 1
ATOM 2937 C CA . TRP B 1 152 ? 5.68 -11.797 0.469 1 98.81 152 TRP B CA 1
ATOM 2938 C C . TRP B 1 152 ? 5.508 -11.398 -0.992 1 98.81 152 TRP B C 1
ATOM 2940 O O . TRP B 1 152 ? 4.426 -11.555 -1.564 1 98.81 152 TRP B O 1
ATOM 2950 N N . ALA B 1 153 ? 6.547 -10.922 -1.638 1 98.75 153 ALA B N 1
ATOM 2951 C CA . ALA B 1 153 ? 6.484 -10.523 -3.043 1 98.75 153 ALA B CA 1
ATOM 2952 C C . ALA B 1 153 ? 6.164 -11.727 -3.934 1 98.75 153 ALA B C 1
ATOM 2954 O O . ALA B 1 153 ? 5.371 -11.617 -4.871 1 98.75 153 ALA B O 1
ATOM 2955 N N . ASP B 1 154 ? 6.75 -12.852 -3.631 1 98.81 154 ASP B N 1
ATOM 2956 C CA . ASP B 1 154 ? 6.523 -14.047 -4.438 1 98.81 154 ASP B CA 1
ATOM 2957 C C . ASP B 1 154 ? 5.066 -14.5 -4.348 1 98.81 154 ASP B C 1
ATOM 2959 O O . ASP B 1 154 ? 4.445 -14.812 -5.367 1 98.81 154 ASP B O 1
ATOM 2963 N N . LEU B 1 155 ? 4.543 -14.484 -3.172 1 98.88 155 LEU B N 1
ATOM 2964 C CA . LEU B 1 155 ? 3.162 -14.914 -2.984 1 98.88 155 LEU B CA 1
ATOM 2965 C C . LEU B 1 155 ? 2.193 -13.922 -3.621 1 98.88 155 LEU B C 1
ATOM 2967 O O . LEU B 1 155 ? 1.138 -14.32 -4.121 1 98.88 155 LEU B O 1
ATOM 2971 N N . SER B 1 156 ? 2.551 -12.664 -3.619 1 98.75 156 SER B N 1
ATOM 2972 C CA . SER B 1 156 ? 1.743 -11.641 -4.281 1 98.75 156 SER B CA 1
ATOM 2973 C C . SER B 1 156 ? 1.741 -11.836 -5.797 1 98.75 156 SER B C 1
ATOM 2975 O O . SER B 1 156 ? 0.692 -11.75 -6.438 1 98.75 156 SER B O 1
ATOM 2977 N N . ILE B 1 157 ? 2.898 -12.086 -6.32 1 98.31 157 ILE B N 1
ATOM 2978 C CA . ILE B 1 157 ? 3.02 -12.305 -7.758 1 98.31 157 ILE B CA 1
ATOM 2979 C C . ILE B 1 157 ? 2.307 -13.602 -8.141 1 98.31 157 ILE B C 1
ATOM 2981 O O . ILE B 1 157 ? 1.64 -13.664 -9.18 1 98.31 157 ILE B O 1
ATOM 2985 N N . PHE B 1 158 ? 2.443 -14.602 -7.312 1 98.75 158 PHE B N 1
ATOM 2986 C CA . PHE B 1 158 ? 1.707 -15.844 -7.539 1 98.75 158 PHE B CA 1
ATOM 2987 C C . PHE B 1 158 ? 0.21 -15.57 -7.625 1 98.75 158 PHE B C 1
ATOM 2989 O O . PHE B 1 158 ? -0.457 -16.031 -8.555 1 98.75 158 PHE B O 1
ATOM 2996 N N . ASN B 1 159 ? -0.304 -14.852 -6.648 1 98.56 159 ASN B N 1
ATOM 2997 C CA . ASN B 1 159 ? -1.722 -14.516 -6.633 1 98.56 159 ASN B CA 1
ATOM 2998 C C . ASN B 1 159 ? -2.129 -13.742 -7.883 1 98.56 159 ASN B C 1
ATOM 3000 O O . ASN B 1 159 ? -3.229 -13.938 -8.406 1 98.56 159 ASN B O 1
ATOM 3004 N N . LEU B 1 160 ? -1.269 -12.859 -8.344 1 97.56 160 LEU B N 1
ATOM 3005 C CA . LEU B 1 160 ? -1.521 -12.102 -9.57 1 97.56 160 LEU B CA 1
ATOM 3006 C C . LEU B 1 160 ? -1.712 -13.039 -10.758 1 97.56 160 LEU B C 1
ATOM 3008 O O . LEU B 1 160 ? -2.686 -12.914 -11.508 1 97.56 160 LEU B O 1
ATOM 3012 N N . ILE B 1 161 ? -0.789 -13.961 -10.898 1 97.19 161 ILE B N 1
ATOM 3013 C CA . ILE B 1 161 ? -0.863 -14.891 -12.016 1 97.19 161 ILE B CA 1
ATOM 3014 C C . ILE B 1 161 ? -2.1 -15.773 -11.875 1 97.19 161 ILE B C 1
ATOM 3016 O O . ILE B 1 161 ? -2.814 -16.016 -12.852 1 97.19 161 ILE B O 1
ATOM 3020 N N . ASP B 1 162 ? -2.354 -16.219 -10.672 1 96.94 162 ASP B N 1
ATOM 3021 C CA . ASP B 1 162 ? -3.539 -17.031 -10.406 1 96.94 162 ASP B CA 1
ATOM 3022 C C . ASP B 1 162 ? -4.816 -16.266 -10.766 1 96.94 162 ASP B C 1
ATOM 3024 O O . ASP B 1 162 ? -5.773 -16.859 -11.266 1 96.94 162 ASP B O 1
ATOM 3028 N N . PHE B 1 163 ? -4.848 -14.984 -10.508 1 96.5 163 PHE B N 1
ATOM 3029 C CA . PHE B 1 163 ? -5.961 -14.117 -10.867 1 96.5 163 PHE B CA 1
ATOM 3030 C C . PHE B 1 163 ? -6.23 -14.18 -12.367 1 96.5 163 PHE B C 1
ATOM 3032 O O . PHE B 1 163 ? -7.383 -14.32 -12.789 1 96.5 163 PHE B O 1
ATOM 3039 N N . PHE B 1 164 ? -5.195 -14.133 -13.172 1 95.19 164 PHE B N 1
ATOM 3040 C CA . PHE B 1 164 ? -5.363 -14.172 -14.617 1 95.19 164 PHE B CA 1
ATOM 3041 C C . PHE B 1 164 ? -5.902 -15.531 -15.062 1 95.19 164 PHE B C 1
ATOM 3043 O O . PHE B 1 164 ? -6.746 -15.602 -15.961 1 95.19 164 PHE B O 1
ATOM 3050 N N . HIS B 1 165 ? -5.441 -16.578 -14.422 1 93.5 165 HIS B N 1
ATOM 3051 C CA . HIS B 1 165 ? -5.941 -17.906 -14.758 1 93.5 165 HIS B CA 1
ATOM 3052 C C . HIS B 1 165 ? -7.422 -18.047 -14.414 1 93.5 165 HIS B C 1
ATOM 3054 O O . HIS B 1 165 ? -8.203 -18.562 -15.211 1 93.5 165 HIS B O 1
ATOM 3060 N N . GLN B 1 166 ? -7.766 -17.5 -13.281 1 91.94 166 GLN B N 1
ATOM 3061 C CA . GLN B 1 166 ? -9.117 -17.688 -12.766 1 91.94 166 GLN B CA 1
ATOM 3062 C C . GLN B 1 166 ? -10.109 -16.781 -13.477 1 91.94 166 GLN B C 1
ATOM 3064 O O . GLN B 1 166 ? -11.289 -17.109 -13.602 1 91.94 166 GLN B O 1
ATOM 3069 N N . GLN B 1 167 ? -9.641 -15.625 -13.969 1 90.62 167 GLN B N 1
ATOM 3070 C CA . GLN B 1 167 ? -10.508 -14.688 -14.672 1 90.62 167 GLN B CA 1
ATOM 3071 C C . GLN B 1 167 ? -10.555 -15 -16.172 1 90.62 167 GLN B C 1
ATOM 3073 O O . GLN B 1 167 ? -11 -14.172 -16.969 1 90.62 167 GLN B O 1
ATOM 3078 N N . LYS B 1 168 ? -10.047 -16.203 -16.594 1 87.44 168 LYS B N 1
ATOM 3079 C CA . LYS B 1 168 ? -10.047 -16.672 -17.969 1 87.44 168 LYS B CA 1
ATOM 3080 C C . LYS B 1 168 ? -9.258 -15.727 -18.875 1 87.44 168 LYS B C 1
ATOM 3082 O O . LYS B 1 168 ? -9.695 -15.414 -19.984 1 87.44 168 LYS B O 1
ATOM 3087 N N . MET B 1 169 ? -8.195 -15.195 -18.344 1 91.56 169 MET B N 1
ATOM 3088 C CA . MET B 1 169 ? -7.297 -14.32 -19.078 1 91.56 169 MET B CA 1
ATOM 3089 C C . MET B 1 169 ? -5.918 -14.953 -19.234 1 91.56 169 MET B C 1
ATOM 3091 O O . MET B 1 169 ? -4.902 -14.258 -19.203 1 91.56 169 MET B O 1
ATOM 3095 N N . SER B 1 170 ? -5.934 -16.25 -19.344 1 90.88 170 SER B N 1
ATOM 3096 C CA . SER B 1 170 ? -4.684 -17 -19.391 1 90.88 170 SER B CA 1
ATOM 3097 C C . SER B 1 170 ? -3.863 -16.609 -20.625 1 90.88 170 SER B C 1
ATOM 3099 O O . SER B 1 170 ? -2.631 -16.688 -20.594 1 90.88 170 SER B O 1
ATOM 3101 N N . LYS B 1 171 ? -4.473 -16.188 -21.625 1 91.06 171 LYS B N 1
ATOM 3102 C CA . LYS B 1 171 ? -3.773 -15.805 -22.859 1 91.06 171 LYS B CA 1
ATOM 3103 C C . LYS B 1 171 ? -2.822 -14.641 -22.609 1 91.06 171 LYS B C 1
ATOM 3105 O O . LYS B 1 171 ? -1.766 -14.547 -23.234 1 91.06 171 LYS B O 1
ATOM 3110 N N . ALA B 1 172 ? -3.197 -13.82 -21.625 1 92.5 172 ALA B N 1
ATOM 3111 C CA . ALA B 1 172 ? -2.4 -12.641 -21.328 1 92.5 172 ALA B CA 1
ATOM 3112 C C . ALA B 1 172 ? -1.069 -13.016 -20.688 1 92.5 172 ALA B C 1
ATOM 3114 O O . ALA B 1 172 ? -0.1 -12.258 -20.75 1 92.5 172 ALA B O 1
ATOM 3115 N N . ILE B 1 173 ? -0.978 -14.188 -20.125 1 94.56 173 ILE B N 1
ATOM 3116 C CA . ILE B 1 173 ? 0.219 -14.586 -19.391 1 94.56 173 ILE B CA 1
ATOM 3117 C C . ILE B 1 173 ? 1.058 -15.539 -20.234 1 94.56 173 ILE B C 1
ATOM 3119 O O . ILE B 1 173 ? 2.229 -15.781 -19.938 1 94.56 173 ILE B O 1
ATOM 3123 N N . GLU B 1 174 ? 0.567 -16.062 -21.25 1 94.38 174 GLU B N 1
ATOM 3124 C CA . GLU B 1 174 ? 1.194 -17.094 -22.078 1 94.38 174 GLU B CA 1
ATOM 3125 C C . GLU B 1 174 ? 2.551 -16.641 -22.594 1 94.38 174 GLU B C 1
ATOM 3127 O O . GLU B 1 174 ? 3.506 -17.406 -22.641 1 94.38 174 GLU B O 1
ATOM 3132 N N . PRO B 1 175 ? 2.705 -15.391 -22.984 1 95.5 175 PRO B N 1
ATOM 3133 C CA . PRO B 1 175 ? 3.965 -14.953 -23.594 1 95.5 175 PRO B CA 1
ATOM 3134 C C . PRO B 1 175 ? 5.094 -14.805 -22.578 1 95.5 175 PRO B C 1
ATOM 3136 O O . PRO B 1 175 ? 6.207 -14.414 -22.922 1 95.5 175 PRO B O 1
ATOM 3139 N N . PHE B 1 176 ? 4.855 -15.117 -21.344 1 96.94 176 PHE B N 1
ATOM 3140 C CA . PHE B 1 176 ? 5.824 -14.867 -20.281 1 96.94 176 PHE B CA 1
ATOM 3141 C C . PHE B 1 176 ? 6.262 -16.172 -19.625 1 96.94 176 PHE B C 1
ATOM 3143 O O . PHE B 1 176 ? 5.75 -16.547 -18.578 1 96.94 176 PHE B O 1
ATOM 3150 N N . PRO B 1 177 ? 7.305 -16.828 -20.203 1 96.69 177 PRO B N 1
ATOM 3151 C CA . PRO B 1 177 ? 7.68 -18.188 -19.766 1 96.69 177 PRO B CA 1
ATOM 3152 C C . PRO B 1 177 ? 8.211 -18.219 -18.344 1 96.69 177 PRO B C 1
ATOM 3154 O O . PRO B 1 177 ? 7.984 -19.188 -17.625 1 96.69 177 PRO B O 1
ATOM 3157 N N . ASN B 1 178 ? 8.953 -17.172 -17.922 1 96.88 178 ASN B N 1
ATOM 3158 C CA . ASN B 1 178 ? 9.469 -17.172 -16.547 1 96.88 178 ASN B CA 1
ATOM 3159 C C . ASN B 1 178 ? 8.352 -17.031 -15.531 1 96.88 178 ASN B C 1
ATOM 3161 O O . ASN B 1 178 ? 8.391 -17.656 -14.469 1 96.88 178 ASN B O 1
ATOM 3165 N N . LEU B 1 179 ? 7.375 -16.25 -15.828 1 97.5 179 LEU B N 1
ATOM 3166 C CA . LEU B 1 179 ? 6.223 -16.109 -14.938 1 97.5 179 LEU B CA 1
ATOM 3167 C C . LEU B 1 179 ? 5.449 -17.422 -14.844 1 97.5 179 LEU B C 1
ATOM 3169 O O . LEU B 1 179 ? 4.988 -17.797 -13.766 1 97.5 179 LEU B O 1
ATOM 3173 N N . ASN B 1 180 ? 5.273 -18.078 -16 1 96.88 180 ASN B N 1
ATOM 3174 C CA . ASN B 1 180 ? 4.562 -19.359 -16 1 96.88 180 ASN B CA 1
ATOM 3175 C C . ASN B 1 180 ? 5.305 -20.422 -15.203 1 96.88 180 ASN B C 1
ATOM 3177 O O . ASN B 1 180 ? 4.691 -21.156 -14.43 1 96.88 180 ASN B O 1
ATOM 3181 N N . LEU B 1 181 ? 6.574 -20.469 -15.398 1 96.88 181 LEU B N 1
ATOM 3182 C CA . LEU B 1 181 ? 7.391 -21.391 -14.625 1 96.88 181 LEU B CA 1
ATOM 3183 C C . LEU B 1 181 ? 7.316 -21.078 -13.133 1 96.88 181 LEU B C 1
ATOM 3185 O O . LEU B 1 181 ? 7.207 -21.969 -12.305 1 96.88 181 LEU B O 1
ATOM 3189 N N . PHE B 1 182 ? 7.43 -19.797 -12.828 1 97.75 182 PHE B N 1
ATOM 3190 C CA . PHE B 1 182 ? 7.305 -19.297 -11.461 1 97.75 182 PHE B CA 1
ATOM 3191 C C . PHE B 1 182 ? 5.996 -19.766 -10.836 1 97.75 182 PHE B C 1
ATOM 3193 O O . PHE B 1 182 ? 5.992 -20.297 -9.727 1 97.75 182 PHE B O 1
ATOM 3200 N N . TYR B 1 183 ? 4.918 -19.609 -11.516 1 97.94 183 TYR B N 1
ATOM 3201 C CA . TYR B 1 183 ? 3.592 -20 -11.047 1 97.94 183 TYR B CA 1
ATOM 3202 C C . TYR B 1 183 ? 3.539 -21.5 -10.742 1 97.94 183 TYR B C 1
ATOM 3204 O O . TYR B 1 183 ? 3.031 -21.906 -9.695 1 97.94 183 TYR B O 1
ATOM 3212 N N . GLN B 1 184 ? 4.051 -22.297 -11.617 1 97.75 184 GLN B N 1
ATOM 3213 C CA . GLN B 1 184 ? 4.059 -23.75 -11.445 1 97.75 184 GLN B CA 1
ATOM 3214 C C . GLN B 1 184 ? 4.875 -24.156 -10.219 1 97.75 184 GLN B C 1
ATOM 3216 O O . GLN B 1 184 ? 4.453 -25.016 -9.438 1 97.75 184 GLN B O 1
ATOM 3221 N N . GLN B 1 185 ? 5.961 -23.5 -10.055 1 97.38 185 GLN B N 1
ATOM 3222 C CA . GLN B 1 185 ? 6.855 -23.844 -8.953 1 97.38 185 GLN B CA 1
ATOM 3223 C C . GLN B 1 185 ? 6.242 -23.453 -7.609 1 97.38 185 GLN B C 1
ATOM 3225 O O . GLN B 1 185 ? 6.285 -24.234 -6.656 1 97.38 185 GLN B O 1
ATOM 3230 N N . ILE B 1 186 ? 5.707 -22.281 -7.508 1 98.25 186 ILE B N 1
ATOM 3231 C CA . ILE B 1 186 ? 5.098 -21.844 -6.258 1 98.25 186 ILE B CA 1
ATOM 3232 C C . ILE B 1 186 ? 3.869 -22.703 -5.953 1 98.25 186 ILE B C 1
ATOM 3234 O O . ILE B 1 186 ? 3.625 -23.047 -4.797 1 98.25 186 ILE B O 1
ATOM 3238 N N . SER B 1 187 ? 3.098 -23.094 -6.98 1 97.88 187 SER B N 1
ATOM 3239 C CA . SER B 1 187 ? 1.899 -23.906 -6.809 1 97.88 187 SER B CA 1
ATOM 3240 C C . SER B 1 187 ? 2.246 -25.297 -6.281 1 97.88 187 SER B C 1
ATOM 3242 O O . SER B 1 187 ? 1.399 -25.969 -5.691 1 97.88 187 SER B O 1
ATOM 3244 N N . SER B 1 188 ? 3.449 -25.688 -6.484 1 97.69 188 SER B N 1
ATOM 3245 C CA . SER B 1 188 ? 3.863 -27.031 -6.121 1 97.69 188 SER B CA 1
ATOM 3246 C C . SER B 1 188 ? 4.371 -27.094 -4.684 1 97.69 188 SER B C 1
ATOM 3248 O O . SER B 1 188 ? 4.605 -28.172 -4.145 1 97.69 188 SER B O 1
ATOM 3250 N N . ILE B 1 189 ? 4.645 -25.938 -4.094 1 97.88 189 ILE B N 1
ATOM 3251 C CA . ILE B 1 189 ? 4.973 -25.938 -2.672 1 97.88 189 ILE B CA 1
ATOM 3252 C C . ILE B 1 189 ? 3.871 -26.641 -1.89 1 97.88 189 ILE B C 1
ATOM 3254 O O . ILE B 1 189 ? 2.693 -26.297 -2.006 1 97.88 189 ILE B O 1
ATOM 3258 N N . PRO B 1 190 ? 4.176 -27.609 -1.064 1 98.19 190 PRO B N 1
ATOM 3259 C CA . PRO B 1 190 ? 3.164 -28.484 -0.47 1 98.19 190 PRO B CA 1
ATOM 3260 C C . PRO B 1 190 ? 2.057 -27.719 0.244 1 98.19 190 PRO B C 1
ATOM 3262 O O . PRO B 1 190 ? 0.873 -27.984 0.033 1 98.19 190 PRO B O 1
ATOM 3265 N N . SER B 1 191 ? 2.391 -26.734 1.044 1 98.06 191 SER B N 1
ATOM 3266 C CA . SER B 1 191 ? 1.384 -26 1.794 1 98.06 191 SER B CA 1
ATOM 3267 C C . SER B 1 191 ? 0.501 -25.172 0.864 1 98.06 191 SER B C 1
ATOM 3269 O O . SER B 1 191 ? -0.7 -25.031 1.104 1 98.06 191 SER B O 1
ATOM 3271 N N . ILE B 1 192 ? 1.075 -24.625 -0.198 1 98.5 192 ILE B N 1
ATOM 3272 C CA . ILE B 1 192 ? 0.315 -23.844 -1.169 1 98.5 192 ILE B CA 1
ATOM 3273 C C . ILE B 1 192 ? -0.569 -24.781 -1.998 1 98.5 192 ILE B C 1
ATOM 3275 O O . ILE B 1 192 ? -1.747 -24.484 -2.219 1 98.5 192 ILE B O 1
ATOM 3279 N N . SER B 1 193 ? -0.004 -25.875 -2.402 1 98.31 193 SER B N 1
ATOM 3280 C CA . SER B 1 193 ? -0.752 -26.859 -3.172 1 98.31 193 SER B CA 1
ATOM 3281 C C . SER B 1 193 ? -1.968 -27.359 -2.396 1 98.31 193 SER B C 1
ATOM 3283 O O . SER B 1 193 ? -3.068 -27.438 -2.947 1 98.31 193 SER B O 1
ATOM 3285 N N . GLN B 1 194 ? -1.759 -27.688 -1.154 1 98.12 194 GLN B N 1
ATOM 3286 C CA . GLN B 1 194 ? -2.852 -28.156 -0.307 1 98.12 194 GLN B CA 1
ATOM 3287 C C . GLN B 1 194 ? -3.945 -27.094 -0.189 1 98.12 194 GLN B C 1
ATOM 3289 O O . GLN B 1 194 ? -5.133 -27.422 -0.263 1 98.12 194 GLN B O 1
ATOM 3294 N N . TYR B 1 195 ? -3.525 -25.875 0.012 1 98.25 195 TYR B N 1
ATOM 3295 C CA . TYR B 1 195 ? -4.484 -24.781 0.12 1 98.25 195 TYR B CA 1
ATOM 3296 C C . TYR B 1 195 ? -5.297 -24.641 -1.162 1 98.25 195 TYR B C 1
ATOM 3298 O O . TYR B 1 195 ? -6.52 -24.5 -1.119 1 98.25 195 TYR B O 1
ATOM 3306 N N . LEU B 1 196 ? -4.633 -24.672 -2.309 1 97.62 196 LEU B N 1
ATOM 3307 C CA . LEU B 1 196 ? -5.293 -24.5 -3.598 1 97.62 196 LEU B CA 1
ATOM 3308 C C . LEU B 1 196 ? -6.316 -25.594 -3.838 1 97.62 196 LEU B C 1
ATOM 3310 O O . LEU B 1 196 ? -7.367 -25.359 -4.438 1 97.62 196 LEU B O 1
ATOM 3314 N N . GLN B 1 197 ? -6.066 -26.703 -3.309 1 96.81 197 GLN B N 1
ATOM 3315 C CA . GLN B 1 197 ? -6.949 -27.844 -3.506 1 96.81 197 GLN B CA 1
ATOM 3316 C C . GLN B 1 197 ? -8.148 -27.781 -2.561 1 96.81 197 GLN B C 1
ATOM 3318 O O . GLN B 1 197 ? -9.234 -28.25 -2.902 1 96.81 197 GLN B O 1
ATOM 3323 N N . SER B 1 198 ? -7.926 -27.234 -1.41 1 95.88 198 SER B N 1
ATOM 3324 C CA . SER B 1 198 ? -8.945 -27.312 -0.369 1 95.88 198 SER B CA 1
ATOM 3325 C C . SER B 1 198 ? -9.742 -26.016 -0.258 1 95.88 198 SER B C 1
ATOM 3327 O O . SER B 1 198 ? -10.797 -25.984 0.373 1 95.88 198 SER B O 1
ATOM 3329 N N . ARG B 1 199 ? -9.219 -24.938 -0.87 1 94.06 199 ARG B N 1
ATOM 3330 C CA . ARG B 1 199 ? -9.875 -23.656 -0.649 1 94.06 199 ARG B CA 1
ATOM 3331 C C . ARG B 1 199 ? -11.273 -23.641 -1.271 1 94.06 199 ARG B C 1
ATOM 3333 O O . ARG B 1 199 ? -11.516 -24.312 -2.279 1 94.06 199 ARG B O 1
ATOM 3340 N N . GLU B 1 200 ? -12.078 -22.922 -0.66 1 90.44 200 GLU B N 1
ATOM 3341 C CA . GLU B 1 200 ? -13.445 -22.781 -1.146 1 90.44 200 GLU B CA 1
ATOM 3342 C C . GLU B 1 200 ? -13.469 -22.234 -2.57 1 90.44 200 GLU B C 1
ATOM 3344 O O . GLU B 1 200 ? -12.688 -21.344 -2.914 1 90.44 200 GLU B O 1
ATOM 3349 N N . LYS B 1 201 ? -14.367 -22.828 -3.355 1 91.12 201 LYS B N 1
ATOM 3350 C CA . LYS B 1 201 ? -14.531 -22.328 -4.715 1 91.12 201 LYS B CA 1
ATOM 3351 C C . LYS B 1 201 ? -15.438 -21.094 -4.73 1 91.12 201 LYS B C 1
ATOM 3353 O O . LYS B 1 201 ? -16.641 -21.188 -4.457 1 91.12 201 LYS B O 1
ATOM 3358 N N . THR B 1 202 ? -14.797 -19.953 -4.891 1 92.25 202 THR B N 1
ATOM 3359 C CA . THR B 1 202 ? -15.5 -18.672 -4.957 1 92.25 202 THR B CA 1
ATOM 3360 C C . THR B 1 202 ? -15.039 -17.859 -6.164 1 92.25 202 THR B C 1
ATOM 3362 O O . THR B 1 202 ? -14.078 -18.234 -6.84 1 92.25 202 THR B O 1
ATOM 3365 N N . ARG B 1 203 ? -15.922 -16.844 -6.434 1 86.44 203 ARG B N 1
ATOM 3366 C CA . ARG B 1 203 ? -15.438 -15.875 -7.422 1 86.44 203 ARG B CA 1
ATOM 3367 C C . ARG B 1 203 ? -14.203 -15.148 -6.914 1 86.44 203 ARG B C 1
ATOM 3369 O O . ARG B 1 203 ? -13.969 -15.078 -5.703 1 86.44 203 ARG B O 1
ATOM 3376 N N . PHE B 1 204 ? -13.461 -14.719 -7.855 1 86.69 204 PHE B N 1
ATOM 3377 C CA . PHE B 1 204 ? -12.375 -13.844 -7.434 1 86.69 204 PHE B CA 1
ATOM 3378 C C . PHE B 1 204 ? -12.906 -12.477 -7.016 1 86.69 204 PHE B C 1
ATOM 3380 O O . PHE B 1 204 ? -13.719 -11.883 -7.727 1 86.69 204 PHE B O 1
#

Solvent-accessible surface area (backbone atoms only — not comparable to full-atom values): 22340 Å² total; per-residue (Å²): 128,87,68,75,67,91,76,52,30,38,39,38,34,54,78,44,38,60,75,45,37,53,46,51,52,52,34,34,58,71,67,52,72,60,46,79,43,65,42,64,84,78,68,52,66,76,63,29,69,72,31,86,81,46,52,72,33,30,39,30,39,92,75,58,48,66,44,44,45,46,66,29,49,39,48,40,51,18,56,75,67,72,18,42,64,91,43,75,42,45,31,30,51,34,44,21,51,34,53,51,44,48,67,52,52,55,60,45,71,76,27,71,89,34,71,71,49,40,52,48,37,48,68,56,52,41,40,60,55,50,49,41,53,31,51,54,40,66,75,40,93,50,86,33,72,85,46,94,51,78,32,50,26,47,51,34,48,42,47,49,56,48,47,33,53,74,68,73,40,46,76,60,50,63,86,33,63,56,50,52,52,40,43,54,54,55,48,60,37,66,44,41,34,52,42,69,71,66,52,79,93,55,55,104,128,83,68,72,67,90,78,49,31,40,40,38,33,54,78,42,39,60,75,46,38,53,46,51,50,52,34,34,57,71,67,54,73,60,46,79,43,66,43,64,86,77,68,52,67,75,64,30,67,74,30,86,80,46,53,71,33,30,39,31,39,92,76,58,49,66,43,42,45,45,68,29,49,39,48,39,51,18,57,74,67,72,18,42,64,90,43,74,42,45,31,30,50,33,45,22,52,34,52,51,43,46,68,52,53,53,62,48,73,78,28,70,88,35,69,71,49,41,51,47,36,49,70,57,53,41,41,59,56,50,49,40,54,30,53,53,40,67,73,41,91,50,84,30,72,85,47,95,49,76,33,49,28,47,50,35,49,40,47,48,54,49,47,32,53,74,68,73,39,47,74,58,51,63,88,32,63,57,50,53,51,39,42,55,55,56,46,60,37,65,46,40,34,52,41,68,72,66,50,80,93,56,55,104

Foldseek 3Di:
DDDVPPQAKEWEDAQACPLCVLVVLLCLLLVGDHHDHHADPPHDPVCLVVAPNSDDRWMAGPPPGIDDDSLVSLVVSLVVRVQQDDDPVSNVVLSVLLVLLCQLVVVCVVCVVPPVSNVCSLVPPNLVSLVVQLVQCVPDPALDRRDNDHHSSLSSLLVSQVLCVQSVNNVSNVVRVSSVVSNVVSCPSVSNVVCVVPPDDHHD/DDDVVVQAKEWEDAQACPLCVLVVLLCLLLVGDHHDHHADPPHDPVCLVVAPNSDDRWMAGPPPGIDDDSLVSLVVSLVVRVQQDDDPVSNVVLSVLLVLLCQLVVLCVVCVVPPVSNVCSLVPPNLVSLVVQLVQCVPDPALDRRDNDHHSSLSSLLVSQVLCVQSVNNVSNVVRVSSVVSNVVSCPSVSNVVCVVPPDDHHD